Protein AF-A0A8J7GIY7-F1 (afdb_monomer_lite)

Structure (mmCIF, N/CA/C/O backbone):
data_AF-A0A8J7GIY7-F1
#
_entry.id   AF-A0A8J7GIY7-F1
#
loop_
_atom_site.group_PDB
_atom_site.id
_atom_site.type_symbol
_atom_site.label_atom_id
_atom_site.label_alt_id
_atom_site.label_comp_id
_atom_site.label_asym_id
_atom_site.label_entity_id
_atom_site.label_seq_id
_atom_site.pdbx_PDB_ins_code
_atom_site.Cartn_x
_atom_site.Cartn_y
_atom_site.Cartn_z
_atom_site.occupancy
_atom_site.B_iso_or_equiv
_atom_site.auth_seq_id
_atom_site.auth_comp_id
_atom_site.auth_asym_id
_atom_site.auth_atom_id
_atom_site.pdbx_PDB_model_num
ATOM 1 N N . MET A 1 1 ? 5.940 23.576 -29.699 1.00 36.75 1 MET A N 1
ATOM 2 C CA . MET A 1 1 ? 5.884 23.242 -31.138 1.00 36.75 1 MET A CA 1
ATOM 3 C C . MET A 1 1 ? 6.041 21.737 -31.252 1.00 36.75 1 MET A C 1
ATOM 5 O O . MET A 1 1 ? 6.977 21.235 -30.638 1.00 36.75 1 MET A O 1
ATOM 9 N N . PRO A 1 2 ? 5.126 21.007 -31.906 1.00 35.69 2 PRO A N 1
ATOM 10 C CA . PRO A 1 2 ? 5.262 19.564 -32.011 1.00 35.69 2 PRO A CA 1
ATOM 11 C C . PRO A 1 2 ? 6.414 19.246 -32.969 1.00 35.69 2 PRO A C 1
ATOM 13 O O . PRO A 1 2 ? 6.507 19.833 -34.045 1.00 35.69 2 PRO A O 1
ATOM 16 N N . TYR A 1 3 ? 7.313 18.358 -32.545 1.00 37.75 3 TYR A N 1
ATOM 17 C CA . TYR A 1 3 ? 8.330 17.766 -33.407 1.00 37.75 3 TYR A CA 1
ATOM 18 C C . TYR A 1 3 ? 7.613 17.023 -34.537 1.00 37.75 3 TYR A C 1
ATOM 20 O O . TYR A 1 3 ? 6.945 16.016 -34.306 1.00 37.75 3 TYR A O 1
ATOM 28 N N . GLU A 1 4 ? 7.706 17.552 -35.751 1.00 36.72 4 GLU A N 1
ATOM 29 C CA . GLU A 1 4 ? 7.151 16.924 -36.942 1.00 36.72 4 GLU A CA 1
ATOM 30 C C . GLU A 1 4 ? 7.945 15.635 -37.209 1.00 36.72 4 GLU A C 1
ATOM 32 O O . GLU A 1 4 ? 9.126 15.665 -37.562 1.00 36.72 4 GLU A O 1
ATOM 37 N N . TYR A 1 5 ? 7.320 14.485 -36.944 1.00 47.22 5 TYR A N 1
ATOM 38 C CA . TYR A 1 5 ? 7.896 13.165 -37.182 1.00 47.22 5 TYR A CA 1
ATOM 39 C C . TYR A 1 5 ? 8.055 12.961 -38.692 1.00 47.22 5 TYR A C 1
ATOM 41 O O . TYR A 1 5 ? 7.099 12.652 -39.404 1.00 47.22 5 TYR A O 1
ATOM 49 N N . ILE A 1 6 ? 9.271 13.165 -39.198 1.00 44.59 6 ILE A N 1
ATOM 50 C CA . ILE A 1 6 ? 9.599 12.917 -40.602 1.00 44.59 6 ILE A CA 1
ATOM 51 C C . ILE A 1 6 ? 9.863 11.411 -40.765 1.00 44.59 6 ILE A C 1
ATOM 53 O O . ILE A 1 6 ? 10.836 10.904 -40.200 1.00 44.59 6 ILE A O 1
ATOM 57 N N . PRO A 1 7 ? 9.051 10.677 -41.549 1.00 40.94 7 PRO A N 1
ATOM 58 C CA . PRO A 1 7 ? 9.181 9.232 -41.669 1.00 40.94 7 PRO A CA 1
ATOM 59 C C . PRO A 1 7 ? 10.535 8.823 -42.289 1.00 40.94 7 PRO A C 1
ATOM 61 O O . PRO A 1 7 ? 11.006 9.457 -43.245 1.00 40.94 7 PRO A O 1
ATOM 64 N N . PRO A 1 8 ? 11.152 7.718 -41.818 1.00 50.22 8 PRO A N 1
ATOM 65 C CA . PRO A 1 8 ? 12.509 7.289 -42.199 1.00 50.22 8 PRO A CA 1
ATOM 66 C C . PRO A 1 8 ? 12.677 7.030 -43.706 1.00 50.22 8 PRO A C 1
ATOM 68 O O . PRO A 1 8 ? 13.768 7.177 -44.260 1.00 50.22 8 PRO A O 1
ATOM 71 N N . GLN A 1 9 ? 11.568 6.744 -44.392 1.00 46.16 9 GLN A N 1
ATOM 72 C CA . GLN A 1 9 ? 11.467 6.521 -45.836 1.00 46.16 9 GLN A CA 1
ATOM 73 C C . GLN A 1 9 ? 11.996 7.717 -46.666 1.00 46.16 9 GLN A C 1
ATOM 75 O O . GLN A 1 9 ? 12.496 7.541 -47.779 1.00 46.16 9 GLN A O 1
ATOM 80 N N . ILE A 1 10 ? 11.899 8.949 -46.140 1.00 46.97 10 ILE A N 1
ATOM 81 C CA . ILE A 1 10 ? 12.243 10.186 -46.866 1.00 46.97 10 ILE A CA 1
ATOM 82 C C . ILE A 1 10 ? 13.744 10.519 -46.748 1.00 46.97 10 ILE A C 1
ATOM 84 O O . ILE A 1 10 ? 14.322 11.105 -47.668 1.00 46.97 10 ILE A O 1
ATOM 88 N N . ARG A 1 11 ? 14.430 10.072 -45.683 1.00 51.25 11 ARG A N 1
ATOM 89 C CA . ARG A 1 11 ? 15.874 10.322 -45.479 1.00 51.25 11 ARG A CA 1
ATOM 90 C C . ARG A 1 11 ? 16.769 9.568 -46.467 1.00 51.25 11 ARG A C 1
ATOM 92 O O . ARG A 1 11 ? 17.802 10.098 -46.872 1.00 51.25 11 ARG A O 1
ATOM 99 N N . LEU A 1 12 ? 16.369 8.375 -46.913 1.00 48.78 12 LEU A N 1
ATOM 100 C CA . LEU A 1 12 ? 17.164 7.568 -47.849 1.00 48.78 12 LEU A CA 1
ATOM 101 C C . LEU A 1 12 ? 17.176 8.106 -49.290 1.00 48.78 12 LEU A C 1
ATOM 103 O O . LEU A 1 12 ? 18.140 7.863 -50.018 1.00 48.78 12 LEU A O 1
ATOM 107 N N . LYS A 1 13 ? 16.163 8.875 -49.717 1.00 45.94 13 LYS A N 1
ATOM 108 C CA . LYS A 1 13 ? 16.073 9.352 -51.111 1.00 45.94 13 LYS A CA 1
ATOM 109 C C . LYS A 1 13 ? 17.077 10.460 -51.463 1.00 45.94 13 LYS A C 1
ATOM 111 O O . LYS A 1 13 ? 17.479 10.549 -52.619 1.00 45.94 13 LYS A O 1
ATOM 116 N N . ARG A 1 14 ? 17.558 11.258 -50.498 1.00 50.47 14 ARG A N 1
ATOM 117 C CA . ARG A 1 14 ? 18.552 12.329 -50.761 1.00 50.47 14 ARG A CA 1
ATOM 118 C C . ARG A 1 14 ? 19.983 11.822 -51.000 1.00 50.47 14 ARG A C 1
ATOM 120 O O . ARG A 1 14 ? 20.795 12.557 -51.550 1.00 50.47 14 ARG A O 1
ATOM 127 N N . PHE A 1 15 ? 20.279 10.564 -50.670 1.00 53.00 15 PHE A N 1
ATOM 128 C CA . PHE A 1 15 ? 21.589 9.939 -50.904 1.00 53.00 15 PHE A CA 1
ATOM 129 C C . PHE A 1 15 ? 21.753 9.312 -52.300 1.00 53.00 15 PHE A C 1
ATOM 131 O O . PHE A 1 15 ? 22.844 8.856 -52.648 1.00 53.00 15 PHE A O 1
ATOM 138 N N . GLY A 1 16 ? 20.696 9.303 -53.120 1.00 53.38 16 GLY A N 1
ATOM 139 C CA . GLY A 1 16 ? 20.696 8.662 -54.439 1.00 53.38 16 GLY A CA 1
ATOM 140 C C . GLY A 1 16 ? 21.609 9.318 -55.481 1.00 53.38 16 GLY A C 1
ATOM 141 O O . GLY A 1 16 ? 22.048 8.627 -56.390 1.00 53.38 16 GLY A O 1
ATOM 142 N N . ILE A 1 17 ? 21.938 10.609 -55.341 1.00 52.19 17 ILE A N 1
ATOM 143 C CA . ILE A 1 17 ? 22.743 11.360 -56.328 1.00 52.19 17 ILE A CA 1
ATOM 144 C C . ILE A 1 17 ? 24.254 11.226 -56.064 1.00 52.19 17 ILE A C 1
ATOM 146 O O . ILE A 1 17 ? 25.050 11.204 -56.999 1.00 52.19 17 ILE A O 1
ATOM 150 N N . PHE A 1 18 ? 24.667 11.052 -54.804 1.00 54.94 18 PHE A N 1
ATOM 151 C CA . PHE A 1 18 ? 26.086 10.914 -54.444 1.00 54.94 18 PHE A CA 1
ATOM 152 C C . PHE A 1 18 ? 26.663 9.529 -54.771 1.00 54.94 18 PHE A C 1
ATOM 154 O O . PHE A 1 18 ? 27.846 9.412 -55.075 1.00 54.94 18 PHE A O 1
ATOM 161 N N . ARG A 1 19 ? 25.828 8.482 -54.764 1.00 60.31 19 ARG A N 1
ATOM 162 C CA . ARG A 1 19 ? 26.222 7.103 -55.099 1.00 60.31 19 ARG A CA 1
ATOM 163 C C . ARG A 1 19 ? 26.719 6.919 -56.544 1.00 60.31 19 ARG A C 1
ATOM 165 O O . ARG A 1 19 ? 27.800 6.359 -56.701 1.00 60.31 19 ARG A O 1
ATOM 172 N N . PRO A 1 20 ? 26.008 7.378 -57.593 1.00 56.41 20 PRO A N 1
ATOM 173 C CA . PRO A 1 20 ? 26.477 7.219 -58.968 1.00 56.41 20 PRO A CA 1
ATOM 174 C C . PRO A 1 20 ? 27.713 8.076 -59.263 1.00 56.41 20 PRO A C 1
ATOM 176 O O . PRO A 1 20 ? 28.608 7.612 -59.961 1.00 56.41 20 PRO A O 1
ATOM 179 N N . LEU A 1 21 ? 27.820 9.281 -58.687 1.00 56.88 21 LEU A N 1
ATOM 180 C CA . LEU A 1 21 ? 28.977 10.161 -58.890 1.00 56.88 21 LEU A CA 1
ATOM 181 C C . LEU A 1 21 ? 30.253 9.602 -58.230 1.00 56.88 21 LEU A C 1
ATOM 183 O O . LEU A 1 21 ? 31.315 9.602 -58.848 1.00 56.88 21 LEU A O 1
ATOM 187 N N . ALA A 1 22 ? 30.137 9.066 -57.008 1.00 61.94 22 ALA A N 1
ATOM 188 C CA . ALA A 1 22 ? 31.247 8.438 -56.288 1.00 61.94 22 ALA A CA 1
ATOM 189 C C . ALA A 1 22 ? 31.760 7.156 -56.966 1.00 61.94 22 ALA A C 1
ATOM 191 O O . ALA A 1 22 ? 32.912 6.786 -56.764 1.00 61.94 22 ALA A O 1
ATOM 192 N N . LEU A 1 23 ? 30.925 6.493 -57.776 1.00 60.66 23 LEU A N 1
ATOM 193 C CA . LEU A 1 23 ? 31.304 5.315 -58.558 1.00 60.66 23 LEU A CA 1
ATOM 194 C C . LEU A 1 23 ? 31.835 5.686 -59.952 1.00 60.66 23 LEU A C 1
ATOM 196 O O . LEU A 1 23 ? 32.789 5.070 -60.411 1.00 60.66 23 LEU A O 1
ATOM 200 N N . ALA A 1 24 ? 31.286 6.711 -60.612 1.00 66.06 24 ALA A N 1
ATOM 201 C CA . ALA A 1 24 ? 31.670 7.094 -61.975 1.00 66.06 24 ALA A CA 1
ATOM 202 C C . ALA A 1 24 ? 33.084 7.699 -62.079 1.00 66.06 24 ALA A C 1
ATOM 204 O O . ALA A 1 24 ? 33.804 7.420 -63.039 1.00 66.06 24 ALA A O 1
ATOM 205 N N . VAL A 1 25 ? 33.504 8.498 -61.092 1.00 71.19 25 VAL A N 1
ATOM 206 C CA . VAL A 1 25 ? 34.835 9.139 -61.067 1.00 71.19 25 VAL A CA 1
ATOM 207 C C . VAL A 1 25 ? 35.979 8.103 -61.009 1.00 71.19 25 VAL A C 1
ATOM 209 O O . VAL A 1 25 ? 36.930 8.219 -61.789 1.00 71.19 25 VAL A O 1
ATOM 212 N N . PRO A 1 26 ? 35.893 7.040 -60.187 1.00 71.62 26 PRO A N 1
ATOM 213 C CA . PRO A 1 26 ? 36.828 5.921 -60.228 1.00 71.62 26 PRO A CA 1
ATOM 214 C C . PRO A 1 26 ? 36.996 5.255 -61.601 1.00 71.62 26 PRO A C 1
ATOM 216 O O . PRO A 1 26 ? 38.113 5.099 -62.096 1.00 71.62 26 PRO A O 1
ATOM 219 N N . PHE A 1 27 ? 35.890 4.911 -62.264 1.00 72.44 27 PHE A N 1
ATOM 220 C CA . PHE A 1 27 ? 35.950 4.250 -63.570 1.00 72.44 27 PHE A CA 1
ATOM 221 C C . PHE A 1 27 ? 36.483 5.177 -64.669 1.00 72.44 27 PHE A C 1
ATOM 223 O O . PHE A 1 27 ? 37.257 4.735 -65.516 1.00 72.44 27 PHE A O 1
ATOM 230 N N . ALA A 1 28 ? 36.143 6.469 -64.628 1.00 74.38 28 ALA A N 1
ATOM 231 C CA . ALA A 1 28 ? 36.667 7.459 -65.567 1.00 74.38 28 ALA A CA 1
ATOM 232 C C . ALA A 1 28 ? 38.181 7.679 -65.400 1.00 74.38 28 ALA A C 1
ATOM 234 O O . ALA A 1 28 ? 38.903 7.780 -66.392 1.00 74.38 28 ALA A O 1
ATOM 235 N N . THR A 1 29 ? 38.681 7.703 -64.159 1.00 74.38 29 THR A N 1
ATOM 236 C CA . THR A 1 29 ? 40.122 7.842 -63.890 1.00 74.38 29 THR A CA 1
ATOM 237 C C . THR A 1 29 ? 40.903 6.603 -64.327 1.00 74.38 29 THR A C 1
ATOM 239 O O . THR A 1 29 ? 41.911 6.752 -65.010 1.00 74.38 29 THR A O 1
ATOM 242 N N . LEU A 1 30 ? 40.417 5.389 -64.047 1.00 76.19 30 LEU A N 1
ATOM 243 C CA . LEU A 1 30 ? 41.046 4.147 -64.524 1.00 76.19 30 LEU A CA 1
ATOM 244 C C . LEU A 1 30 ? 40.993 4.011 -66.055 1.00 76.19 30 LEU A C 1
ATOM 246 O O . LEU A 1 30 ? 41.975 3.587 -66.664 1.00 76.19 30 LEU A O 1
ATOM 250 N N . GLY A 1 31 ? 39.897 4.438 -66.690 1.00 76.19 31 GLY A N 1
ATOM 251 C CA . GLY A 1 31 ? 39.792 4.515 -68.150 1.00 76.19 31 GLY A CA 1
ATOM 252 C C . GLY A 1 31 ? 40.798 5.497 -68.759 1.00 76.19 31 GLY A C 1
ATOM 253 O O . GLY A 1 31 ? 41.453 5.179 -69.749 1.00 76.19 31 GLY A O 1
ATOM 254 N N . ALA A 1 32 ? 41.004 6.656 -68.128 1.00 75.44 32 ALA A N 1
ATOM 255 C CA . ALA A 1 32 ? 42.018 7.619 -68.550 1.00 75.44 32 ALA A CA 1
ATOM 256 C C . ALA A 1 32 ? 43.456 7.088 -68.389 1.00 75.44 32 ALA A C 1
ATOM 258 O O . ALA A 1 32 ? 44.316 7.441 -69.196 1.00 75.44 32 ALA A O 1
ATOM 259 N N . VAL A 1 33 ? 43.724 6.232 -67.392 1.00 77.94 33 VAL A N 1
ATOM 260 C CA . VAL A 1 33 ? 45.015 5.530 -67.249 1.00 77.94 33 VAL A CA 1
ATOM 261 C C . VAL A 1 33 ? 45.215 4.515 -68.370 1.00 77.94 33 VAL A C 1
ATOM 263 O O . VAL A 1 33 ? 46.276 4.497 -68.993 1.00 77.94 33 VAL A O 1
ATOM 266 N N . ALA A 1 34 ? 44.188 3.718 -68.675 1.00 77.44 34 ALA A N 1
ATOM 267 C CA . ALA A 1 34 ? 44.238 2.719 -69.740 1.00 77.44 34 ALA A CA 1
ATOM 268 C C . ALA A 1 34 ? 44.546 3.342 -71.114 1.00 77.44 34 ALA A C 1
ATOM 270 O O . ALA A 1 34 ? 45.313 2.777 -71.885 1.00 77.44 34 ALA A O 1
ATOM 271 N N . LEU A 1 35 ? 43.990 4.525 -71.403 1.00 77.38 35 LEU A N 1
ATOM 272 C CA . LEU A 1 35 ? 44.181 5.230 -72.678 1.00 77.38 35 LEU A CA 1
ATOM 273 C C . LEU A 1 35 ? 45.570 5.867 -72.847 1.00 77.38 35 LEU A C 1
ATOM 275 O O . LEU A 1 35 ? 45.951 6.209 -73.964 1.00 77.38 35 LEU A O 1
ATOM 279 N N . GLN A 1 36 ? 46.317 6.062 -71.758 1.00 70.56 36 GLN A N 1
ATOM 280 C CA . GLN A 1 36 ? 47.609 6.761 -71.770 1.00 70.56 36 GLN A CA 1
ATOM 281 C C . GLN A 1 36 ? 48.814 5.826 -71.598 1.00 70.56 36 GLN A C 1
ATOM 283 O O . GLN A 1 36 ? 49.952 6.251 -71.810 1.00 70.56 36 GLN A O 1
ATOM 288 N N . ALA A 1 37 ? 48.583 4.572 -71.208 1.00 74.81 37 ALA A N 1
ATOM 289 C CA . ALA A 1 37 ? 49.631 3.605 -70.921 1.00 74.81 37 ALA A CA 1
ATOM 290 C C . ALA A 1 37 ? 50.093 2.853 -72.177 1.00 74.81 37 ALA A C 1
ATOM 292 O O . ALA A 1 37 ? 49.286 2.475 -73.023 1.00 74.81 37 ALA A O 1
ATOM 293 N N . LYS A 1 38 ? 51.404 2.583 -72.263 1.00 71.44 38 LYS A N 1
ATOM 294 C CA . LYS A 1 38 ? 51.968 1.703 -73.302 1.00 71.44 38 LYS A CA 1
ATOM 295 C C . LYS A 1 38 ? 51.505 0.252 -73.121 1.00 71.44 38 LYS A C 1
ATOM 297 O O . LYS A 1 38 ? 51.142 -0.382 -74.102 1.00 71.44 38 LYS A O 1
ATOM 302 N N . ASP A 1 39 ? 51.455 -0.211 -71.868 1.00 80.81 39 ASP A N 1
ATOM 303 C CA . ASP A 1 39 ? 50.939 -1.523 -71.465 1.00 80.81 39 ASP A CA 1
ATOM 304 C C . ASP A 1 39 ? 49.685 -1.344 -70.588 1.00 80.81 39 ASP A C 1
ATOM 306 O O . ASP A 1 39 ? 49.782 -1.247 -69.358 1.00 80.81 39 ASP A O 1
ATOM 310 N N . PRO A 1 40 ? 48.485 -1.264 -71.194 1.00 78.12 40 PRO A N 1
ATOM 311 C CA . PRO A 1 40 ? 47.270 -0.844 -70.495 1.00 78.12 40 PRO A CA 1
ATOM 312 C C . PRO A 1 40 ? 46.866 -1.786 -69.358 1.00 78.12 40 PRO A C 1
ATOM 314 O O . PRO A 1 40 ? 46.408 -1.320 -68.320 1.00 78.12 40 PRO A O 1
ATOM 317 N N . TRP A 1 41 ? 47.085 -3.097 -69.490 1.00 81.56 41 TRP A N 1
ATOM 318 C CA . TRP A 1 41 ? 46.705 -4.071 -68.460 1.00 81.56 41 TRP A CA 1
ATOM 319 C C . TRP A 1 41 ? 47.535 -3.954 -67.178 1.00 81.56 41 TRP A C 1
ATOM 321 O O . TRP A 1 41 ? 46.977 -4.008 -66.082 1.00 81.56 41 TRP A O 1
ATOM 331 N N . ILE A 1 42 ? 48.850 -3.745 -67.305 1.00 80.56 42 ILE A N 1
ATOM 332 C CA . ILE A 1 42 ? 49.748 -3.570 -66.155 1.00 80.56 42 ILE A CA 1
ATOM 333 C C . ILE A 1 42 ? 49.452 -2.230 -65.478 1.00 80.56 42 ILE A C 1
ATOM 335 O O . ILE A 1 42 ? 49.283 -2.183 -64.262 1.00 80.56 42 ILE A O 1
ATOM 339 N N . ALA A 1 43 ? 49.297 -1.156 -66.256 1.00 81.00 43 ALA A N 1
ATOM 340 C CA . ALA A 1 43 ? 48.997 0.165 -65.713 1.00 81.00 43 ALA A CA 1
ATOM 341 C C . ALA A 1 43 ? 47.638 0.215 -64.997 1.00 81.00 43 ALA A C 1
ATOM 343 O O . ALA A 1 43 ? 47.538 0.777 -63.908 1.00 81.00 43 ALA A O 1
ATOM 344 N N . VAL A 1 44 ? 46.601 -0.415 -65.560 1.00 84.25 44 VAL A N 1
ATOM 345 C CA . VAL A 1 44 ? 45.280 -0.520 -64.919 1.00 84.25 44 VAL A CA 1
ATOM 346 C C . VAL A 1 44 ? 45.345 -1.384 -63.661 1.00 84.25 44 VAL A C 1
ATOM 348 O O . VAL A 1 44 ? 44.757 -1.006 -62.649 1.00 84.25 44 VAL A O 1
ATOM 351 N N . GLY A 1 45 ? 46.079 -2.500 -63.676 1.00 85.62 45 GLY A N 1
ATOM 352 C CA . GLY A 1 45 ? 46.270 -3.342 -62.492 1.00 85.62 45 GLY A CA 1
ATOM 353 C C . GLY A 1 45 ? 46.951 -2.581 -61.352 1.00 85.62 45 GLY A C 1
ATOM 354 O O . GLY A 1 45 ? 46.411 -2.506 -60.246 1.00 85.62 45 GLY A O 1
ATOM 355 N N . THR A 1 46 ? 48.079 -1.929 -61.644 1.00 85.38 46 THR A N 1
ATOM 356 C CA . THR A 1 46 ? 48.823 -1.097 -60.687 1.00 85.38 46 THR A CA 1
ATOM 357 C C . THR A 1 46 ? 47.967 0.058 -60.163 1.00 85.38 46 THR A C 1
ATOM 359 O O . THR A 1 46 ? 47.866 0.252 -58.951 1.00 85.38 46 THR A O 1
ATOM 362 N N . ALA A 1 47 ? 47.287 0.796 -61.047 1.00 87.31 47 ALA A N 1
ATOM 363 C CA . ALA A 1 47 ? 46.418 1.905 -60.656 1.00 87.31 47 ALA A CA 1
ATOM 364 C C . ALA A 1 47 ? 45.246 1.442 -59.781 1.00 87.31 47 ALA A C 1
ATOM 366 O O . ALA A 1 47 ? 44.885 2.137 -58.836 1.00 87.31 47 ALA A O 1
ATOM 367 N N . THR A 1 48 ? 44.686 0.260 -60.046 1.00 88.75 48 THR A N 1
ATOM 368 C CA . THR A 1 48 ? 43.571 -0.304 -59.271 1.00 88.75 48 THR A CA 1
ATOM 369 C C . THR A 1 48 ? 44.000 -0.680 -57.855 1.00 88.75 48 THR A C 1
ATOM 371 O O . THR A 1 48 ? 43.324 -0.318 -56.893 1.00 88.75 48 THR A O 1
ATOM 374 N N . VAL A 1 49 ? 45.144 -1.353 -57.697 1.00 90.44 49 VAL A N 1
ATOM 375 C CA . VAL A 1 49 ? 45.674 -1.714 -56.370 1.00 90.44 49 VAL A CA 1
ATOM 376 C C . VAL A 1 49 ? 45.963 -0.458 -55.545 1.00 90.44 49 VAL A C 1
ATOM 378 O O . VAL A 1 49 ? 45.573 -0.375 -54.379 1.00 90.44 49 VAL A O 1
ATOM 381 N N . VAL A 1 50 ? 46.579 0.553 -56.163 1.00 91.12 50 VAL A N 1
ATOM 382 C CA . VAL A 1 50 ? 46.875 1.838 -55.512 1.00 91.12 50 VAL A CA 1
ATOM 383 C C . VAL A 1 50 ? 45.591 2.583 -55.149 1.00 91.12 50 VAL A C 1
ATOM 385 O O . VAL A 1 50 ? 45.483 3.111 -54.044 1.00 91.12 50 VAL A O 1
ATOM 388 N N . ALA A 1 51 ? 44.601 2.593 -56.042 1.00 90.69 51 ALA A N 1
ATOM 389 C CA . ALA A 1 51 ? 43.295 3.194 -55.806 1.00 90.69 51 ALA A CA 1
ATOM 390 C C . ALA A 1 51 ? 42.577 2.560 -54.605 1.00 90.69 51 ALA A C 1
ATOM 392 O O . ALA A 1 51 ? 42.098 3.279 -53.728 1.00 90.69 51 ALA A O 1
ATOM 393 N N . VAL A 1 52 ? 42.542 1.225 -54.524 1.00 91.25 52 VAL A N 1
ATOM 394 C CA . VAL A 1 52 ? 41.927 0.494 -53.404 1.00 91.25 52 VAL A CA 1
ATOM 395 C C . VAL A 1 52 ? 42.675 0.763 -52.100 1.00 91.25 52 VAL A C 1
ATOM 3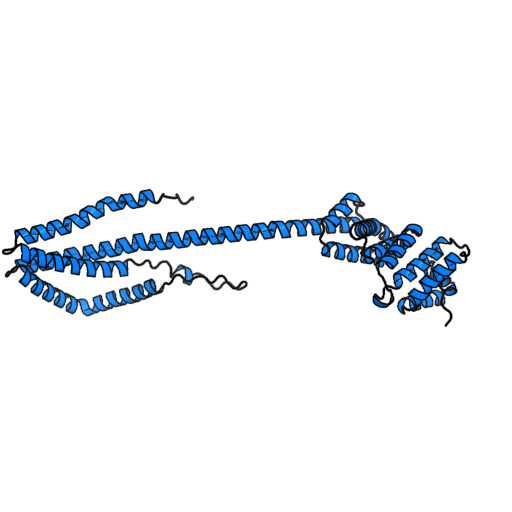97 O O . VAL A 1 52 ? 42.037 1.035 -51.082 1.00 91.25 52 VAL A O 1
ATOM 400 N N . ALA A 1 53 ? 44.009 0.746 -52.114 1.00 93.38 53 ALA A N 1
ATOM 401 C CA . ALA A 1 53 ? 44.812 1.044 -50.930 1.00 93.38 53 ALA A CA 1
ATOM 402 C C . ALA A 1 53 ? 44.565 2.476 -50.422 1.00 93.38 53 ALA A C 1
ATOM 404 O O . ALA A 1 53 ? 44.286 2.676 -49.239 1.00 93.38 53 ALA A O 1
ATOM 405 N N . ALA A 1 54 ? 44.586 3.461 -51.326 1.00 93.38 54 ALA A N 1
ATOM 406 C CA . ALA A 1 54 ? 44.310 4.859 -51.010 1.00 93.38 54 ALA A CA 1
ATOM 407 C C . ALA A 1 54 ? 42.886 5.042 -50.460 1.00 93.38 54 ALA A C 1
ATOM 409 O O . ALA A 1 54 ? 42.706 5.670 -49.417 1.00 93.38 54 ALA A O 1
ATOM 410 N N . ALA A 1 55 ? 41.883 4.443 -51.109 1.00 91.94 55 ALA A N 1
ATOM 411 C CA . ALA A 1 55 ? 40.493 4.507 -50.667 1.00 91.94 55 ALA A CA 1
ATOM 412 C C . ALA A 1 55 ? 40.276 3.836 -49.305 1.00 91.94 55 ALA A C 1
ATOM 414 O O . ALA A 1 55 ? 39.554 4.379 -48.474 1.00 91.94 55 ALA A O 1
ATOM 415 N N . THR A 1 56 ? 40.919 2.698 -49.040 1.00 93.69 56 THR A N 1
ATOM 416 C CA . THR A 1 56 ? 40.792 1.986 -47.757 1.00 93.69 56 THR A CA 1
ATOM 417 C C . THR A 1 56 ? 41.443 2.776 -46.623 1.00 93.69 56 THR A C 1
ATOM 419 O O . THR A 1 56 ? 40.843 2.931 -45.561 1.00 93.69 56 THR A O 1
ATOM 422 N N . MET A 1 57 ? 42.628 3.351 -46.862 1.00 94.38 57 MET A N 1
ATOM 423 C CA . MET A 1 57 ? 43.304 4.226 -45.898 1.00 94.38 57 MET A CA 1
ATOM 424 C C . MET A 1 57 ? 42.461 5.472 -45.596 1.00 94.38 57 MET A C 1
ATOM 426 O O . MET A 1 57 ? 42.253 5.831 -44.436 1.00 94.38 57 MET A O 1
ATOM 430 N N . GLY A 1 58 ? 41.912 6.093 -46.645 1.00 93.50 58 GLY A N 1
ATOM 431 C CA . GLY A 1 58 ? 40.964 7.192 -46.528 1.00 93.50 58 GLY A CA 1
ATOM 432 C C . GLY A 1 58 ? 39.739 6.801 -45.708 1.00 93.50 58 GLY A C 1
ATOM 433 O O . GLY A 1 58 ? 39.412 7.486 -44.747 1.00 93.50 58 GLY A O 1
ATOM 434 N N . ALA A 1 59 ? 39.089 5.682 -46.036 1.00 92.31 59 ALA A N 1
ATOM 435 C CA . ALA A 1 59 ? 37.882 5.208 -45.363 1.00 92.31 59 ALA A CA 1
ATOM 436 C C . ALA A 1 59 ? 38.110 4.871 -43.889 1.00 92.31 59 ALA A C 1
ATOM 438 O O . ALA A 1 59 ? 37.247 5.183 -43.073 1.00 92.31 59 ALA A O 1
ATOM 439 N N . GLY A 1 60 ? 39.269 4.309 -43.533 1.00 92.12 60 GLY A N 1
ATOM 440 C CA . GLY A 1 60 ? 39.653 4.086 -42.139 1.00 92.12 60 GLY A CA 1
ATOM 441 C C . GLY A 1 60 ? 39.757 5.394 -41.352 1.00 92.12 60 GLY A C 1
ATOM 442 O O . GLY A 1 60 ? 39.204 5.507 -40.260 1.00 92.12 60 GLY A O 1
ATOM 443 N N . LEU A 1 61 ? 40.383 6.424 -41.932 1.00 91.19 61 LEU A N 1
ATOM 444 C CA . LEU A 1 61 ? 40.400 7.761 -41.332 1.00 91.19 61 LEU A CA 1
ATOM 445 C C . LEU A 1 61 ? 38.987 8.353 -41.262 1.00 91.19 61 LEU A C 1
ATOM 447 O O . LEU A 1 61 ? 38.568 8.826 -40.211 1.00 91.19 61 LEU A O 1
ATOM 451 N N . GLY A 1 62 ? 38.220 8.270 -42.346 1.00 90.19 62 GLY A N 1
ATOM 452 C CA . GLY A 1 62 ? 36.838 8.738 -42.397 1.00 90.19 62 GLY A CA 1
ATOM 453 C C . GLY A 1 62 ? 35.978 8.105 -41.309 1.00 90.19 62 GLY A C 1
ATOM 454 O O . GLY A 1 62 ? 35.237 8.808 -40.632 1.00 90.19 62 GLY A O 1
ATOM 455 N N . PHE A 1 63 ? 36.130 6.800 -41.084 1.00 90.06 63 PHE A N 1
ATOM 456 C CA . PHE A 1 63 ? 35.482 6.074 -39.998 1.00 90.06 63 PHE A CA 1
ATOM 457 C C . PHE A 1 63 ? 35.823 6.674 -38.630 1.00 90.06 63 PHE A C 1
ATOM 459 O O . PHE A 1 63 ? 34.908 7.045 -37.900 1.00 90.06 63 PHE A O 1
ATOM 466 N N . LEU A 1 64 ? 37.110 6.860 -38.313 1.00 87.56 64 LEU A N 1
ATOM 467 C CA . LEU A 1 64 ? 37.539 7.442 -37.033 1.00 87.56 64 LEU A CA 1
ATOM 468 C C . LEU A 1 64 ? 36.927 8.831 -36.801 1.00 87.56 64 LEU A C 1
ATOM 470 O O . LEU A 1 64 ? 36.331 9.086 -35.755 1.00 87.56 64 LEU A O 1
ATOM 474 N N . PHE A 1 65 ? 37.012 9.708 -37.804 1.00 85.94 65 PHE A N 1
ATOM 475 C CA . PHE A 1 65 ? 36.450 11.060 -37.737 1.00 85.94 65 PHE A CA 1
ATOM 476 C C . PHE A 1 65 ? 34.912 11.084 -37.774 1.00 85.94 65 PHE A C 1
ATOM 478 O O . PHE A 1 65 ? 34.300 12.070 -37.365 1.00 85.94 65 PHE A O 1
ATOM 485 N N . GLY A 1 66 ? 34.280 10.023 -38.276 1.00 85.06 66 GLY A N 1
ATOM 486 C CA . GLY A 1 66 ? 32.832 9.901 -38.415 1.00 85.06 66 GLY A CA 1
ATOM 487 C C . GLY A 1 66 ? 32.112 9.432 -37.150 1.00 85.06 66 GLY A C 1
ATOM 488 O O . GLY A 1 66 ? 30.888 9.576 -37.084 1.00 85.06 66 GLY A O 1
ATOM 489 N N . ILE A 1 67 ? 32.833 8.901 -36.153 1.00 84.75 67 ILE A N 1
ATOM 490 C CA . ILE A 1 67 ? 32.246 8.434 -34.887 1.00 84.75 67 ILE A CA 1
ATOM 491 C C . ILE A 1 67 ? 31.596 9.623 -34.142 1.00 84.75 67 ILE A C 1
ATOM 493 O O . ILE A 1 67 ? 32.242 10.656 -33.938 1.00 84.75 67 ILE A O 1
ATOM 497 N N . PRO A 1 68 ? 30.304 9.536 -33.768 1.00 71.81 68 PRO A N 1
ATOM 498 C CA . PRO A 1 68 ? 29.612 10.601 -33.043 1.00 71.81 68 PRO A CA 1
ATOM 499 C C . PRO A 1 68 ? 30.156 10.758 -31.612 1.00 71.81 68 PRO A C 1
ATOM 501 O O . PRO A 1 68 ? 30.412 9.762 -30.952 1.00 71.81 68 PRO A O 1
ATOM 504 N N . ARG A 1 69 ? 30.308 12.012 -31.150 1.00 66.94 69 ARG A N 1
ATOM 505 C CA . ARG A 1 69 ? 30.853 12.388 -29.822 1.00 66.94 69 ARG A CA 1
ATOM 506 C C . ARG A 1 69 ? 29.782 12.705 -28.758 1.00 66.94 69 ARG A C 1
ATOM 508 O O . ARG A 1 69 ? 30.085 13.182 -27.670 1.00 66.94 69 ARG A O 1
ATOM 515 N N . SER A 1 70 ? 28.504 12.573 -29.116 1.00 58.81 70 SER A N 1
ATOM 516 C CA . SER A 1 70 ? 27.377 13.131 -28.354 1.00 58.81 70 SER A CA 1
ATOM 517 C C . SER A 1 70 ? 26.956 12.300 -27.137 1.00 58.81 70 SER A C 1
ATOM 519 O O . SER A 1 70 ? 26.111 12.757 -26.379 1.00 58.81 70 SER A O 1
ATOM 521 N N . LEU A 1 71 ? 27.531 11.112 -26.915 1.00 52.84 71 LEU A N 1
ATOM 522 C CA . LEU A 1 71 ? 27.163 10.249 -25.782 1.00 52.84 71 LEU A CA 1
ATOM 523 C C . LEU A 1 71 ? 27.961 10.567 -24.503 1.00 52.84 71 LEU A C 1
ATOM 525 O O . LEU A 1 71 ? 27.614 10.097 -23.417 1.00 52.84 71 LEU A O 1
ATOM 529 N N . GLN A 1 72 ? 29.015 11.384 -24.608 1.00 49.06 72 GLN A N 1
ATOM 530 C CA . GLN A 1 72 ? 29.889 11.751 -23.490 1.00 49.06 72 GLN A CA 1
ATOM 531 C C . GLN A 1 72 ? 29.459 13.045 -22.764 1.00 49.06 72 GLN A C 1
ATOM 533 O O . GLN A 1 72 ? 29.698 13.194 -21.561 1.00 49.06 72 GLN A O 1
ATOM 538 N N . GLU A 1 73 ? 28.780 13.967 -23.456 1.00 50.84 73 GLU A N 1
ATOM 539 C CA . GLU A 1 73 ? 28.351 15.256 -22.884 1.00 50.84 73 GLU A CA 1
ATOM 540 C C . GLU A 1 73 ? 27.108 15.136 -21.982 1.00 50.84 73 GLU A C 1
ATOM 542 O O . GLU A 1 73 ? 27.040 15.803 -20.949 1.00 50.84 73 GLU A O 1
ATOM 547 N N . GLU A 1 74 ? 26.171 14.224 -22.274 1.00 50.25 74 GLU A N 1
ATOM 548 C CA . GLU A 1 74 ? 24.963 14.025 -21.445 1.00 50.25 74 GLU A CA 1
ATOM 549 C C . GLU A 1 74 ? 25.268 13.508 -20.029 1.00 50.25 74 GLU A C 1
ATOM 551 O O . GLU A 1 74 ? 24.540 13.801 -19.076 1.00 50.25 74 GLU A O 1
ATOM 556 N N . ARG A 1 75 ? 26.379 12.783 -19.845 1.00 49.44 75 ARG A N 1
ATOM 557 C CA . ARG A 1 75 ? 26.793 12.297 -18.518 1.00 49.44 75 ARG A CA 1
ATOM 558 C C . ARG A 1 75 ? 27.549 13.339 -17.703 1.00 49.44 75 ARG A C 1
ATOM 560 O O . ARG A 1 75 ? 27.436 13.329 -16.483 1.00 49.44 75 ARG A O 1
ATOM 567 N N . SER A 1 76 ? 28.272 14.246 -18.356 1.00 46.22 76 SER A N 1
ATOM 568 C CA . SER A 1 76 ? 29.051 15.285 -17.669 1.00 46.22 76 SER A CA 1
ATOM 569 C C . SER A 1 76 ? 28.168 16.389 -17.065 1.00 46.22 76 SER A C 1
ATOM 571 O O . SER A 1 76 ? 28.568 17.018 -16.091 1.00 46.22 76 SER A O 1
ATOM 573 N N . ASN A 1 77 ? 26.945 16.577 -17.584 1.00 46.28 77 ASN A N 1
ATOM 574 C CA . ASN A 1 77 ? 25.974 17.563 -17.083 1.00 46.28 77 ASN A CA 1
ATOM 575 C C . ASN A 1 77 ? 24.904 16.985 -16.137 1.00 46.28 77 ASN A C 1
ATOM 577 O O . ASN A 1 77 ? 24.053 17.724 -15.642 1.00 46.28 77 ASN A O 1
ATOM 581 N N . SER A 1 78 ? 24.938 15.682 -15.852 1.00 43.72 78 SER A N 1
ATOM 582 C CA . SER A 1 78 ? 24.045 15.055 -14.874 1.00 43.72 78 SER A CA 1
ATOM 583 C C . SER A 1 78 ? 24.685 15.126 -13.483 1.00 43.72 78 SER A C 1
ATOM 585 O O . SER A 1 78 ? 25.460 14.250 -13.105 1.00 43.72 78 SER A O 1
ATOM 587 N N . GLY A 1 79 ? 24.405 16.201 -12.740 1.00 39.06 79 GLY A N 1
ATOM 588 C CA . GLY A 1 79 ? 24.880 16.386 -11.363 1.00 39.06 79 GLY A CA 1
ATOM 589 C C . GLY A 1 79 ? 24.440 15.263 -10.402 1.00 39.06 79 GLY A C 1
ATOM 590 O O . GLY A 1 79 ? 23.530 14.492 -10.716 1.00 39.06 79 GLY A O 1
ATOM 591 N N . PRO A 1 80 ? 25.073 15.145 -9.220 1.00 43.84 80 PRO A N 1
ATOM 592 C CA . PRO A 1 80 ? 24.785 14.068 -8.280 1.00 43.84 80 PRO A CA 1
ATOM 593 C C . PRO A 1 80 ? 23.393 14.253 -7.665 1.00 43.84 80 PRO A C 1
ATOM 595 O O . PRO A 1 80 ? 23.158 15.177 -6.889 1.00 43.84 80 PRO A O 1
ATOM 598 N N . GLN A 1 81 ? 22.467 13.359 -8.007 1.00 43.31 81 GLN A N 1
ATOM 599 C CA . GLN A 1 81 ? 21.157 13.259 -7.369 1.00 43.31 81 GLN A CA 1
ATOM 600 C C . GLN A 1 81 ? 21.247 12.272 -6.193 1.00 43.31 81 GLN A C 1
ATOM 602 O O . GLN A 1 81 ? 21.723 11.151 -6.401 1.00 43.31 81 GLN A O 1
ATOM 607 N N . PRO A 1 82 ? 20.833 12.647 -4.967 1.00 47.75 82 PRO A N 1
ATOM 608 C CA . PRO A 1 82 ? 20.940 11.757 -3.828 1.00 47.75 82 PRO A CA 1
ATOM 609 C C . PRO A 1 82 ? 19.771 10.765 -3.785 1.00 47.75 82 PRO A C 1
ATOM 611 O O . PRO A 1 82 ? 18.610 11.146 -3.685 1.00 47.75 82 PRO A O 1
ATOM 614 N N . ASP A 1 83 ? 20.184 9.502 -3.818 1.00 41.16 83 ASP A N 1
ATOM 615 C CA . ASP A 1 83 ? 19.716 8.350 -3.047 1.00 41.16 83 ASP A CA 1
ATOM 616 C C . ASP A 1 83 ? 18.357 7.678 -3.323 1.00 41.16 83 ASP A C 1
ATOM 618 O O . ASP A 1 83 ? 17.312 8.304 -3.478 1.00 41.16 83 ASP A O 1
ATOM 622 N N . GLY A 1 84 ? 18.401 6.339 -3.266 1.00 43.19 84 GLY A N 1
ATOM 623 C CA . GLY A 1 84 ? 17.232 5.515 -2.961 1.00 43.19 84 GLY A CA 1
ATOM 624 C C . GLY A 1 84 ? 16.604 4.687 -4.085 1.00 43.19 84 GLY A C 1
ATOM 625 O O . GLY A 1 84 ? 15.398 4.774 -4.269 1.00 43.19 84 GLY A O 1
ATOM 626 N N . THR A 1 85 ? 17.361 3.844 -4.800 1.00 38.91 85 THR A N 1
ATOM 627 C CA . THR A 1 85 ? 17.010 2.420 -5.068 1.00 38.91 85 THR A CA 1
ATOM 628 C C . THR A 1 85 ? 18.048 1.761 -5.978 1.00 38.91 85 THR A C 1
ATOM 630 O O . THR A 1 85 ? 18.284 2.156 -7.118 1.00 38.91 85 THR A O 1
ATOM 633 N N . GLN A 1 86 ? 18.693 0.725 -5.445 1.00 49.25 86 GLN A N 1
ATOM 634 C CA . GLN A 1 86 ? 19.640 -0.114 -6.165 1.00 49.25 86 GLN A CA 1
ATOM 635 C C . GLN A 1 86 ? 18.962 -0.894 -7.302 1.00 49.25 86 GLN A C 1
ATOM 637 O O . GLN A 1 86 ? 17.821 -1.332 -7.189 1.00 49.25 86 GLN A O 1
ATOM 642 N N . ASN A 1 87 ? 19.775 -1.181 -8.322 1.00 39.53 87 ASN A N 1
A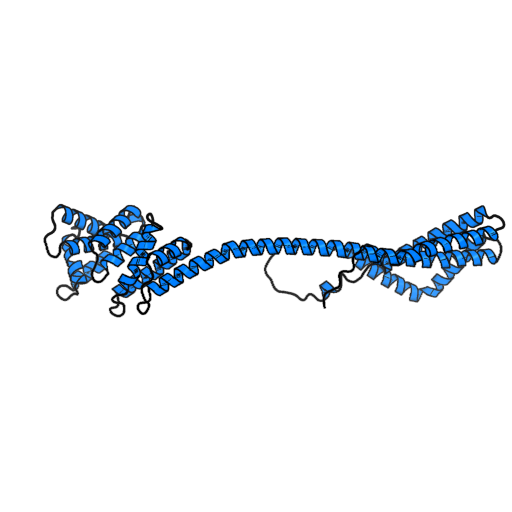TOM 643 C CA . ASN A 1 87 ? 19.625 -2.254 -9.311 1.00 39.53 87 ASN A CA 1
ATOM 644 C C . ASN A 1 87 ? 18.922 -1.981 -10.649 1.00 39.53 87 ASN A C 1
ATOM 646 O O . ASN A 1 87 ? 18.575 -2.923 -11.357 1.00 39.53 87 ASN A O 1
ATOM 650 N N . SER A 1 88 ? 18.911 -0.735 -11.119 1.00 40.34 88 SER A N 1
ATOM 651 C CA . SER A 1 88 ? 19.096 -0.530 -12.560 1.00 40.34 88 SER A CA 1
ATOM 652 C C . SER A 1 88 ? 20.594 -0.535 -12.829 1.00 40.34 88 SER A C 1
ATOM 654 O O . SER A 1 88 ? 21.250 0.497 -12.696 1.00 40.34 88 SER A O 1
ATOM 656 N N . ARG A 1 89 ? 21.167 -1.693 -13.179 1.00 38.72 89 ARG A N 1
ATOM 657 C CA . ARG A 1 89 ? 22.458 -1.726 -13.881 1.00 38.72 89 ARG A CA 1
ATOM 658 C C . ARG A 1 89 ? 22.245 -0.915 -15.159 1.00 38.72 89 ARG A C 1
ATOM 660 O O . ARG A 1 89 ? 21.777 -1.455 -16.157 1.00 38.72 89 ARG A O 1
ATOM 667 N N . ARG A 1 90 ? 22.502 0.398 -15.092 1.00 41.75 90 ARG A N 1
ATOM 668 C CA . ARG A 1 90 ? 22.654 1.283 -16.247 1.00 41.75 90 ARG A CA 1
ATOM 669 C C . ARG A 1 90 ? 23.692 0.577 -17.097 1.00 41.75 90 ARG A C 1
ATOM 671 O O . ARG A 1 90 ? 24.866 0.552 -16.742 1.00 41.75 90 ARG A O 1
ATOM 678 N N . TYR A 1 91 ? 23.225 -0.131 -18.117 1.00 41.75 91 TYR A N 1
ATOM 679 C CA . TYR A 1 91 ? 24.093 -0.847 -19.025 1.00 41.75 91 TYR A CA 1
ATOM 680 C C . TYR A 1 91 ? 24.836 0.249 -19.770 1.00 41.75 91 TYR A C 1
ATOM 682 O O . TYR A 1 91 ? 24.265 0.920 -20.629 1.00 41.75 91 TYR A O 1
ATOM 690 N N . GLU A 1 92 ? 26.050 0.542 -19.315 1.00 48.03 92 GLU A N 1
ATOM 691 C CA . GLU A 1 92 ? 26.864 1.576 -19.910 1.00 48.03 92 GLU A CA 1
ATOM 692 C C . GLU A 1 92 ? 27.102 1.180 -21.358 1.00 48.03 92 GLU A C 1
ATOM 694 O O . GLU A 1 92 ? 27.713 0.148 -21.643 1.00 48.03 92 GLU A O 1
ATOM 699 N N . VAL A 1 93 ? 26.568 1.978 -22.281 1.00 52.09 93 VAL A N 1
ATOM 700 C CA . VAL A 1 93 ? 26.964 1.885 -23.680 1.00 52.09 93 VAL A CA 1
ATOM 701 C C . VAL A 1 93 ? 28.486 1.964 -23.694 1.00 52.09 93 VAL A C 1
ATOM 703 O O . VAL A 1 93 ? 29.080 2.856 -23.086 1.00 52.09 93 VAL A O 1
ATOM 706 N N . ASN A 1 94 ? 29.110 0.960 -24.297 1.00 55.19 94 ASN A N 1
ATOM 707 C CA . ASN A 1 94 ? 30.552 0.814 -24.326 1.00 55.19 94 ASN A CA 1
ATOM 708 C C . ASN A 1 94 ? 31.144 1.955 -25.175 1.00 55.19 94 ASN A C 1
ATOM 710 O O . ASN A 1 94 ? 31.253 1.842 -26.393 1.00 55.19 94 ASN A O 1
ATOM 714 N N . THR A 1 95 ? 31.506 3.064 -24.524 1.00 67.44 95 THR A N 1
ATOM 715 C CA . THR A 1 95 ? 32.105 4.251 -25.161 1.00 67.44 95 THR A CA 1
ATOM 716 C C . THR A 1 95 ? 33.588 4.059 -25.481 1.00 67.44 95 THR A C 1
ATOM 718 O O . THR A 1 95 ? 34.239 4.996 -25.934 1.00 67.44 95 THR A O 1
ATOM 721 N N . ASN A 1 96 ? 34.150 2.856 -25.297 1.00 71.69 96 ASN A N 1
ATOM 722 C CA . ASN A 1 96 ? 35.579 2.624 -25.520 1.00 71.69 96 ASN A CA 1
ATOM 723 C C . ASN A 1 96 ? 35.997 2.979 -26.953 1.00 71.69 96 ASN A C 1
ATOM 725 O O . ASN A 1 96 ? 37.044 3.584 -27.145 1.00 71.69 96 ASN A O 1
ATOM 729 N N . LEU A 1 97 ? 35.178 2.672 -27.965 1.00 70.12 97 LEU A N 1
ATOM 730 C CA . LEU A 1 97 ? 35.497 3.017 -29.358 1.00 70.12 97 LEU A CA 1
ATOM 731 C C . LEU A 1 97 ? 35.466 4.530 -29.623 1.00 70.12 97 LEU A C 1
ATOM 733 O O . LEU A 1 97 ? 36.288 5.039 -30.382 1.00 70.12 97 LEU A O 1
ATOM 737 N N . GLU A 1 98 ? 34.546 5.249 -28.983 1.00 76.62 98 GLU A N 1
ATOM 738 C CA . GLU A 1 98 ? 34.432 6.709 -29.073 1.00 76.62 98 GLU A CA 1
ATOM 739 C C . GLU A 1 98 ? 35.634 7.391 -28.412 1.00 76.62 98 GLU A C 1
ATOM 741 O O . GLU A 1 98 ? 36.282 8.239 -29.026 1.00 76.62 98 GLU A O 1
ATOM 746 N N . GLN A 1 99 ? 36.006 6.937 -27.213 1.00 77.12 99 GLN A N 1
ATOM 747 C CA . GLN A 1 99 ? 37.161 7.437 -26.466 1.00 77.12 99 GLN A CA 1
ATOM 748 C C . GLN A 1 99 ? 38.485 7.163 -27.183 1.00 77.12 99 GLN A C 1
ATOM 750 O O . GLN A 1 99 ? 39.311 8.064 -27.331 1.00 77.12 99 GLN A O 1
ATOM 755 N N . ILE A 1 100 ? 38.682 5.931 -27.665 1.00 81.31 100 ILE A N 1
ATOM 756 C CA . ILE A 1 100 ? 39.883 5.555 -28.420 1.00 81.31 100 ILE A CA 1
ATOM 757 C C . ILE A 1 100 ? 39.969 6.378 -29.709 1.00 81.31 100 ILE A C 1
ATOM 759 O O . ILE A 1 100 ? 41.052 6.847 -30.057 1.00 81.31 100 ILE A O 1
ATOM 763 N N . SER A 1 101 ? 38.847 6.610 -30.400 1.00 83.88 101 SER A N 1
ATOM 764 C CA . SER A 1 101 ? 38.834 7.451 -31.600 1.00 83.88 101 SER A CA 1
ATOM 765 C C . SER A 1 101 ? 39.151 8.919 -31.296 1.00 83.88 101 SER A C 1
ATOM 767 O O . SER A 1 101 ? 39.897 9.553 -32.042 1.00 83.88 101 SER A O 1
ATOM 769 N N . ASP A 1 102 ? 38.655 9.481 -30.192 1.00 82.31 102 ASP A N 1
ATOM 770 C CA . ASP A 1 102 ? 38.969 10.861 -29.803 1.00 82.31 102 ASP A CA 1
ATOM 771 C C . ASP A 1 102 ? 40.455 11.041 -29.444 1.00 82.31 102 ASP A C 1
ATOM 773 O O . ASP A 1 102 ? 41.110 11.947 -29.967 1.00 82.31 102 ASP A O 1
ATOM 777 N N . TRP A 1 103 ? 41.026 10.120 -28.656 1.00 87.19 103 TRP A N 1
ATOM 778 C CA . TRP A 1 103 ? 42.479 10.019 -28.444 1.00 87.19 103 TRP A CA 1
ATOM 779 C C . TRP A 1 103 ? 43.213 9.984 -29.788 1.00 87.19 103 TRP A C 1
ATOM 781 O O . TRP A 1 103 ? 44.167 10.730 -30.019 1.00 87.19 103 TRP A O 1
ATOM 791 N N . LEU A 1 104 ? 42.760 9.115 -30.696 1.00 83.56 104 LEU A N 1
ATOM 792 C CA . LEU A 1 104 ? 43.520 8.772 -31.892 1.00 83.56 104 LEU A CA 1
ATOM 793 C C . LEU A 1 104 ? 43.475 9.908 -32.901 1.00 83.56 104 LEU A C 1
ATOM 795 O O . LEU A 1 104 ? 44.498 10.257 -33.480 1.00 83.56 104 LEU A O 1
ATOM 799 N N . THR A 1 105 ? 42.314 10.534 -33.064 1.00 86.50 105 THR A N 1
ATOM 800 C CA . THR A 1 105 ? 42.147 11.706 -33.923 1.00 86.50 105 THR A CA 1
ATOM 801 C C . THR A 1 105 ? 42.955 12.897 -33.409 1.00 86.50 105 THR A C 1
ATOM 803 O O . THR A 1 105 ? 43.615 13.554 -34.213 1.00 86.50 105 THR A O 1
ATOM 806 N N . LYS A 1 106 ? 43.014 13.139 -32.091 1.00 87.94 106 LYS A N 1
ATOM 807 C CA . LYS A 1 106 ? 43.880 14.180 -31.504 1.00 87.94 106 LYS A CA 1
ATOM 808 C C . LYS A 1 106 ? 45.363 13.918 -31.766 1.00 87.94 106 LYS A C 1
ATOM 810 O O . LYS A 1 106 ? 46.072 14.835 -32.180 1.00 87.94 106 LYS A O 1
ATOM 815 N N . ILE A 1 107 ? 45.827 12.679 -31.585 1.00 87.12 107 ILE A N 1
ATOM 816 C CA . ILE A 1 107 ? 47.217 12.298 -31.880 1.00 87.12 107 ILE A CA 1
ATOM 817 C C . ILE A 1 107 ? 47.520 12.431 -33.375 1.00 87.12 107 ILE A C 1
ATOM 819 O O . ILE A 1 107 ? 48.551 12.997 -33.732 1.00 87.12 107 ILE A O 1
ATOM 823 N N . LEU A 1 108 ? 46.630 11.964 -34.256 1.00 86.56 108 LEU A N 1
ATOM 824 C CA . LEU A 1 108 ? 46.805 12.061 -35.708 1.00 86.56 108 LEU A CA 1
ATOM 825 C C . LEU A 1 108 ? 46.912 13.517 -36.172 1.00 86.56 108 LEU A C 1
ATOM 827 O O . LEU A 1 108 ? 47.814 13.847 -36.941 1.00 86.56 108 LEU A O 1
ATOM 831 N N . VAL A 1 109 ? 46.039 14.398 -35.674 1.00 88.31 109 VAL A N 1
ATOM 832 C CA . VAL A 1 109 ? 46.098 15.836 -35.975 1.00 88.31 109 VAL A CA 1
ATOM 833 C C . VAL A 1 109 ? 47.377 16.459 -35.401 1.00 88.31 109 VAL A C 1
ATOM 835 O O . VAL A 1 109 ? 48.054 17.210 -36.102 1.00 88.31 109 VAL A O 1
ATOM 838 N N . GLY A 1 110 ? 47.757 16.108 -34.168 1.00 87.75 110 GLY A N 1
ATOM 839 C CA . GLY A 1 110 ? 48.970 16.607 -33.514 1.00 87.75 110 GLY A CA 1
ATOM 840 C C . GLY A 1 110 ? 50.265 16.212 -34.233 1.00 87.75 110 GLY A C 1
ATOM 841 O O . GLY A 1 110 ? 51.107 17.067 -34.504 1.00 87.75 110 GLY A O 1
ATOM 842 N N . ILE A 1 111 ? 50.412 14.938 -34.610 1.00 88.69 111 ILE A N 1
ATOM 843 C CA . ILE A 1 111 ? 51.556 14.452 -35.398 1.00 88.69 111 ILE A CA 1
ATOM 844 C C . ILE A 1 111 ? 51.542 15.081 -36.793 1.00 88.69 111 ILE A C 1
ATOM 846 O O . ILE A 1 111 ? 52.591 15.502 -37.276 1.00 88.69 111 ILE A O 1
ATOM 850 N N . GLY A 1 112 ? 50.368 15.195 -37.421 1.00 86.00 112 GLY A N 1
ATOM 851 C CA . GLY A 1 112 ? 50.216 15.827 -38.731 1.00 86.00 112 GLY A CA 1
ATOM 852 C C . GLY A 1 112 ? 50.713 17.274 -38.758 1.00 86.00 112 GLY A C 1
ATOM 853 O O . GLY A 1 112 ? 51.402 17.656 -39.699 1.00 86.00 112 GLY A O 1
ATOM 854 N N . LEU A 1 113 ? 50.436 18.055 -37.709 1.00 86.56 113 LEU A N 1
ATOM 855 C CA . LEU A 1 113 ? 50.880 19.449 -37.585 1.00 86.56 113 LEU A CA 1
ATOM 856 C C . LEU A 1 113 ? 52.405 19.583 -37.450 1.00 86.56 113 LEU A C 1
ATOM 858 O O . LEU A 1 113 ? 52.994 20.486 -38.038 1.00 86.56 113 LEU A O 1
ATOM 862 N N . VAL A 1 114 ? 53.053 18.683 -36.705 1.00 92.38 114 VAL A N 1
ATOM 863 C CA . VAL A 1 114 ? 54.503 18.750 -36.441 1.00 92.38 114 VAL A CA 1
ATOM 864 C C . VAL A 1 114 ? 55.327 18.075 -37.547 1.00 92.38 114 VAL A C 1
ATOM 866 O O . VAL A 1 114 ? 56.428 18.521 -37.863 1.00 92.38 114 VAL A O 1
ATOM 869 N N . GLN A 1 115 ? 54.808 17.009 -38.163 1.00 92.19 115 GLN A N 1
ATOM 870 C CA . GLN A 1 115 ? 55.535 16.175 -39.130 1.00 92.19 115 GLN A CA 1
ATOM 871 C C . GLN A 1 115 ? 55.076 16.352 -40.585 1.00 92.19 115 GLN A C 1
ATOM 873 O O . GLN A 1 115 ? 55.399 15.520 -41.438 1.00 92.19 115 GLN A O 1
ATOM 878 N N . LEU A 1 116 ? 54.376 17.443 -40.909 1.00 87.06 116 LEU A N 1
ATOM 879 C CA . LEU A 1 116 ? 53.841 17.678 -42.255 1.00 87.06 116 LEU A CA 1
ATOM 880 C C . LEU A 1 116 ? 54.923 17.603 -43.347 1.00 87.06 116 LEU A C 1
ATOM 882 O O . LEU A 1 116 ? 54.716 16.979 -44.385 1.00 87.06 116 LEU A O 1
ATOM 886 N N . GLY A 1 117 ? 56.103 18.178 -43.093 1.00 91.12 117 GLY A N 1
ATOM 887 C CA . GLY A 1 117 ? 57.235 18.159 -44.028 1.00 91.12 117 GLY A CA 1
ATOM 888 C C . GLY A 1 117 ? 57.750 16.744 -44.352 1.00 91.12 117 GLY A C 1
ATOM 889 O O . GLY A 1 117 ? 57.791 16.369 -45.526 1.00 91.12 117 GLY A O 1
ATOM 890 N N . PRO A 1 118 ? 58.147 15.934 -43.349 1.00 92.94 118 PRO A N 1
ATOM 891 C CA . PRO A 1 118 ? 58.483 14.523 -43.547 1.00 92.94 118 PRO A CA 1
ATOM 892 C C . PRO A 1 118 ? 57.388 13.713 -44.252 1.00 92.94 118 PRO A C 1
ATOM 894 O O . PRO A 1 118 ? 57.701 12.986 -45.192 1.00 92.94 118 PRO A O 1
ATOM 897 N N . ILE A 1 119 ? 56.120 13.883 -43.861 1.00 87.62 119 ILE A N 1
ATOM 898 C CA . ILE A 1 119 ? 54.980 13.184 -44.474 1.00 87.62 119 ILE A CA 1
ATOM 899 C C . ILE A 1 119 ? 54.868 13.533 -45.965 1.00 87.62 119 ILE A C 1
ATOM 901 O O . ILE A 1 119 ? 54.762 12.634 -46.798 1.00 87.62 119 ILE A O 1
ATOM 905 N N . ALA A 1 120 ? 54.965 14.818 -46.321 1.00 88.31 120 ALA A N 1
ATOM 906 C CA . ALA A 1 120 ? 54.916 15.268 -47.710 1.00 88.31 120 ALA A CA 1
ATOM 907 C C . ALA A 1 120 ? 56.055 14.677 -48.559 1.00 88.31 120 ALA A C 1
ATOM 909 O O . ALA A 1 120 ? 55.828 14.275 -49.700 1.00 88.31 120 ALA A O 1
ATOM 910 N N . ARG A 1 121 ? 57.267 14.557 -47.997 1.00 92.69 121 ARG A N 1
ATOM 911 C CA . ARG A 1 121 ? 58.398 13.899 -48.675 1.00 92.69 121 ARG A CA 1
ATOM 912 C C . ARG A 1 121 ? 58.151 12.408 -48.890 1.00 92.69 121 ARG A C 1
ATOM 914 O O . ARG A 1 121 ? 58.378 11.921 -49.992 1.00 92.69 121 ARG A O 1
ATOM 921 N N . THR A 1 122 ? 57.642 11.697 -47.886 1.00 91.62 122 THR A N 1
ATOM 922 C CA . THR A 1 122 ? 57.302 10.271 -48.018 1.00 91.62 122 THR A CA 1
ATOM 923 C C . THR A 1 122 ? 56.222 10.048 -49.075 1.00 91.62 122 THR A C 1
ATOM 925 O O . THR A 1 122 ? 56.352 9.144 -49.895 1.00 91.62 122 THR A O 1
ATOM 928 N N . ILE A 1 123 ? 55.197 10.906 -49.122 1.00 91.12 123 ILE A N 1
ATOM 929 C CA . ILE A 1 123 ? 54.171 10.872 -50.174 1.00 91.12 123 ILE A CA 1
ATOM 930 C C . ILE A 1 123 ? 54.799 11.127 -51.552 1.00 91.12 123 ILE A C 1
ATOM 932 O O . ILE A 1 123 ? 54.506 10.398 -52.495 1.00 91.12 123 ILE A O 1
ATOM 936 N N . GLY A 1 124 ? 55.699 12.107 -51.677 1.00 92.75 124 GLY A N 1
ATOM 937 C CA . GLY A 1 124 ? 56.419 12.380 -52.927 1.00 92.75 124 GLY A CA 1
ATOM 938 C C . GLY A 1 124 ? 57.265 11.196 -53.413 1.00 92.75 124 GLY A C 1
ATOM 939 O O . GLY A 1 124 ? 57.274 10.891 -54.609 1.00 92.75 124 GLY A O 1
ATOM 940 N N . ASN A 1 125 ? 57.914 10.484 -52.488 1.00 93.75 125 ASN A N 1
ATOM 941 C CA . ASN A 1 125 ? 58.650 9.259 -52.795 1.00 93.75 125 ASN A CA 1
ATOM 942 C C . ASN A 1 125 ? 57.695 8.151 -53.258 1.00 93.75 125 ASN A C 1
ATOM 944 O O . ASN A 1 125 ? 57.914 7.575 -54.317 1.00 93.75 125 ASN A O 1
ATOM 948 N N . LEU A 1 126 ? 56.585 7.921 -52.547 1.00 90.88 126 LEU A N 1
ATOM 949 C CA . LEU A 1 126 ? 55.572 6.934 -52.943 1.00 90.88 126 LEU A CA 1
ATOM 950 C C . LEU A 1 126 ? 54.978 7.223 -54.329 1.00 90.88 126 LEU A C 1
ATOM 952 O O . LEU A 1 126 ? 54.829 6.305 -55.129 1.00 90.88 126 LEU A O 1
ATOM 956 N N . ILE A 1 127 ? 54.684 8.487 -54.645 1.00 93.25 127 ILE A N 1
ATOM 957 C CA . ILE A 1 127 ? 54.215 8.906 -55.976 1.00 93.25 127 ILE A CA 1
ATOM 958 C C . ILE A 1 127 ? 55.271 8.614 -57.047 1.00 93.25 127 ILE A C 1
ATOM 960 O O . ILE A 1 127 ? 54.927 8.246 -58.170 1.00 93.25 127 ILE A O 1
ATOM 964 N N . THR A 1 128 ? 56.553 8.775 -56.717 1.00 92.25 128 THR A N 1
ATOM 965 C CA . THR A 1 128 ? 57.657 8.502 -57.643 1.00 92.25 128 THR A CA 1
ATOM 966 C C . THR A 1 128 ? 57.797 7.005 -57.918 1.00 92.25 128 THR A C 1
ATOM 968 O O . THR A 1 128 ? 57.854 6.623 -59.086 1.00 92.25 128 THR A O 1
ATOM 971 N N . GLU A 1 129 ? 57.768 6.174 -56.874 1.00 90.06 129 GLU A N 1
ATOM 972 C CA . GLU A 1 129 ? 57.853 4.710 -56.980 1.00 90.06 129 GLU A CA 1
ATOM 973 C C . GLU A 1 129 ? 56.646 4.119 -57.719 1.00 90.06 129 GLU A C 1
ATOM 975 O O . GLU A 1 129 ? 56.788 3.370 -58.685 1.00 90.06 129 GLU A O 1
ATOM 980 N N . VAL A 1 130 ? 55.432 4.515 -57.326 1.00 89.19 130 VAL A N 1
ATOM 981 C CA . VAL A 1 130 ? 54.199 4.072 -57.992 1.00 89.19 130 VAL A CA 1
ATOM 982 C C . VAL A 1 130 ? 54.141 4.590 -59.428 1.00 89.19 130 VAL A C 1
ATOM 984 O O . VAL A 1 130 ? 53.727 3.866 -60.332 1.00 89.19 130 VAL A O 1
ATOM 987 N N . GLY A 1 131 ? 54.587 5.827 -59.656 1.00 88.25 131 GLY A N 1
ATOM 988 C CA . GLY A 1 131 ? 54.632 6.429 -60.981 1.00 88.25 131 GLY A CA 1
ATOM 989 C C . GLY A 1 131 ? 55.532 5.665 -61.946 1.00 88.25 131 GLY A C 1
ATOM 990 O O . GLY A 1 131 ? 55.138 5.474 -63.094 1.00 88.25 131 GLY A O 1
ATOM 991 N N . ALA A 1 132 ? 56.676 5.163 -61.471 1.00 85.88 132 ALA A N 1
ATOM 992 C CA . ALA A 1 132 ? 57.590 4.348 -62.271 1.00 85.88 132 ALA A CA 1
ATOM 993 C C . ALA A 1 132 ? 56.945 3.034 -62.751 1.00 85.88 132 ALA A C 1
ATOM 995 O O . ALA A 1 132 ? 57.234 2.579 -63.856 1.00 85.88 132 ALA A O 1
ATOM 996 N N . GLY A 1 133 ? 56.030 2.462 -61.959 1.00 82.25 133 GLY A N 1
ATOM 997 C CA . GLY A 1 133 ? 55.243 1.278 -62.326 1.00 82.25 133 GLY A CA 1
ATOM 998 C C . GLY A 1 133 ? 54.059 1.547 -63.267 1.00 82.25 133 GLY A C 1
ATOM 999 O O . GLY A 1 133 ? 53.426 0.598 -63.728 1.00 82.25 133 GLY A O 1
ATOM 1000 N N . LEU A 1 134 ? 53.738 2.817 -63.542 1.00 81.81 134 LEU A N 1
ATOM 1001 C CA . LEU A 1 134 ? 52.612 3.232 -64.391 1.00 81.81 134 LEU A CA 1
ATOM 1002 C C . LEU A 1 134 ? 53.069 3.771 -65.751 1.00 81.81 134 LEU A C 1
ATOM 1004 O O . LEU A 1 134 ? 52.458 3.451 -66.770 1.00 81.81 134 LEU A O 1
ATOM 1008 N N . ALA A 1 135 ? 54.130 4.583 -65.780 1.00 81.38 135 ALA A N 1
ATOM 1009 C CA . ALA A 1 135 ? 54.793 5.019 -67.007 1.00 81.38 135 ALA A CA 1
ATOM 1010 C C . ALA A 1 135 ? 56.240 5.478 -66.721 1.00 81.38 135 ALA A C 1
ATOM 1012 O O . ALA A 1 135 ? 56.508 6.026 -65.652 1.00 81.38 135 ALA A O 1
ATOM 1013 N N . PRO A 1 136 ? 57.178 5.310 -67.674 1.00 75.06 136 PRO A N 1
ATOM 1014 C CA . PRO A 1 136 ? 58.603 5.593 -67.463 1.00 75.06 136 PRO A CA 1
ATOM 1015 C C . PRO A 1 136 ? 58.955 7.092 -67.416 1.00 75.06 136 PRO A C 1
ATOM 1017 O O . PRO A 1 136 ? 60.111 7.447 -67.194 1.00 75.06 136 PRO A O 1
ATOM 1020 N N . ASP A 1 137 ? 57.991 7.980 -67.654 1.00 80.38 137 ASP A N 1
ATOM 1021 C CA . ASP A 1 137 ? 58.165 9.426 -67.761 1.00 80.38 137 ASP A CA 1
ATOM 1022 C C . ASP A 1 137 ? 57.326 10.199 -66.726 1.00 80.38 137 ASP A C 1
ATOM 1024 O O . ASP A 1 137 ? 56.647 9.636 -65.864 1.00 80.38 137 ASP A O 1
ATOM 1028 N N . GLN A 1 138 ? 57.357 11.535 -66.797 1.00 85.06 138 GLN A N 1
ATOM 1029 C CA . GLN A 1 138 ? 56.648 12.410 -65.855 1.00 85.06 138 GLN A CA 1
ATOM 1030 C C . GLN A 1 138 ? 55.136 12.120 -65.783 1.00 85.06 138 GLN A C 1
ATOM 1032 O O . GLN A 1 138 ? 54.519 12.349 -64.740 1.00 85.06 138 GLN A O 1
ATOM 1037 N N . ARG A 1 139 ? 54.548 11.559 -66.849 1.00 82.12 139 ARG A N 1
ATOM 1038 C CA . ARG A 1 139 ? 53.138 11.150 -66.903 1.00 82.12 139 ARG A CA 1
ATOM 1039 C C . ARG A 1 139 ? 52.802 10.111 -65.836 1.00 82.12 139 ARG A C 1
ATOM 1041 O O . ARG A 1 139 ? 51.764 10.238 -65.196 1.00 82.12 139 ARG A O 1
ATOM 1048 N N . GLY A 1 140 ? 53.692 9.152 -65.575 1.00 84.31 140 GLY A N 1
ATOM 1049 C CA . GLY A 1 140 ? 53.481 8.111 -64.563 1.00 84.31 140 GLY A CA 1
ATOM 1050 C C . GLY A 1 140 ? 53.313 8.696 -63.164 1.00 84.31 140 GLY A C 1
ATOM 1051 O O . GLY A 1 140 ? 52.387 8.333 -62.440 1.00 84.31 140 GLY A O 1
ATOM 1052 N N . ARG A 1 141 ? 54.137 9.694 -62.813 1.00 89.25 141 ARG A N 1
ATOM 1053 C CA . ARG A 1 141 ? 54.038 10.418 -61.532 1.00 89.25 141 ARG A CA 1
ATOM 1054 C C . ARG A 1 141 ? 52.742 11.219 -61.417 1.00 89.25 141 ARG A C 1
ATOM 1056 O O . ARG A 1 141 ? 52.120 11.217 -60.359 1.00 89.25 141 ARG A O 1
ATOM 1063 N N . VAL A 1 142 ? 52.319 11.884 -62.495 1.00 87.62 142 VAL A N 1
ATOM 1064 C CA . VAL A 1 142 ? 51.054 12.643 -62.525 1.00 87.62 142 VAL A CA 1
ATOM 1065 C C . VAL A 1 142 ? 49.857 11.707 -62.362 1.00 87.62 142 VAL A C 1
ATOM 1067 O O . VAL A 1 142 ? 48.942 12.016 -61.603 1.00 87.62 142 VAL A O 1
ATOM 1070 N N . ILE A 1 143 ? 49.886 10.539 -63.008 1.00 85.06 143 ILE A N 1
ATOM 1071 C CA . ILE A 1 143 ? 48.844 9.519 -62.870 1.00 85.06 143 ILE A CA 1
ATOM 1072 C C . ILE A 1 143 ? 48.821 8.955 -61.443 1.00 85.06 143 ILE A C 1
ATOM 1074 O O . ILE A 1 143 ? 47.755 8.909 -60.836 1.00 85.06 143 ILE A O 1
ATOM 1078 N N . ALA A 1 144 ? 49.975 8.581 -60.880 1.00 88.94 144 ALA A N 1
ATOM 1079 C CA . ALA A 1 144 ? 50.079 8.085 -59.506 1.00 88.94 144 ALA A CA 1
ATOM 1080 C C . ALA A 1 144 ? 49.522 9.095 -58.491 1.00 88.94 144 ALA A C 1
ATOM 1082 O O . ALA A 1 144 ? 48.699 8.739 -57.645 1.00 88.94 144 ALA A O 1
ATOM 1083 N N . ALA A 1 145 ? 49.918 10.366 -58.619 1.00 89.88 145 ALA A N 1
ATOM 1084 C CA . ALA A 1 145 ? 49.398 11.453 -57.799 1.00 89.88 145 ALA A CA 1
ATOM 1085 C C . ALA A 1 145 ? 47.880 11.607 -57.979 1.00 89.88 145 ALA A C 1
ATOM 1087 O O . ALA A 1 145 ? 47.149 11.652 -56.994 1.00 89.88 145 ALA A O 1
ATOM 1088 N N . GLY A 1 146 ? 47.392 11.626 -59.223 1.00 87.06 146 GLY A N 1
ATOM 1089 C CA . GLY A 1 146 ? 45.968 11.732 -59.536 1.00 87.06 146 GLY A CA 1
ATOM 1090 C C . GLY A 1 146 ? 45.140 10.607 -58.915 1.00 87.06 146 GLY A C 1
ATOM 1091 O O . GLY A 1 146 ? 44.114 10.878 -58.295 1.00 87.06 146 GLY A O 1
ATOM 1092 N N . VAL A 1 147 ? 45.605 9.358 -58.999 1.00 87.62 147 VAL A N 1
ATOM 1093 C CA . VAL A 1 147 ? 44.949 8.206 -58.365 1.00 87.62 147 VAL A CA 1
ATOM 1094 C C . VAL A 1 147 ? 44.950 8.362 -56.840 1.00 87.62 147 VAL A C 1
ATOM 1096 O O . VAL A 1 147 ? 43.894 8.315 -56.216 1.00 87.62 147 VAL A O 1
ATOM 1099 N N . MET A 1 148 ? 46.095 8.626 -56.211 1.00 90.81 148 MET A N 1
ATOM 1100 C CA . MET A 1 148 ? 46.162 8.747 -54.748 1.00 90.81 148 MET A CA 1
ATOM 1101 C C . MET A 1 148 ? 45.301 9.899 -54.208 1.00 90.81 148 MET A C 1
ATOM 1103 O O . MET A 1 148 ? 44.507 9.697 -53.287 1.00 90.81 148 MET A O 1
ATOM 1107 N N . PHE A 1 149 ? 45.405 11.089 -54.807 1.00 90.44 149 PHE A N 1
ATOM 1108 C CA . PHE A 1 149 ? 44.669 12.280 -54.373 1.00 90.44 149 PHE A CA 1
ATOM 1109 C C . PHE A 1 149 ? 43.186 12.257 -54.746 1.00 90.44 149 PHE A C 1
ATOM 1111 O O . PHE A 1 149 ? 42.412 12.997 -54.149 1.00 90.44 149 PHE A O 1
ATOM 1118 N N . THR A 1 150 ? 42.759 11.398 -55.673 1.00 85.94 150 THR A N 1
ATOM 1119 C CA . THR A 1 150 ? 41.328 11.196 -55.945 1.00 85.94 150 THR A CA 1
ATOM 1120 C C . THR A 1 150 ? 40.732 10.177 -54.980 1.00 85.94 150 THR A C 1
ATOM 1122 O O . THR A 1 150 ? 39.683 10.415 -54.378 1.00 85.94 150 THR A O 1
ATOM 1125 N N . TYR A 1 151 ? 41.396 9.037 -54.795 1.00 89.00 151 TYR A N 1
ATOM 1126 C CA . TYR A 1 151 ? 40.804 7.906 -54.088 1.00 89.00 151 TYR A CA 1
ATOM 1127 C C . TYR A 1 151 ? 40.919 8.007 -52.567 1.00 89.00 151 TYR A C 1
ATOM 1129 O O . TYR A 1 151 ? 39.982 7.600 -51.883 1.00 89.00 151 TYR A O 1
ATOM 1137 N N . ALA A 1 152 ? 41.985 8.602 -52.015 1.00 91.94 152 ALA A N 1
ATOM 1138 C CA . ALA A 1 152 ? 42.092 8.774 -50.564 1.00 91.94 152 ALA A CA 1
ATOM 1139 C C . ALA A 1 152 ? 41.011 9.714 -49.986 1.00 91.94 152 ALA A C 1
ATOM 1141 O O . ALA A 1 152 ? 40.308 9.296 -49.062 1.00 91.94 152 ALA A O 1
ATOM 1142 N N . PRO A 1 153 ? 40.767 10.925 -50.532 1.00 91.06 153 PRO A N 1
ATOM 1143 C CA . PRO A 1 153 ? 39.670 11.774 -50.061 1.00 91.06 153 PRO A CA 1
ATOM 1144 C C . PRO A 1 153 ? 38.289 11.164 -50.317 1.00 91.06 153 PRO A C 1
ATOM 1146 O O . PRO A 1 153 ? 37.400 11.283 -49.477 1.00 91.06 153 PRO A O 1
ATOM 1149 N N . THR A 1 154 ? 38.108 10.464 -51.443 1.00 87.31 154 THR A N 1
ATOM 1150 C CA . THR A 1 154 ? 36.843 9.775 -51.750 1.00 87.31 154 THR A CA 1
ATOM 1151 C C . THR A 1 154 ? 36.552 8.679 -50.726 1.00 87.31 154 THR A C 1
ATOM 1153 O O . THR A 1 154 ? 35.457 8.633 -50.167 1.00 87.31 154 THR A O 1
ATOM 1156 N N . GLY A 1 155 ? 37.545 7.843 -50.413 1.00 89.44 155 GLY A N 1
ATOM 1157 C CA . GLY A 1 155 ? 37.455 6.845 -49.352 1.00 89.44 155 GLY A CA 1
ATOM 1158 C C . GLY A 1 155 ? 37.133 7.473 -47.998 1.00 89.44 155 GLY A C 1
ATOM 1159 O O . GLY A 1 155 ? 36.220 7.013 -47.316 1.00 89.44 155 GLY A O 1
ATOM 1160 N N . PHE A 1 156 ? 37.806 8.574 -47.647 1.00 92.19 156 PHE A N 1
ATOM 1161 C CA . PHE A 1 156 ? 37.531 9.330 -46.422 1.00 92.19 156 PHE A CA 1
ATOM 1162 C C . PHE A 1 156 ? 36.085 9.802 -46.335 1.00 92.19 156 PHE A C 1
ATOM 1164 O O . PHE A 1 156 ? 35.425 9.551 -45.331 1.00 92.19 156 PHE A O 1
ATOM 1171 N N . LEU A 1 157 ? 35.560 10.430 -47.387 1.00 88.25 157 LEU A N 1
ATOM 1172 C CA . LEU A 1 157 ? 34.174 10.894 -47.407 1.00 88.25 157 LEU A CA 1
ATOM 1173 C C . LEU A 1 157 ? 33.185 9.731 -47.284 1.00 88.25 157 LEU A C 1
ATOM 1175 O O . LEU A 1 157 ? 32.220 9.837 -46.530 1.00 88.25 157 LEU A O 1
ATOM 1179 N N . ILE A 1 158 ? 33.438 8.611 -47.967 1.00 86.62 158 ILE A N 1
ATOM 1180 C CA . ILE A 1 158 ? 32.601 7.408 -47.862 1.00 86.62 158 ILE A CA 1
ATOM 1181 C C . ILE A 1 158 ? 32.609 6.876 -46.426 1.00 86.62 158 ILE A C 1
ATOM 1183 O O . ILE A 1 158 ? 31.537 6.670 -45.854 1.00 86.62 158 ILE A O 1
ATOM 1187 N N . GLY A 1 159 ? 33.789 6.688 -45.828 1.00 87.12 159 GLY A N 1
ATOM 1188 C CA . GLY A 1 159 ? 33.932 6.210 -44.452 1.00 87.12 159 GLY A CA 1
ATOM 1189 C C . GLY A 1 159 ? 33.282 7.155 -43.441 1.00 87.12 159 GLY A C 1
ATOM 1190 O O . GLY A 1 159 ? 32.510 6.714 -42.590 1.00 87.12 159 GLY A O 1
ATOM 1191 N N . TYR A 1 160 ? 33.510 8.460 -43.587 1.00 87.25 160 TYR A N 1
ATOM 1192 C CA . TYR A 1 160 ? 32.962 9.500 -42.718 1.00 87.25 160 TYR A CA 1
ATOM 1193 C C . TYR A 1 160 ? 31.441 9.548 -42.768 1.00 87.25 160 TYR A C 1
ATOM 1195 O O . TYR A 1 160 ? 30.780 9.419 -41.740 1.00 87.25 160 TYR A O 1
ATOM 1203 N N . VAL A 1 161 ? 30.868 9.682 -43.964 1.00 85.12 161 VAL A N 1
ATOM 1204 C CA . VAL A 1 161 ? 29.419 9.805 -44.135 1.00 85.12 161 VAL A CA 1
ATOM 1205 C C . VAL A 1 161 ? 28.710 8.518 -43.725 1.00 85.12 161 VAL A C 1
ATOM 1207 O O . VAL A 1 161 ? 27.688 8.588 -43.042 1.00 85.12 161 VAL A O 1
ATOM 1210 N N . SER A 1 162 ? 29.249 7.349 -44.085 1.00 82.50 162 SER A N 1
ATOM 1211 C CA . SER A 1 162 ? 28.650 6.058 -43.719 1.00 82.50 162 SER A CA 1
ATOM 1212 C C . SER A 1 162 ? 28.635 5.870 -42.205 1.00 82.50 162 SER A C 1
ATOM 1214 O O . SER A 1 162 ? 27.594 5.546 -41.639 1.00 82.50 162 SER A O 1
ATOM 1216 N N . THR A 1 163 ? 29.750 6.162 -41.533 1.00 84.44 163 THR A N 1
ATOM 1217 C CA . THR A 1 163 ? 29.840 6.068 -40.069 1.00 84.44 163 THR A CA 1
ATOM 1218 C C . THR A 1 163 ? 28.912 7.078 -39.405 1.00 84.44 163 THR A C 1
ATOM 1220 O O . THR A 1 163 ? 28.100 6.717 -38.558 1.00 84.44 163 THR A O 1
ATOM 1223 N N . ARG A 1 164 ? 28.934 8.335 -39.857 1.00 82.19 164 ARG A N 1
ATOM 1224 C CA . ARG A 1 164 ? 28.130 9.411 -39.272 1.00 82.19 164 ARG A CA 1
ATOM 1225 C C . ARG A 1 164 ? 26.624 9.204 -39.435 1.00 82.19 164 ARG A C 1
ATOM 1227 O O . ARG A 1 164 ? 25.863 9.676 -38.599 1.00 82.19 164 ARG A O 1
ATOM 1234 N N . THR A 1 165 ? 26.179 8.542 -40.500 1.00 79.31 165 THR A N 1
ATOM 1235 C CA . THR A 1 165 ? 24.745 8.357 -40.780 1.00 79.31 165 THR A CA 1
ATOM 1236 C C . THR A 1 165 ? 24.211 7.014 -40.305 1.00 79.31 165 THR A C 1
ATOM 1238 O O . THR A 1 165 ? 23.142 6.976 -39.703 1.00 79.31 165 THR A O 1
ATOM 1241 N N . TRP A 1 166 ? 24.929 5.917 -40.539 1.00 76.31 166 TRP A N 1
ATOM 1242 C CA . TRP A 1 166 ? 24.444 4.576 -40.211 1.00 76.31 166 TRP A CA 1
ATOM 1243 C C . TRP A 1 166 ? 24.687 4.217 -38.745 1.00 76.31 166 TRP A C 1
ATOM 1245 O O . TRP A 1 166 ? 23.770 3.774 -38.063 1.00 76.31 166 TRP A O 1
ATOM 1255 N N . LEU A 1 167 ? 25.885 4.486 -38.217 1.00 71.56 167 LEU A N 1
ATOM 1256 C CA . LEU A 1 167 ? 26.207 4.143 -36.829 1.00 71.56 167 LEU A CA 1
ATOM 1257 C C . LEU A 1 167 ? 25.412 5.007 -35.836 1.00 71.56 167 LEU A C 1
ATOM 1259 O O . LEU A 1 167 ? 24.899 4.498 -34.845 1.00 71.56 167 LEU A O 1
ATOM 1263 N N . ALA A 1 168 ? 25.242 6.298 -36.142 1.00 67.12 168 ALA A N 1
ATOM 1264 C CA . ALA A 1 168 ? 24.461 7.212 -35.308 1.00 67.12 168 ALA A CA 1
ATOM 1265 C C . ALA A 1 168 ? 22.961 6.870 -35.284 1.00 67.12 168 ALA A C 1
ATOM 1267 O O . ALA A 1 168 ? 22.315 7.022 -34.253 1.00 67.12 168 ALA A O 1
ATOM 1268 N N . THR A 1 169 ? 22.400 6.403 -36.406 1.00 68.44 169 THR A N 1
ATOM 1269 C CA . THR A 1 169 ? 20.983 6.006 -36.459 1.00 68.44 169 THR A CA 1
ATOM 1270 C C . THR A 1 169 ? 20.736 4.677 -35.764 1.00 68.44 169 THR A C 1
ATOM 1272 O O . THR A 1 169 ? 19.740 4.558 -35.059 1.00 68.44 169 THR A O 1
ATOM 1275 N N . LEU A 1 170 ? 21.659 3.718 -35.891 1.00 70.25 170 LEU A N 1
ATOM 1276 C CA . LEU A 1 170 ? 21.589 2.467 -35.143 1.00 70.25 170 LEU A CA 1
ATOM 1277 C C . LEU A 1 170 ? 21.593 2.723 -33.635 1.00 70.25 170 LEU A C 1
ATOM 1279 O O . LEU A 1 170 ? 20.712 2.222 -32.947 1.00 70.25 170 LEU A O 1
ATOM 1283 N N . PHE A 1 171 ? 22.526 3.523 -33.114 1.00 67.69 171 PHE A N 1
ATOM 1284 C CA . PHE A 1 171 ? 22.560 3.796 -31.674 1.00 67.69 171 PHE A CA 1
ATOM 1285 C C . PHE A 1 171 ? 21.295 4.506 -31.176 1.00 67.69 171 PHE A C 1
ATOM 1287 O O . PHE A 1 171 ? 20.701 4.040 -30.208 1.00 67.69 171 PHE A O 1
ATOM 1294 N N . ALA A 1 172 ? 20.807 5.522 -31.895 1.00 64.62 172 ALA A N 1
ATOM 1295 C CA . ALA A 1 172 ? 19.573 6.217 -31.526 1.00 64.62 172 ALA A CA 1
ATOM 1296 C C . ALA A 1 172 ? 18.344 5.285 -31.488 1.00 64.62 172 ALA A C 1
ATOM 1298 O O . ALA A 1 172 ? 17.571 5.314 -30.537 1.00 64.62 172 ALA A O 1
ATOM 1299 N N . GLU A 1 173 ? 18.178 4.402 -32.480 1.00 68.25 173 GLU A N 1
ATOM 1300 C CA . GLU A 1 173 ? 17.023 3.495 -32.538 1.00 68.25 173 GLU A CA 1
ATOM 1301 C C . GLU A 1 173 ? 17.039 2.432 -31.424 1.00 68.25 173 GLU A C 1
ATOM 1303 O O . GLU A 1 173 ? 15.983 2.017 -30.935 1.00 68.25 173 GLU A O 1
ATOM 1308 N N . TYR A 1 174 ? 18.226 1.974 -31.015 1.00 64.31 174 TYR A N 1
ATOM 1309 C CA . TYR A 1 174 ? 18.364 1.036 -29.899 1.00 64.31 174 TYR A CA 1
ATOM 1310 C C . TYR A 1 174 ? 18.110 1.693 -28.540 1.00 64.31 174 TYR A C 1
ATOM 1312 O O . TYR A 1 174 ? 17.565 1.029 -27.651 1.00 64.31 174 TYR A O 1
ATOM 1320 N N . ASP A 1 175 ? 18.485 2.961 -28.380 1.00 66.06 175 ASP A N 1
ATOM 1321 C CA . ASP A 1 175 ? 18.275 3.707 -27.141 1.00 66.06 175 ASP A CA 1
ATOM 1322 C C . ASP A 1 175 ? 16.793 4.081 -26.963 1.00 66.06 175 ASP A C 1
ATOM 1324 O O . ASP A 1 175 ? 16.218 3.781 -25.913 1.00 66.06 175 ASP A O 1
ATOM 1328 N N . ASP A 1 176 ? 16.131 4.586 -28.010 1.00 65.06 176 ASP A N 1
ATOM 1329 C CA . ASP A 1 176 ? 14.707 4.956 -27.973 1.00 65.06 176 ASP A CA 1
ATOM 1330 C C . ASP A 1 176 ? 13.805 3.753 -27.643 1.00 65.06 176 ASP A C 1
ATOM 1332 O O . ASP A 1 176 ? 12.993 3.801 -26.718 1.00 65.06 176 ASP A O 1
ATOM 1336 N N . LYS A 1 177 ? 14.003 2.608 -28.315 1.00 68.44 177 LYS A N 1
ATOM 1337 C CA . LYS A 1 177 ? 13.197 1.392 -28.068 1.00 68.44 177 LYS A CA 1
ATOM 1338 C C . LYS A 1 177 ? 13.345 0.848 -26.647 1.00 68.44 177 LYS A C 1
ATOM 1340 O O . LYS A 1 177 ? 12.427 0.214 -26.125 1.00 68.44 177 LYS A O 1
ATOM 1345 N N . LYS A 1 178 ? 14.511 1.037 -26.023 1.00 65.56 178 LYS A N 1
ATOM 1346 C CA . LYS A 1 178 ? 14.740 0.616 -24.635 1.00 65.56 178 LYS A CA 1
ATOM 1347 C C . LYS A 1 178 ? 14.086 1.569 -23.645 1.00 65.56 178 LYS A C 1
ATOM 1349 O O . LYS A 1 178 ? 13.527 1.089 -22.660 1.00 65.56 178 LYS A O 1
ATOM 1354 N N . LEU A 1 179 ? 14.141 2.877 -23.898 1.00 67.06 179 LEU A N 1
ATOM 1355 C CA . LEU A 1 179 ? 13.474 3.873 -23.062 1.00 67.06 179 LEU A CA 1
ATOM 1356 C C . LEU A 1 179 ? 11.955 3.689 -23.088 1.00 67.06 179 LEU A C 1
ATOM 1358 O O . LEU A 1 179 ? 11.350 3.655 -22.019 1.00 67.06 179 LEU A O 1
ATOM 1362 N N . ASP A 1 180 ? 11.366 3.440 -24.258 1.00 72.88 180 ASP A N 1
ATOM 1363 C CA . ASP A 1 180 ? 9.934 3.144 -24.387 1.00 72.88 180 ASP A CA 1
ATOM 1364 C C . ASP A 1 180 ? 9.533 1.885 -23.609 1.00 72.88 180 ASP A C 1
ATOM 1366 O O . ASP A 1 180 ? 8.519 1.868 -22.909 1.00 72.88 180 ASP A O 1
ATOM 1370 N N . LYS A 1 181 ? 10.358 0.829 -23.666 1.00 74.44 181 LYS A N 1
ATOM 1371 C CA . LYS A 1 181 ? 10.107 -0.404 -22.908 1.00 74.44 181 LYS A CA 1
ATOM 1372 C C . LYS A 1 181 ? 10.148 -0.164 -21.394 1.00 74.44 181 LYS A C 1
ATOM 1374 O O . LYS A 1 181 ? 9.256 -0.621 -20.685 1.00 74.44 181 LYS A O 1
ATOM 1379 N N . ILE A 1 182 ? 11.157 0.563 -20.907 1.00 75.25 182 ILE A N 1
ATOM 1380 C CA . ILE A 1 182 ? 11.294 0.893 -19.480 1.00 75.25 182 ILE A CA 1
ATOM 1381 C C . ILE A 1 182 ? 10.129 1.776 -19.017 1.00 75.25 182 ILE A C 1
ATOM 1383 O O . ILE A 1 182 ? 9.571 1.547 -17.947 1.00 75.25 182 ILE A O 1
ATOM 1387 N N . GLN A 1 183 ? 9.725 2.764 -19.818 1.00 74.56 183 GLN A N 1
ATOM 1388 C CA . GLN A 1 183 ? 8.584 3.622 -19.497 1.00 74.56 183 GLN A CA 1
ATOM 1389 C C . GLN A 1 183 ? 7.266 2.838 -19.459 1.00 74.56 183 GLN A C 1
ATOM 1391 O O . GLN A 1 183 ? 6.473 3.049 -18.542 1.00 74.56 183 GLN A O 1
ATOM 1396 N N . GLY A 1 184 ? 7.051 1.904 -20.392 1.00 71.38 184 GLY A N 1
ATOM 1397 C CA . GLY A 1 184 ? 5.888 1.013 -20.390 1.00 71.38 184 GLY A CA 1
ATOM 1398 C C . GLY A 1 184 ? 5.804 0.149 -19.129 1.00 71.38 184 GLY A C 1
ATOM 1399 O O . GLY A 1 184 ? 4.778 0.147 -18.452 1.00 71.38 184 GLY A O 1
ATOM 1400 N N . GLU A 1 185 ? 6.907 -0.507 -18.750 1.00 76.75 185 GLU A N 1
ATOM 1401 C CA . GLU A 1 185 ? 6.971 -1.329 -17.531 1.00 76.75 185 GLU A CA 1
ATOM 1402 C C . GLU A 1 185 ? 6.751 -0.493 -16.251 1.00 76.75 185 GLU A C 1
ATOM 1404 O O . GLU A 1 185 ? 6.061 -0.932 -15.329 1.00 76.75 185 GLU A O 1
ATOM 1409 N N . LEU A 1 186 ? 7.269 0.742 -16.194 1.00 72.62 186 LEU A N 1
ATOM 1410 C CA . LEU A 1 186 ? 7.050 1.651 -15.060 1.00 72.62 186 LEU A CA 1
ATOM 1411 C C . LEU A 1 186 ? 5.593 2.118 -14.938 1.00 72.62 186 LEU A C 1
ATOM 1413 O O . LEU A 1 186 ? 5.080 2.234 -13.821 1.00 72.62 186 LEU A O 1
ATOM 1417 N N . LEU A 1 187 ? 4.921 2.388 -16.059 1.00 76.44 187 LEU A N 1
ATOM 1418 C CA . LEU A 1 187 ? 3.508 2.779 -16.066 1.00 76.44 187 LEU A CA 1
ATOM 1419 C C . LEU A 1 187 ? 2.605 1.647 -15.564 1.00 76.44 187 LEU A C 1
ATOM 1421 O O . LEU A 1 187 ? 1.667 1.908 -14.807 1.00 76.44 187 LEU A O 1
ATOM 1425 N N . ASP A 1 188 ? 2.916 0.400 -15.915 1.00 75.38 188 ASP A N 1
ATOM 1426 C CA . ASP A 1 188 ? 2.167 -0.766 -15.443 1.00 75.38 188 ASP A CA 1
ATOM 1427 C C . ASP A 1 188 ? 2.368 -1.014 -13.942 1.00 75.38 188 ASP A C 1
ATOM 1429 O O . ASP A 1 188 ? 1.391 -1.226 -13.218 1.00 75.38 188 ASP A O 1
ATOM 1433 N N . ILE A 1 189 ? 3.602 -0.896 -13.436 1.00 72.25 189 ILE A N 1
ATOM 1434 C CA . ILE A 1 189 ? 3.881 -0.987 -11.992 1.00 72.25 189 ILE A CA 1
ATOM 1435 C C . ILE A 1 189 ? 3.128 0.108 -11.231 1.00 72.25 189 ILE A C 1
ATOM 1437 O O . ILE A 1 189 ? 2.474 -0.177 -10.226 1.00 72.25 189 ILE A O 1
ATOM 1441 N N . ARG A 1 190 ? 3.170 1.354 -11.721 1.00 69.50 190 ARG A N 1
ATOM 1442 C CA . ARG A 1 190 ? 2.461 2.474 -11.094 1.00 69.50 190 ARG A CA 1
ATOM 1443 C C . ARG A 1 190 ? 0.952 2.236 -11.044 1.00 69.50 190 ARG A C 1
ATOM 1445 O O . ARG A 1 190 ? 0.352 2.433 -9.995 1.00 69.50 190 ARG A O 1
ATOM 1452 N N . ARG A 1 191 ? 0.351 1.737 -12.129 1.00 71.06 191 ARG A N 1
ATOM 1453 C CA . ARG A 1 191 ? -1.081 1.402 -12.174 1.00 71.06 191 ARG A CA 1
ATOM 1454 C C . ARG A 1 191 ? -1.459 0.339 -11.135 1.00 71.06 191 ARG A C 1
ATOM 1456 O O . ARG A 1 191 ? -2.478 0.496 -10.471 1.00 71.06 191 ARG A O 1
ATOM 1463 N N . ILE A 1 192 ? -0.654 -0.716 -10.981 1.00 69.44 192 ILE A N 1
ATOM 1464 C CA . ILE A 1 192 ? -0.906 -1.804 -10.015 1.00 69.44 192 ILE A CA 1
ATOM 1465 C C . ILE A 1 192 ? -0.799 -1.309 -8.567 1.00 69.44 192 ILE A C 1
ATOM 1467 O O . ILE A 1 192 ? -1.561 -1.749 -7.698 1.00 69.44 192 ILE A O 1
ATOM 1471 N N . VAL A 1 193 ? 0.156 -0.419 -8.293 1.00 68.12 193 VAL A N 1
ATOM 1472 C CA . VAL A 1 193 ? 0.323 0.191 -6.970 1.00 68.12 193 VAL A CA 1
ATOM 1473 C C . VAL A 1 193 ? -0.849 1.125 -6.672 1.00 68.12 193 VAL A C 1
ATOM 1475 O O . VAL A 1 193 ? -1.490 0.966 -5.635 1.00 68.12 193 VAL A O 1
ATOM 1478 N N . ASP A 1 194 ? -1.189 2.026 -7.594 1.00 68.19 194 ASP A N 1
ATOM 1479 C CA . ASP A 1 194 ? -2.261 3.006 -7.402 1.00 68.19 194 ASP A CA 1
ATOM 1480 C C . ASP A 1 194 ? -3.634 2.330 -7.224 1.00 68.19 194 ASP A C 1
ATOM 1482 O O . ASP A 1 194 ? -4.399 2.736 -6.348 1.00 68.19 194 ASP A O 1
ATOM 1486 N N . SER A 1 195 ? -3.933 1.251 -7.963 1.00 67.31 195 SER A N 1
ATOM 1487 C CA . SER A 1 195 ? -5.218 0.546 -7.840 1.00 67.31 195 SER A CA 1
ATOM 1488 C C . SER A 1 195 ? -5.366 -0.212 -6.516 1.00 67.31 195 SER A C 1
ATOM 1490 O O . SER A 1 195 ? -6.421 -0.177 -5.896 1.00 67.31 195 SER A O 1
ATOM 1492 N N . ASN A 1 196 ? -4.317 -0.892 -6.042 1.00 65.50 196 ASN A N 1
ATOM 1493 C CA . ASN A 1 196 ? -4.416 -1.723 -4.835 1.00 65.50 196 ASN A CA 1
ATOM 1494 C C . ASN A 1 196 ? -4.259 -0.932 -3.537 1.00 65.50 196 ASN A C 1
ATOM 1496 O O . ASN A 1 196 ? -4.800 -1.320 -2.500 1.00 65.50 196 ASN A O 1
ATOM 1500 N N . VAL A 1 197 ? -3.460 0.131 -3.571 1.00 66.94 197 VAL A N 1
ATOM 1501 C CA . VAL A 1 197 ? -3.109 0.910 -2.386 1.00 66.94 197 VAL A CA 1
ATOM 1502 C C . VAL A 1 197 ? -4.073 2.086 -2.232 1.00 66.94 197 VAL A C 1
ATOM 1504 O O . VAL A 1 197 ? -4.566 2.314 -1.129 1.00 66.94 197 VAL A O 1
ATOM 1507 N N . GLY A 1 198 ? -4.428 2.759 -3.332 1.00 73.00 198 GLY A N 1
ATOM 1508 C CA . GLY A 1 198 ? -5.363 3.885 -3.330 1.00 73.00 198 GLY A CA 1
ATOM 1509 C C . GLY A 1 198 ? -6.758 3.506 -2.835 1.00 73.00 198 GLY A C 1
ATOM 1510 O O . GLY A 1 198 ? -7.260 4.137 -1.908 1.00 73.00 198 GLY A O 1
ATOM 1511 N N . GLU A 1 199 ? -7.351 2.436 -3.374 1.00 75.44 199 GLU A N 1
ATOM 1512 C CA . GLU A 1 199 ? -8.695 1.994 -2.969 1.00 75.44 199 GLU A CA 1
ATOM 1513 C C . GLU A 1 199 ? -8.752 1.578 -1.492 1.00 75.44 199 GLU A C 1
ATOM 1515 O O . GLU A 1 199 ? -9.705 1.904 -0.786 1.00 75.44 199 GLU A O 1
ATOM 1520 N N . ARG A 1 200 ? -7.708 0.904 -0.986 1.00 80.06 200 ARG A N 1
ATOM 1521 C CA . ARG A 1 200 ? -7.640 0.491 0.426 1.00 80.06 200 ARG A CA 1
ATOM 1522 C C . ARG A 1 200 ? -7.481 1.679 1.367 1.00 80.06 200 ARG A C 1
ATOM 1524 O O . ARG A 1 200 ? -8.141 1.714 2.399 1.00 80.06 200 ARG A O 1
ATOM 1531 N N . PHE A 1 201 ? -6.645 2.657 1.014 1.00 85.00 201 PHE A N 1
ATOM 1532 C CA . PHE A 1 201 ? -6.507 3.880 1.809 1.00 85.00 201 PHE A CA 1
ATOM 1533 C C . PHE A 1 201 ? -7.782 4.722 1.798 1.00 85.00 201 PHE A C 1
ATOM 1535 O O . PHE A 1 201 ? -8.130 5.291 2.830 1.00 85.00 201 PHE A O 1
ATOM 1542 N N . GLN A 1 202 ? -8.490 4.778 0.668 1.00 87.88 202 GLN A N 1
ATOM 1543 C CA . GLN A 1 202 ? -9.788 5.444 0.585 1.00 87.88 202 GLN A CA 1
ATOM 1544 C C . GLN A 1 202 ? -10.822 4.748 1.472 1.00 87.88 202 GLN A C 1
ATOM 1546 O O . GLN A 1 202 ? -11.425 5.410 2.310 1.00 87.88 202 GLN A O 1
ATOM 1551 N N . ALA A 1 203 ? -10.954 3.421 1.380 1.00 92.31 203 ALA A N 1
ATOM 1552 C CA . ALA A 1 203 ? -11.869 2.656 2.227 1.00 92.31 203 ALA A CA 1
ATOM 1553 C C . ALA A 1 203 ? -11.560 2.810 3.729 1.00 92.31 203 ALA A C 1
ATOM 1555 O O . ALA A 1 203 ? -12.473 3.012 4.532 1.00 92.31 203 ALA A O 1
ATOM 1556 N N . ASP A 1 204 ? -10.280 2.762 4.114 1.00 94.56 204 ASP A N 1
ATOM 1557 C CA . ASP A 1 204 ? -9.851 2.981 5.501 1.00 94.56 204 ASP A CA 1
ATOM 1558 C C . ASP A 1 204 ? -10.142 4.418 5.966 1.00 94.56 204 ASP A C 1
ATOM 1560 O O . ASP A 1 204 ? -10.597 4.626 7.095 1.00 94.56 204 ASP A O 1
ATOM 1564 N N . GLY A 1 205 ? -9.919 5.405 5.093 1.00 93.25 205 GLY A N 1
ATOM 1565 C CA . GLY A 1 205 ? -10.218 6.814 5.345 1.00 93.25 205 GLY A CA 1
ATOM 1566 C C . GLY A 1 205 ? -11.714 7.084 5.508 1.00 93.25 205 GLY A C 1
ATOM 1567 O O . GLY A 1 205 ? -12.113 7.750 6.462 1.00 93.25 205 GLY A O 1
ATOM 1568 N N . ASP A 1 206 ? -12.549 6.519 4.637 1.00 94.19 206 ASP A N 1
ATOM 1569 C CA . ASP A 1 206 ? -14.006 6.643 4.698 1.00 94.19 206 ASP A CA 1
ATOM 1570 C C . ASP A 1 206 ? -14.580 6.001 5.960 1.00 94.19 206 ASP A C 1
ATOM 1572 O O . ASP A 1 206 ? -15.416 6.602 6.640 1.00 94.19 206 ASP A O 1
ATOM 1576 N N . ALA A 1 207 ? -14.093 4.811 6.322 1.00 96.19 207 ALA A N 1
ATOM 1577 C CA . ALA A 1 207 ? -14.482 4.156 7.563 1.00 96.19 207 ALA A CA 1
ATOM 1578 C C . ALA A 1 207 ? -14.102 4.994 8.788 1.00 96.19 207 ALA A C 1
ATOM 1580 O O . ALA A 1 207 ? -14.932 5.181 9.678 1.00 96.19 207 ALA A O 1
ATOM 1581 N N . MET A 1 208 ? -12.881 5.539 8.829 1.00 96.75 208 MET A N 1
ATOM 1582 C CA . MET A 1 208 ? -12.447 6.391 9.937 1.00 96.75 208 MET A CA 1
ATOM 1583 C C . MET A 1 208 ? -13.248 7.695 10.006 1.00 96.75 208 MET A C 1
ATOM 1585 O O . MET A 1 208 ? -13.634 8.103 11.095 1.00 96.75 208 MET A O 1
ATOM 1589 N N . ARG A 1 209 ? -13.553 8.325 8.866 1.00 95.75 209 ARG A N 1
ATOM 1590 C CA . ARG A 1 209 ? -14.378 9.539 8.805 1.00 95.75 209 ARG A CA 1
ATOM 1591 C C . ARG A 1 209 ? -15.764 9.305 9.404 1.00 95.75 209 ARG A C 1
ATOM 1593 O O . ARG A 1 209 ? -16.194 10.089 10.242 1.00 95.75 209 ARG A O 1
ATOM 1600 N N . LEU A 1 210 ? -16.439 8.225 9.006 1.00 96.69 210 LEU A N 1
ATOM 1601 C CA . LEU A 1 210 ? -17.758 7.878 9.544 1.00 96.69 210 LEU A CA 1
ATOM 1602 C C . LEU A 1 210 ? -17.696 7.498 11.026 1.00 96.69 210 LEU A C 1
ATOM 1604 O O . LEU A 1 210 ? -18.587 7.859 11.784 1.00 96.69 210 LEU A O 1
ATOM 1608 N N . VAL A 1 211 ? -16.643 6.805 11.463 1.00 96.62 211 VAL A N 1
ATOM 1609 C CA . VAL A 1 211 ? -16.436 6.499 12.887 1.00 96.62 211 VAL A CA 1
ATOM 1610 C C . VAL A 1 211 ? -16.220 7.772 13.699 1.00 96.62 211 VAL A C 1
ATOM 1612 O O . VAL A 1 211 ? -16.820 7.911 14.756 1.00 96.62 211 VAL A O 1
ATOM 1615 N N . LEU A 1 212 ? -15.386 8.699 13.226 1.00 95.31 212 LEU A N 1
ATOM 1616 C CA . LEU A 1 212 ? -15.144 9.970 13.908 1.00 95.31 212 LEU A CA 1
ATOM 1617 C C . LEU A 1 212 ? -16.417 10.810 13.982 1.00 95.31 212 LEU A C 1
ATOM 1619 O O . LEU A 1 212 ? -16.723 11.303 15.058 1.00 95.31 212 LEU A O 1
ATOM 1623 N N . GLN A 1 213 ? -17.184 10.890 12.892 1.00 94.69 213 GLN A N 1
ATOM 1624 C CA . GLN A 1 213 ? -18.494 11.541 12.887 1.00 94.69 213 GLN A CA 1
ATOM 1625 C C . GLN A 1 213 ? -19.453 10.881 13.888 1.00 94.69 213 GLN A C 1
ATOM 1627 O O . GLN A 1 213 ? -20.096 11.574 14.663 1.00 94.69 213 GLN A O 1
ATOM 1632 N N . GLN A 1 214 ? -19.511 9.545 13.926 1.00 95.38 214 GLN A N 1
ATOM 1633 C CA . GLN A 1 214 ? -20.354 8.813 14.874 1.00 95.38 214 GLN A CA 1
ATOM 1634 C C . GLN A 1 214 ? -19.931 9.027 16.336 1.00 95.38 214 GLN A C 1
ATOM 1636 O O . GLN A 1 214 ? -20.771 8.958 17.227 1.00 95.38 214 GLN A O 1
ATOM 1641 N N . LEU A 1 215 ? -18.637 9.225 16.601 1.00 92.56 215 LEU A N 1
ATOM 1642 C CA . LEU A 1 215 ? -18.102 9.473 17.943 1.00 92.56 215 LEU A CA 1
ATOM 1643 C C . LEU A 1 215 ? -18.194 10.943 18.366 1.00 92.56 215 LEU A C 1
ATOM 1645 O O . LEU A 1 215 ? -18.040 11.231 19.558 1.00 92.56 215 LEU A O 1
ATOM 1649 N N . ASP A 1 216 ? -18.412 11.853 17.420 1.00 89.00 216 ASP A N 1
ATOM 1650 C CA . ASP A 1 216 ? -18.626 13.261 17.702 1.00 89.00 216 ASP A CA 1
ATOM 1651 C C . ASP A 1 216 ? -20.046 13.471 18.244 1.00 89.00 216 ASP A C 1
ATOM 1653 O O . ASP A 1 216 ? -21.040 13.022 17.675 1.00 89.00 216 ASP A O 1
ATOM 1657 N N . TYR A 1 217 ? -20.136 14.120 19.402 1.00 79.56 217 TYR A N 1
ATOM 1658 C CA . TYR A 1 217 ? -21.412 14.341 20.072 1.00 79.56 217 TYR A CA 1
ATOM 1659 C C . TYR A 1 217 ? -22.213 15.475 19.422 1.00 79.56 217 TYR A C 1
ATOM 1661 O O . TYR A 1 217 ? -23.441 15.458 19.512 1.00 79.56 217 TYR A O 1
ATOM 1669 N N . ASP A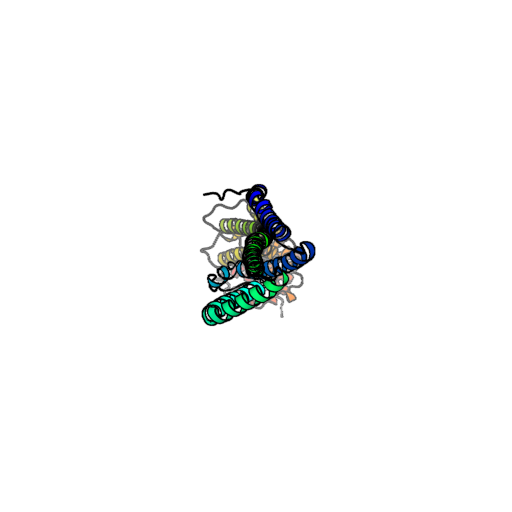 1 218 ? -21.538 16.414 18.757 1.00 86.31 218 ASP A N 1
ATOM 1670 C CA . ASP A 1 218 ? -22.173 17.577 18.132 1.00 86.31 218 ASP A CA 1
ATOM 1671 C C . ASP A 1 218 ? -22.688 17.268 16.711 1.00 86.31 218 ASP A C 1
ATOM 1673 O O . ASP A 1 218 ? -23.485 18.022 16.152 1.00 86.31 218 ASP A O 1
ATOM 1677 N N . GLU A 1 219 ? -22.287 16.128 16.143 1.00 88.19 219 GLU A N 1
ATOM 1678 C CA . GLU A 1 219 ? -22.710 15.655 14.824 1.00 88.19 219 GLU A CA 1
ATOM 1679 C C . GLU A 1 219 ? -23.933 14.712 14.913 1.00 88.19 219 GLU A C 1
ATOM 1681 O O . GLU A 1 219 ? -24.154 14.026 15.926 1.00 88.19 219 GLU A O 1
ATOM 1686 N N . PRO A 1 220 ? -24.762 14.636 13.854 1.00 89.75 220 PRO A N 1
ATOM 1687 C CA . PRO A 1 220 ? -25.852 13.674 13.787 1.00 89.75 220 PRO A CA 1
ATOM 1688 C C . PRO A 1 220 ? -25.312 12.241 13.725 1.00 89.75 220 PRO A C 1
ATOM 1690 O O . PRO A 1 220 ? -24.232 11.989 13.187 1.00 89.75 220 PRO A O 1
ATOM 1693 N N . ASP A 1 221 ? -26.091 11.293 14.252 1.00 90.44 221 ASP A N 1
ATOM 1694 C CA . ASP A 1 221 ? -25.760 9.873 14.146 1.00 90.44 221 ASP A CA 1
ATOM 1695 C C . ASP A 1 221 ? -25.609 9.448 12.682 1.00 90.44 221 ASP A C 1
ATOM 1697 O O . ASP A 1 221 ? -26.390 9.815 11.798 1.00 90.44 221 ASP A O 1
ATOM 1701 N N . VAL A 1 222 ? -24.588 8.636 12.442 1.00 93.88 222 VAL A N 1
ATOM 1702 C CA . VAL A 1 222 ? -24.327 8.028 11.147 1.00 93.88 222 VAL A CA 1
ATOM 1703 C C . VAL A 1 222 ? -25.273 6.848 10.961 1.00 93.88 222 VAL A C 1
ATOM 1705 O O . VAL A 1 222 ? -25.480 6.043 11.870 1.00 93.88 222 VAL A O 1
ATOM 1708 N N . ASP A 1 223 ? -25.810 6.703 9.749 1.00 94.69 223 ASP A N 1
ATOM 1709 C CA . ASP A 1 223 ? -26.618 5.539 9.396 1.00 94.69 223 ASP A CA 1
ATOM 1710 C C . ASP A 1 223 ? -25.857 4.227 9.668 1.00 94.69 223 ASP A C 1
ATOM 1712 O O . ASP A 1 223 ? -24.725 4.015 9.219 1.00 94.69 223 ASP A O 1
ATOM 1716 N N . GLU A 1 224 ? -26.499 3.316 10.400 1.00 92.06 224 GLU A N 1
ATOM 1717 C CA . GLU A 1 224 ? -25.859 2.091 10.880 1.00 92.06 224 GLU A CA 1
ATOM 1718 C C . GLU A 1 224 ? -25.465 1.153 9.725 1.00 92.06 224 GLU A C 1
ATOM 1720 O O . GLU A 1 224 ? -24.491 0.399 9.830 1.00 92.06 224 GLU A O 1
ATOM 1725 N N . SER A 1 225 ? -26.185 1.200 8.599 1.00 93.25 225 SER A N 1
ATOM 1726 C CA . SER A 1 225 ? -25.832 0.422 7.410 1.00 93.25 225 SER A CA 1
ATOM 1727 C C . SER A 1 225 ? -24.613 1.016 6.697 1.00 93.25 225 SER A C 1
ATOM 1729 O O . SER A 1 225 ? -23.707 0.270 6.314 1.00 93.25 225 SER A O 1
ATOM 1731 N N . ALA A 1 226 ? -24.526 2.347 6.605 1.00 94.75 226 ALA A N 1
ATOM 1732 C CA . ALA A 1 226 ? -23.378 3.054 6.048 1.00 94.75 226 ALA A CA 1
ATOM 1733 C C . ALA A 1 226 ? -22.106 2.800 6.869 1.00 94.75 226 ALA A C 1
ATOM 1735 O O . ALA A 1 226 ? -21.078 2.412 6.306 1.00 94.75 226 ALA A O 1
ATOM 1736 N N . LEU A 1 227 ? -22.192 2.918 8.199 1.00 95.31 227 LEU A N 1
ATOM 1737 C CA . LEU A 1 227 ? -21.081 2.636 9.112 1.00 95.31 227 LEU A CA 1
ATOM 1738 C C . LEU A 1 227 ? -20.576 1.194 8.950 1.00 95.31 227 LEU A C 1
ATOM 1740 O O . LEU A 1 227 ? -19.377 0.948 8.806 1.00 95.31 227 LEU A O 1
ATOM 1744 N N . ARG A 1 228 ? -21.496 0.226 8.916 1.00 95.31 228 ARG A N 1
ATOM 1745 C CA . ARG A 1 228 ? -21.173 -1.198 8.760 1.00 95.31 228 ARG A CA 1
ATOM 1746 C C . ARG A 1 228 ? -20.544 -1.512 7.406 1.00 95.31 228 ARG A C 1
ATOM 1748 O O . ARG A 1 228 ? -19.598 -2.296 7.348 1.00 95.31 228 ARG A O 1
ATOM 1755 N N . ASN A 1 229 ? -21.052 -0.920 6.327 1.00 95.62 229 ASN A N 1
ATOM 1756 C CA . ASN A 1 229 ? -20.514 -1.113 4.981 1.00 95.62 229 ASN A CA 1
ATOM 1757 C C . ASN A 1 229 ? -19.105 -0.528 4.853 1.00 95.62 229 ASN A C 1
ATOM 1759 O O . ASN A 1 229 ? -18.220 -1.196 4.319 1.00 95.62 229 ASN A O 1
ATOM 1763 N N . ALA A 1 230 ? -18.865 0.655 5.420 1.00 96.12 230 ALA A N 1
ATOM 1764 C CA . ALA A 1 230 ? -17.535 1.249 5.443 1.00 96.12 230 ALA A CA 1
ATOM 1765 C C . ALA A 1 230 ? -16.550 0.401 6.264 1.00 96.12 230 ALA A C 1
ATOM 1767 O O . ALA A 1 230 ? -15.471 0.059 5.785 1.00 96.12 230 ALA A O 1
ATOM 1768 N N . LEU A 1 231 ? -16.946 -0.058 7.457 1.00 96.56 231 LEU A N 1
ATOM 1769 C CA . LEU A 1 231 ? -16.114 -0.952 8.273 1.00 96.56 231 LEU A CA 1
ATOM 1770 C C . LEU A 1 231 ? -15.867 -2.317 7.614 1.00 96.56 231 LEU A C 1
ATOM 1772 O O . LEU A 1 231 ? -14.835 -2.938 7.869 1.00 96.56 231 LEU A O 1
ATOM 1776 N N . ARG A 1 232 ? -16.792 -2.801 6.776 1.00 95.50 232 ARG A N 1
ATOM 1777 C CA . ARG A 1 232 ? -16.613 -4.026 5.982 1.00 95.50 232 ARG A CA 1
ATOM 1778 C C . ARG A 1 232 ? -15.556 -3.846 4.893 1.00 95.50 232 ARG A C 1
ATOM 1780 O O . ARG A 1 232 ? -14.793 -4.779 4.659 1.00 95.50 232 ARG A O 1
ATOM 1787 N N . ALA A 1 233 ? -15.537 -2.686 4.236 1.00 94.06 233 ALA A N 1
ATOM 1788 C CA . ALA A 1 233 ? -14.548 -2.346 3.214 1.00 94.06 233 ALA A CA 1
ATOM 1789 C C . ALA A 1 233 ? -13.156 -2.070 3.813 1.00 94.06 233 ALA A C 1
ATOM 1791 O O . ALA A 1 233 ? -12.144 -2.306 3.156 1.00 94.06 233 ALA A O 1
ATOM 1792 N N . ALA A 1 234 ? -13.109 -1.621 5.069 1.00 95.12 234 ALA A N 1
ATOM 1793 C CA . ALA A 1 234 ? -11.877 -1.302 5.773 1.00 95.12 234 ALA A CA 1
ATOM 1794 C C . ALA A 1 234 ? -10.993 -2.527 6.072 1.00 95.12 234 ALA A C 1
ATOM 1796 O O . ALA A 1 234 ? -11.443 -3.644 6.373 1.00 95.12 234 ALA A O 1
ATOM 1797 N N . THR A 1 235 ? -9.686 -2.287 6.077 1.00 93.44 235 THR A N 1
ATOM 1798 C CA . THR A 1 235 ? -8.666 -3.276 6.405 1.00 93.44 235 THR A CA 1
ATOM 1799 C C . THR A 1 235 ? -8.785 -3.757 7.860 1.00 93.44 235 THR A C 1
ATOM 1801 O O . THR A 1 235 ? -9.334 -3.070 8.731 1.00 93.44 235 THR A O 1
ATOM 1804 N N . PRO A 1 236 ? -8.255 -4.953 8.191 1.00 92.62 236 PRO A N 1
ATOM 1805 C CA . PRO A 1 236 ? -8.211 -5.428 9.575 1.00 92.62 236 PRO A CA 1
ATOM 1806 C C . PRO A 1 236 ? -7.496 -4.458 10.530 1.00 92.62 236 PRO A C 1
ATOM 1808 O O . PRO A 1 236 ? -7.931 -4.293 11.669 1.00 92.62 236 PRO A O 1
ATOM 1811 N N . SER A 1 237 ? -6.438 -3.788 10.059 1.00 91.19 237 SER A N 1
ATOM 1812 C CA . SER A 1 237 ? -5.695 -2.786 10.831 1.00 91.19 237 SER A CA 1
ATOM 1813 C C . SER A 1 237 ? -6.543 -1.548 11.122 1.00 91.19 237 SER A C 1
ATOM 1815 O O . SER A 1 237 ? -6.588 -1.098 12.266 1.00 91.19 237 SER A O 1
ATOM 1817 N N . ALA A 1 238 ? -7.286 -1.041 10.133 1.00 94.44 238 ALA A N 1
ATOM 1818 C CA . ALA A 1 238 ? -8.221 0.059 10.345 1.00 94.44 238 ALA A CA 1
ATOM 1819 C C . ALA A 1 238 ? -9.320 -0.317 11.353 1.00 94.44 238 ALA A C 1
ATOM 1821 O O . ALA A 1 238 ? -9.557 0.427 12.303 1.00 94.44 238 ALA A O 1
ATOM 1822 N N . ARG A 1 239 ? -9.914 -1.515 11.248 1.00 95.88 239 ARG A N 1
ATOM 1823 C CA . ARG A 1 239 ? -10.893 -2.009 12.238 1.00 95.88 239 ARG A CA 1
ATOM 1824 C C . ARG A 1 239 ? -10.310 -2.156 13.649 1.00 95.88 239 ARG A C 1
ATOM 1826 O O . ARG A 1 239 ? -11.024 -1.945 14.629 1.00 95.88 239 ARG A O 1
ATOM 1833 N N . ALA A 1 240 ? -9.032 -2.512 13.778 1.00 93.75 240 ALA A N 1
ATOM 1834 C CA . ALA A 1 240 ? -8.349 -2.543 15.071 1.00 93.75 240 ALA A CA 1
ATOM 1835 C C . ALA A 1 240 ? -8.169 -1.132 15.660 1.00 93.75 240 ALA A C 1
ATOM 1837 O O . ALA A 1 240 ? -8.423 -0.941 16.850 1.00 93.75 240 ALA A O 1
ATOM 1838 N N . ASN A 1 241 ? -7.815 -0.141 14.836 1.00 95.00 241 ASN A N 1
ATOM 1839 C CA . ASN A 1 241 ? -7.734 1.261 15.257 1.00 95.00 241 ASN A CA 1
ATOM 1840 C C . ASN A 1 241 ? -9.104 1.818 15.664 1.00 95.00 241 ASN A C 1
ATOM 1842 O O . ASN A 1 241 ? -9.206 2.477 16.694 1.00 95.00 241 ASN A O 1
ATOM 1846 N N . VAL A 1 242 ? -10.163 1.491 14.916 1.00 97.00 242 VAL A N 1
ATOM 1847 C CA . VAL A 1 242 ? -11.548 1.852 15.261 1.00 97.00 242 VAL A CA 1
ATOM 1848 C C . VAL A 1 242 ? -11.940 1.296 16.631 1.00 97.00 242 VAL A C 1
ATOM 1850 O O . VAL A 1 242 ? -12.481 2.034 17.450 1.00 97.00 242 VAL A O 1
ATOM 1853 N N . LEU A 1 243 ? -11.627 0.024 16.919 1.00 96.81 243 LEU A N 1
ATOM 1854 C CA . LEU A 1 243 ? -11.871 -0.564 18.241 1.00 96.81 243 LEU A CA 1
ATOM 1855 C C . LEU A 1 243 ? -11.151 0.218 19.348 1.00 96.81 243 LEU A C 1
ATOM 1857 O O . LEU A 1 243 ? -11.757 0.500 20.377 1.00 96.81 243 LEU A O 1
ATOM 1861 N N . LEU A 1 244 ? -9.865 0.532 19.155 1.00 94.94 244 LEU A N 1
ATOM 1862 C CA . LEU A 1 244 ? -9.071 1.267 20.144 1.00 94.94 244 LEU A CA 1
ATOM 1863 C C . LEU A 1 244 ? -9.641 2.665 20.394 1.00 94.94 244 LEU A C 1
ATOM 1865 O O . LEU A 1 244 ? -9.785 3.061 21.547 1.00 94.94 244 LEU A O 1
ATOM 1869 N N . LEU A 1 245 ? -9.994 3.381 19.328 1.00 95.44 245 LEU A N 1
ATOM 1870 C CA . LEU A 1 245 ? -10.549 4.728 19.401 1.00 95.44 245 LEU A CA 1
ATOM 1871 C C . LEU A 1 245 ? -11.908 4.744 20.111 1.00 95.44 245 LEU A C 1
ATOM 1873 O O . LEU A 1 245 ? -12.102 5.511 21.052 1.00 95.44 245 LEU A O 1
ATOM 1877 N N . ALA A 1 246 ? -12.833 3.874 19.703 1.00 95.12 246 ALA A N 1
ATOM 1878 C CA . ALA A 1 246 ? -14.155 3.802 20.314 1.00 95.12 246 ALA A CA 1
ATOM 1879 C C . ALA A 1 246 ? -14.084 3.346 21.784 1.00 95.12 246 ALA A C 1
ATOM 1881 O O . ALA A 1 246 ? -14.807 3.875 22.627 1.00 95.12 246 ALA A O 1
ATOM 1882 N N . ASP A 1 247 ? -13.189 2.409 22.131 1.00 92.56 247 ASP A N 1
ATOM 1883 C CA . ASP A 1 247 ? -13.005 1.992 23.531 1.00 92.56 247 ASP A CA 1
ATOM 1884 C C . ASP A 1 247 ? -12.367 3.104 24.374 1.00 92.56 247 ASP A C 1
ATOM 1886 O O . ASP A 1 247 ? -12.715 3.263 25.542 1.00 92.56 247 ASP A O 1
ATOM 1890 N N . GLU A 1 248 ? -11.490 3.927 23.794 1.00 91.56 248 GLU A N 1
ATOM 1891 C CA . GLU A 1 248 ? -10.952 5.109 24.468 1.00 91.56 248 GLU A CA 1
ATOM 1892 C C . GLU A 1 248 ? -12.052 6.125 24.795 1.00 91.56 248 GLU A C 1
ATOM 1894 O O . GLU A 1 248 ? -12.137 6.582 25.937 1.00 91.56 248 GLU A O 1
ATOM 1899 N N . VAL A 1 249 ? -12.935 6.424 23.834 1.00 90.81 249 VAL A N 1
ATOM 1900 C CA . VAL A 1 249 ? -14.097 7.299 24.062 1.00 90.81 249 VAL A CA 1
ATOM 1901 C C . VAL A 1 249 ? -14.981 6.730 25.168 1.00 90.81 249 VAL A C 1
ATOM 1903 O O . VAL A 1 249 ? -15.276 7.436 26.133 1.00 90.81 249 VAL A O 1
ATOM 1906 N N . ARG A 1 250 ? -15.330 5.439 25.107 1.00 91.38 250 ARG A N 1
ATOM 1907 C CA . ARG A 1 250 ? -16.133 4.775 26.145 1.00 91.38 250 ARG A CA 1
ATOM 1908 C C . ARG A 1 250 ? -15.485 4.877 27.531 1.00 91.38 250 ARG A C 1
ATOM 1910 O O . ARG A 1 250 ? -16.149 5.247 28.495 1.00 91.38 250 ARG A O 1
ATOM 1917 N N . ARG A 1 251 ? -14.187 4.571 27.653 1.00 86.38 251 ARG A N 1
ATOM 1918 C CA . ARG A 1 251 ? -13.468 4.605 28.942 1.00 86.38 251 ARG A CA 1
ATOM 1919 C C . ARG A 1 251 ? -13.405 6.001 29.547 1.00 86.38 251 ARG A C 1
ATOM 1921 O O . ARG A 1 251 ? -13.513 6.116 30.765 1.00 86.38 251 ARG A O 1
ATOM 1928 N N . LYS A 1 252 ? -13.216 7.037 28.725 1.00 85.75 252 LYS A N 1
ATOM 1929 C CA . LYS A 1 252 ? -13.257 8.434 29.183 1.00 85.75 252 LYS A CA 1
ATOM 1930 C C . LYS A 1 252 ? -14.657 8.821 29.643 1.00 85.75 252 LYS A C 1
ATOM 1932 O O . LYS A 1 252 ? -14.795 9.365 30.730 1.00 85.75 252 LYS A O 1
ATOM 1937 N N . SER A 1 253 ? -15.669 8.431 28.873 1.00 81.75 253 SER A N 1
ATOM 1938 C CA . SER A 1 253 ? -17.084 8.681 29.181 1.00 81.75 253 SER A CA 1
ATOM 1939 C C . SER A 1 253 ? -17.524 8.084 30.513 1.00 81.75 253 SER A C 1
ATOM 1941 O O . SER A 1 253 ? -18.331 8.674 31.216 1.00 81.75 253 SER A O 1
ATOM 1943 N N . TRP A 1 254 ? -16.952 6.941 30.895 1.00 69.12 254 TRP A N 1
ATOM 1944 C CA . TRP A 1 254 ? -17.209 6.328 32.197 1.00 69.12 254 TRP A CA 1
ATOM 1945 C C . TRP A 1 254 ? -16.531 7.056 33.375 1.00 69.12 254 TRP A C 1
ATOM 1947 O O . TRP A 1 254 ? -17.029 6.997 34.493 1.00 69.12 254 TRP A O 1
ATOM 1957 N N . ARG A 1 255 ? -15.387 7.719 33.160 1.00 69.50 255 ARG A N 1
ATOM 1958 C CA . ARG A 1 255 ? -14.590 8.340 34.239 1.00 69.50 255 ARG A CA 1
ATOM 1959 C C . ARG A 1 255 ? -14.895 9.812 34.472 1.00 69.50 255 ARG A C 1
ATOM 1961 O O . ARG A 1 255 ? -14.585 10.318 35.546 1.00 69.50 255 ARG A O 1
ATOM 1968 N N . ASP A 1 256 ? -15.413 10.493 33.459 1.00 73.81 256 ASP A N 1
ATOM 1969 C CA . ASP A 1 256 ? -15.562 11.941 33.449 1.00 73.81 256 ASP A CA 1
ATOM 1970 C C . ASP A 1 256 ? -17.016 12.327 33.119 1.00 73.81 256 ASP A C 1
ATOM 1972 O O . ASP A 1 256 ? -17.469 12.082 31.995 1.00 73.81 256 ASP A O 1
ATOM 1976 N N . PRO A 1 257 ? -17.747 12.956 34.061 1.00 71.06 257 PRO A N 1
ATOM 1977 C CA . PRO A 1 257 ? -19.107 13.441 33.836 1.00 71.06 257 PRO A CA 1
ATOM 1978 C C . PRO A 1 257 ? -19.244 14.381 32.628 1.00 71.06 257 PRO A C 1
ATOM 1980 O O . PRO A 1 257 ? -20.306 14.428 32.015 1.00 71.06 257 PRO A O 1
ATOM 1983 N N . ALA A 1 258 ? -18.180 15.088 32.224 1.00 72.25 258 ALA A N 1
ATOM 1984 C CA . ALA A 1 258 ? -18.194 15.947 31.035 1.00 72.25 258 ALA A CA 1
ATOM 1985 C C . ALA A 1 258 ? -18.362 15.168 29.711 1.00 72.25 258 ALA A C 1
ATOM 1987 O O . ALA A 1 258 ? -18.619 15.755 28.658 1.00 72.25 258 ALA A O 1
ATOM 1988 N N . PHE A 1 259 ? -18.213 13.843 29.751 1.00 72.06 259 PHE A N 1
ATOM 1989 C CA . PHE A 1 259 ? -18.346 12.938 28.610 1.00 72.06 259 PHE A CA 1
ATOM 1990 C C . PHE A 1 259 ? -19.584 12.027 28.731 1.00 72.06 259 PHE A C 1
ATOM 1992 O O . PHE A 1 259 ? -19.717 11.060 27.976 1.00 72.06 259 PHE A O 1
ATOM 1999 N N . GLN A 1 260 ? -20.503 12.332 29.653 1.00 68.56 260 GLN A N 1
ATOM 2000 C CA . GLN A 1 260 ? -21.768 11.614 29.815 1.00 68.56 260 GLN A CA 1
ATOM 2001 C C . GLN A 1 260 ? -22.581 11.646 28.502 1.00 68.56 260 GLN A C 1
ATOM 2003 O O . GLN A 1 260 ? -22.626 12.667 27.821 1.00 68.56 260 GLN A O 1
ATOM 2008 N N . GLY A 1 261 ? -23.182 10.517 28.106 1.00 70.94 261 GLY A N 1
ATOM 2009 C CA . GLY A 1 261 ? -23.943 10.400 26.848 1.00 70.94 261 GLY A CA 1
ATOM 2010 C C . GLY A 1 261 ? -23.115 10.062 25.595 1.00 70.94 261 GLY A C 1
ATOM 2011 O O . GLY A 1 261 ? -23.655 9.951 24.493 1.00 70.94 261 GLY A O 1
ATOM 2012 N N . ARG A 1 262 ? -21.789 9.900 25.726 1.00 84.69 262 ARG A N 1
ATOM 2013 C CA . ARG A 1 262 ? -20.914 9.493 24.609 1.00 84.69 262 ARG A CA 1
ATOM 2014 C C . ARG A 1 262 ? -20.689 7.982 24.524 1.00 84.69 262 ARG A C 1
ATOM 2016 O O . ARG A 1 262 ? -20.136 7.508 23.535 1.00 84.69 262 ARG A O 1
ATOM 2023 N N . VAL A 1 263 ? -21.116 7.202 25.520 1.00 90.62 263 VAL A N 1
ATOM 2024 C CA . VAL A 1 263 ? -21.019 5.730 25.474 1.00 90.62 263 VAL A CA 1
ATOM 2025 C C . VAL A 1 263 ? -21.956 5.171 24.404 1.00 90.62 263 VAL A C 1
ATOM 2027 O O . VAL A 1 263 ? -21.573 4.288 23.639 1.00 90.62 263 VAL A O 1
ATOM 2030 N N . GLU A 1 264 ? -23.154 5.729 24.300 1.00 90.94 264 GLU A N 1
ATOM 2031 C CA . GLU A 1 264 ? -24.219 5.379 23.364 1.00 90.94 264 GLU A CA 1
ATOM 2032 C C . GLU A 1 264 ? -23.726 5.516 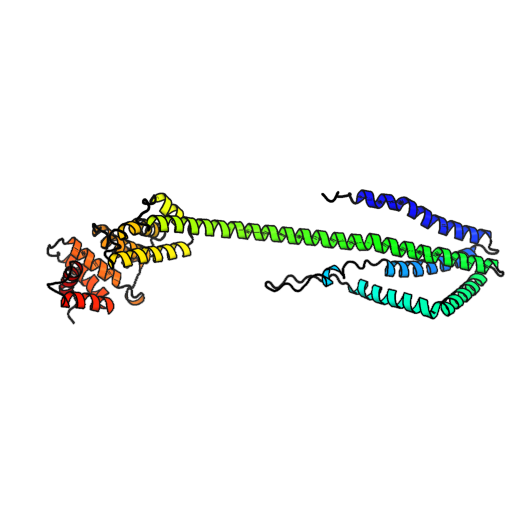21.924 1.00 90.94 264 GLU A C 1
ATOM 2034 O O . GLU A 1 264 ? -23.938 4.622 21.105 1.00 90.94 264 GLU A O 1
ATOM 2039 N N . ARG A 1 265 ? -22.946 6.570 21.652 1.00 92.56 265 ARG A N 1
ATOM 2040 C CA . ARG A 1 265 ? -22.294 6.815 20.359 1.00 92.56 265 ARG A CA 1
ATOM 2041 C C . ARG A 1 265 ? -21.331 5.690 19.953 1.00 92.56 265 ARG A C 1
ATOM 2043 O O . ARG A 1 265 ? -21.138 5.441 18.767 1.00 92.56 265 ARG A O 1
ATOM 2050 N N . THR A 1 266 ? -20.760 4.955 20.913 1.00 95.38 266 THR A N 1
ATOM 2051 C CA . THR A 1 266 ? -19.857 3.818 20.637 1.00 95.38 266 THR A CA 1
ATOM 2052 C C . THR A 1 266 ? -20.595 2.513 20.318 1.00 95.38 266 THR A C 1
ATOM 2054 O O . THR A 1 266 ? -20.026 1.613 19.691 1.00 95.38 266 THR A O 1
ATOM 2057 N N . VAL A 1 267 ? -21.870 2.392 20.708 1.00 95.38 267 VAL A N 1
ATOM 2058 C CA . VAL A 1 267 ? -22.649 1.150 20.582 1.00 95.38 267 VAL A CA 1
ATOM 2059 C C . VAL A 1 267 ? -22.810 0.699 19.119 1.00 95.38 267 VAL A C 1
ATOM 2061 O O . VAL A 1 267 ? -22.517 -0.473 18.851 1.00 95.38 267 VAL A O 1
ATOM 2064 N N . PRO A 1 268 ? -23.203 1.558 18.151 1.00 95.94 268 PRO A N 1
ATOM 2065 C CA . PRO A 1 268 ? -23.327 1.155 16.745 1.00 95.94 268 PRO A CA 1
ATOM 2066 C C . PRO A 1 268 ? -22.001 0.674 16.138 1.00 95.94 268 PRO A C 1
ATOM 2068 O O . PRO A 1 268 ? -21.975 -0.270 15.342 1.00 95.94 268 PRO A O 1
ATOM 2071 N N . ILE A 1 269 ? -20.883 1.274 16.563 1.00 97.00 269 ILE A N 1
ATOM 2072 C CA . ILE A 1 269 ? -19.534 0.905 16.116 1.00 97.00 269 ILE A CA 1
ATOM 2073 C C . ILE A 1 269 ? -19.189 -0.500 16.613 1.00 97.00 269 ILE A C 1
ATOM 2075 O O . ILE A 1 269 ? -18.832 -1.372 15.817 1.00 97.00 269 ILE A O 1
ATOM 2079 N N . PHE A 1 270 ? -19.333 -0.760 17.916 1.00 97.50 270 PHE A N 1
ATOM 2080 C CA . PHE A 1 270 ? -19.028 -2.079 18.469 1.00 97.50 270 PHE A CA 1
ATOM 2081 C C . PHE A 1 270 ? -19.961 -3.165 17.935 1.00 97.50 270 PHE A C 1
ATOM 2083 O O . PHE A 1 270 ? -19.493 -4.265 17.636 1.00 97.50 270 PHE A O 1
ATOM 2090 N N . ARG A 1 271 ? -21.249 -2.858 17.740 1.00 96.81 271 ARG A N 1
ATOM 2091 C CA . ARG A 1 271 ? -22.199 -3.788 17.120 1.00 96.81 271 ARG A CA 1
ATOM 2092 C C . ARG A 1 271 ? -21.744 -4.169 15.711 1.00 96.81 271 ARG A C 1
ATOM 2094 O O . ARG A 1 271 ? -21.590 -5.357 15.426 1.00 96.81 271 ARG A O 1
ATOM 2101 N N . SER A 1 272 ? -21.396 -3.181 14.888 1.00 97.00 272 SER A N 1
ATOM 2102 C CA . SER A 1 272 ? -20.859 -3.409 13.541 1.00 97.00 272 SER A CA 1
ATOM 2103 C C . SER A 1 272 ? -19.596 -4.279 13.565 1.00 97.00 272 SER A C 1
ATOM 2105 O O . SER A 1 272 ? -19.474 -5.229 12.793 1.00 97.00 272 SER A O 1
ATOM 2107 N N . LEU A 1 273 ? -18.669 -4.026 14.496 1.00 96.56 273 LEU A N 1
ATOM 2108 C CA . LEU A 1 273 ? -17.461 -4.843 14.645 1.00 96.56 273 LEU A CA 1
ATOM 2109 C C . LEU A 1 273 ? -17.776 -6.299 15.029 1.00 96.56 273 LEU A C 1
ATOM 2111 O O . LEU A 1 273 ? -17.164 -7.210 14.468 1.00 96.56 273 LEU A O 1
ATOM 2115 N N . THR A 1 274 ? -18.736 -6.548 15.931 1.00 95.88 274 THR A N 1
ATOM 2116 C CA . THR A 1 274 ? -19.113 -7.923 16.322 1.00 95.88 274 THR A CA 1
ATOM 2117 C C . THR A 1 274 ? -19.689 -8.740 15.171 1.00 95.88 274 THR A C 1
ATOM 2119 O O . THR A 1 274 ? -19.413 -9.935 15.080 1.00 95.88 274 THR A O 1
ATOM 2122 N N . GLU A 1 275 ? -20.423 -8.110 14.256 1.00 93.81 275 GLU A N 1
ATOM 2123 C CA . GLU A 1 275 ? -20.946 -8.783 13.066 1.00 93.81 275 GLU A CA 1
ATOM 2124 C C . GLU A 1 275 ? -19.847 -9.110 12.048 1.00 93.81 275 GLU A C 1
ATOM 2126 O O . GLU A 1 275 ? -19.860 -10.174 11.431 1.00 93.81 275 GLU A O 1
ATOM 2131 N N . LEU A 1 276 ? -18.870 -8.212 11.885 1.00 93.44 276 LEU A N 1
ATOM 2132 C CA . LEU A 1 276 ? -17.758 -8.379 10.942 1.00 93.44 276 LEU A CA 1
ATOM 2133 C C . LEU A 1 276 ? -16.657 -9.314 11.460 1.00 93.44 276 LEU A C 1
ATOM 2135 O O . LEU A 1 276 ? -15.845 -9.811 10.678 1.00 93.44 276 LEU A O 1
ATOM 2139 N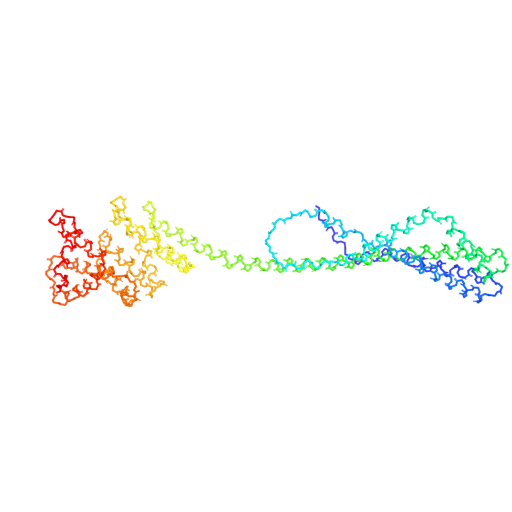 N . GLY A 1 277 ? -16.585 -9.518 12.774 1.00 91.25 277 GLY A N 1
ATOM 2140 C CA . GLY A 1 277 ? -15.584 -10.354 13.429 1.00 91.25 277 GLY A CA 1
ATOM 2141 C C . GLY A 1 277 ? -16.158 -11.121 14.617 1.00 91.25 277 GLY A C 1
ATOM 2142 O O . GLY A 1 277 ? -15.688 -10.919 15.737 1.00 91.25 277 GLY A O 1
ATOM 2143 N N . PRO A 1 278 ? -17.116 -12.043 14.412 1.00 90.75 278 PRO A N 1
ATOM 2144 C CA . PRO A 1 278 ? -17.827 -12.717 15.502 1.00 90.75 278 PRO A CA 1
ATOM 2145 C C . PRO A 1 278 ? -16.938 -13.642 16.345 1.00 90.75 278 PRO A C 1
ATOM 2147 O O . PRO A 1 278 ? -17.320 -14.017 17.455 1.00 90.75 278 PRO A O 1
ATOM 2150 N N . ALA A 1 279 ? -15.758 -14.012 15.844 1.00 90.69 279 ALA A N 1
ATOM 2151 C CA . ALA A 1 279 ? -14.753 -14.766 16.591 1.00 90.69 279 ALA A CA 1
ATOM 2152 C C . ALA A 1 279 ? -13.887 -13.879 17.507 1.00 90.69 279 ALA A C 1
ATOM 2154 O O . ALA A 1 279 ? -13.249 -14.386 18.424 1.00 90.69 279 ALA A O 1
ATOM 2155 N N . ASN A 1 280 ? -13.853 -12.560 17.287 1.00 91.31 280 ASN A N 1
ATOM 2156 C CA . ASN A 1 280 ? -13.007 -11.658 18.057 1.00 91.31 280 ASN A CA 1
ATOM 2157 C C . ASN A 1 280 ? -13.667 -11.320 19.400 1.00 91.31 280 ASN A C 1
ATOM 2159 O O . ASN A 1 280 ? -14.562 -10.477 19.485 1.00 91.31 280 ASN A O 1
ATOM 2163 N N . HIS A 1 281 ? -13.191 -11.955 20.471 1.00 92.75 281 HIS A N 1
ATOM 2164 C CA . HIS A 1 281 ? -13.710 -11.745 21.823 1.00 92.75 281 HIS A CA 1
ATOM 2165 C C . HIS A 1 281 ? -13.655 -10.275 22.279 1.00 92.75 281 HIS A C 1
ATOM 2167 O O . HIS A 1 281 ? -14.497 -9.849 23.069 1.00 92.75 281 HIS A O 1
ATOM 2173 N N . ARG A 1 282 ? -12.699 -9.473 21.778 1.00 93.00 282 ARG A N 1
ATOM 2174 C CA . ARG A 1 282 ? -12.554 -8.061 22.168 1.00 93.00 282 ARG A CA 1
ATOM 2175 C C . ARG A 1 282 ? -13.706 -7.203 21.655 1.00 93.00 282 ARG A C 1
ATOM 2177 O O . ARG A 1 282 ? -14.094 -6.275 22.354 1.00 93.00 282 ARG A O 1
ATOM 2184 N N . TYR A 1 283 ? -14.264 -7.522 20.485 1.00 95.69 283 TYR A N 1
ATOM 2185 C CA . TYR A 1 283 ? -15.434 -6.817 19.952 1.00 95.69 283 TYR A CA 1
ATOM 2186 C C . TYR A 1 283 ? -16.659 -7.053 20.836 1.00 95.69 283 TYR A C 1
ATOM 2188 O O . TYR A 1 283 ? -17.335 -6.104 21.226 1.00 95.69 283 TYR A O 1
ATOM 2196 N N . TRP A 1 284 ? -16.887 -8.307 21.230 1.00 96.75 284 TRP A N 1
ATOM 2197 C CA . TRP A 1 284 ? -17.975 -8.671 22.138 1.00 96.75 284 TRP A CA 1
ATOM 2198 C C . TRP A 1 284 ? -17.820 -8.038 23.520 1.00 96.75 284 TRP A C 1
ATOM 2200 O O . TRP A 1 284 ? -18.794 -7.542 24.079 1.00 96.75 284 TRP A O 1
ATOM 2210 N N . ALA A 1 285 ? -16.598 -8.008 24.055 1.00 95.19 285 ALA A N 1
ATOM 2211 C CA . ALA A 1 285 ? -16.331 -7.367 25.334 1.00 95.19 285 ALA A CA 1
ATOM 2212 C C . ALA A 1 285 ? -16.589 -5.857 25.288 1.00 95.19 285 ALA A C 1
ATOM 2214 O O . ALA A 1 285 ? -17.263 -5.335 26.169 1.00 95.19 285 ALA A O 1
ATOM 2215 N N . ALA A 1 286 ? -16.094 -5.167 24.254 1.00 95.62 286 ALA A N 1
ATOM 2216 C CA . ALA A 1 286 ? -16.304 -3.731 24.086 1.00 95.62 286 ALA A CA 1
ATOM 2217 C C . ALA A 1 286 ? -17.796 -3.384 23.968 1.00 95.62 286 ALA A C 1
ATOM 2219 O O . ALA A 1 286 ? -18.263 -2.473 24.648 1.00 95.62 286 ALA A O 1
ATOM 2220 N N . LEU A 1 287 ? -18.561 -4.171 23.199 1.00 97.25 287 LEU A N 1
ATOM 2221 C CA . LEU A 1 287 ? -20.016 -4.028 23.112 1.00 97.25 287 LEU A CA 1
ATOM 2222 C C . LEU A 1 287 ? -20.700 -4.265 24.467 1.00 97.25 287 LEU A C 1
ATOM 2224 O O . LEU A 1 287 ? -21.582 -3.507 24.858 1.00 97.25 287 LEU A O 1
ATOM 2228 N N . GLY A 1 288 ? -20.280 -5.300 25.198 1.00 96.62 288 GLY A N 1
ATOM 2229 C CA . GLY A 1 288 ? -20.818 -5.618 26.518 1.00 96.62 288 GLY A CA 1
ATOM 2230 C C . GLY A 1 288 ? -20.569 -4.517 27.546 1.00 96.62 288 GLY A C 1
ATOM 2231 O O . GLY A 1 288 ? -21.482 -4.149 28.283 1.00 96.62 288 GLY A O 1
ATOM 2232 N N . TYR A 1 289 ? -19.365 -3.942 27.553 1.00 94.44 289 TYR A N 1
ATOM 2233 C CA . TYR A 1 289 ? -19.052 -2.781 28.381 1.00 94.44 289 TYR A CA 1
ATOM 2234 C C . TYR A 1 289 ? -19.863 -1.554 27.971 1.00 94.44 289 TYR A C 1
ATOM 2236 O O . TYR A 1 289 ? -20.441 -0.912 28.837 1.00 94.44 289 TYR A O 1
ATOM 2244 N N . ALA A 1 290 ? -19.972 -1.260 26.673 1.00 95.00 290 ALA A N 1
ATOM 2245 C CA . ALA A 1 290 ? -20.760 -0.127 26.198 1.00 95.00 290 ALA A CA 1
ATOM 2246 C C . ALA A 1 290 ? -22.232 -0.245 26.616 1.00 95.00 290 ALA A C 1
ATOM 2248 O O . ALA A 1 290 ? -22.789 0.704 27.151 1.00 95.00 290 ALA A O 1
ATOM 2249 N N . TYR A 1 291 ? -22.849 -1.422 26.478 1.00 95.75 291 TYR A N 1
ATOM 2250 C CA . TYR A 1 291 ? -24.218 -1.644 26.950 1.00 95.75 291 TYR A CA 1
ATOM 2251 C C . TYR A 1 291 ? -24.374 -1.503 28.466 1.00 95.75 291 TYR A C 1
ATOM 2253 O O . TYR A 1 291 ? -25.381 -0.957 28.915 1.00 95.75 291 TYR A O 1
ATOM 2261 N N . LYS A 1 292 ? -23.398 -1.983 29.248 1.00 92.31 292 LYS A N 1
ATOM 2262 C CA . LYS A 1 292 ? -23.388 -1.838 30.712 1.00 92.31 292 LYS A CA 1
ATOM 2263 C C . LYS A 1 292 ? -23.275 -0.370 31.135 1.00 92.31 292 LYS A C 1
ATOM 2265 O O . LYS A 1 292 ? -23.874 0.015 32.135 1.00 92.31 292 LYS A O 1
ATOM 2270 N N . ASP A 1 293 ? -22.479 0.405 30.405 1.00 88.69 293 ASP A N 1
ATOM 2271 C CA . ASP A 1 293 ? -22.111 1.780 30.753 1.00 88.69 293 ASP A CA 1
ATOM 2272 C C . ASP A 1 293 ? -23.019 2.838 30.088 1.00 88.69 293 ASP A C 1
ATOM 2274 O O . ASP A 1 293 ? -22.852 4.024 30.352 1.00 88.69 293 ASP A O 1
ATOM 2278 N N . SER A 1 294 ? -23.958 2.430 29.226 1.00 89.75 294 SER A N 1
ATOM 2279 C CA . SER A 1 294 ? -24.947 3.328 28.605 1.00 89.75 294 SER A CA 1
ATOM 2280 C C . SER A 1 294 ? -25.985 3.822 29.623 1.00 89.75 294 SER A C 1
ATOM 2282 O O . SER A 1 294 ? -26.236 3.174 30.640 1.00 89.75 294 SER A O 1
ATOM 2284 N N . ALA A 1 295 ? -26.638 4.938 29.318 1.00 86.50 295 ALA A N 1
ATOM 2285 C CA . ALA A 1 295 ? -27.716 5.564 30.066 1.00 86.50 295 ALA A CA 1
ATOM 2286 C C . ALA A 1 295 ? -28.955 5.755 29.151 1.00 86.50 295 ALA A C 1
ATOM 2288 O O . ALA A 1 295 ? -28.973 6.654 28.311 1.00 86.50 295 ALA A O 1
ATOM 2289 N N . PRO A 1 296 ? -30.020 4.940 29.308 1.00 87.75 296 PRO A N 1
ATOM 2290 C CA . PRO A 1 296 ? -30.158 3.862 30.286 1.00 87.75 296 PRO A CA 1
ATOM 2291 C C . PRO A 1 296 ? -29.308 2.623 29.933 1.00 87.75 296 PRO A C 1
ATOM 2293 O O . PRO A 1 296 ? -29.071 2.341 28.754 1.00 87.75 296 PRO A O 1
ATOM 2296 N N . PRO A 1 297 ? -28.882 1.835 30.937 1.00 89.81 297 PRO A N 1
ATOM 2297 C CA . PRO A 1 297 ? -28.061 0.653 30.704 1.00 89.81 297 PRO A CA 1
ATOM 2298 C C . PRO A 1 297 ? -28.864 -0.474 30.050 1.00 89.81 297 PRO A C 1
ATOM 2300 O O . PRO A 1 297 ? -29.957 -0.833 30.491 1.00 89.81 297 PRO A O 1
ATOM 2303 N N . ASN A 1 298 ? -28.282 -1.114 29.034 1.00 95.12 298 ASN A N 1
ATOM 2304 C CA . ASN A 1 298 ? -28.841 -2.319 28.423 1.00 95.12 298 ASN A CA 1
ATOM 2305 C C . ASN A 1 298 ? -28.254 -3.572 29.088 1.00 95.12 298 ASN A C 1
ATOM 2307 O O . ASN A 1 298 ? -27.424 -4.279 28.513 1.00 95.12 298 ASN A O 1
ATOM 2311 N N . ASN A 1 299 ? -28.695 -3.863 30.313 1.00 94.88 299 ASN A N 1
ATOM 2312 C CA . ASN A 1 299 ? -28.159 -4.972 31.110 1.00 94.88 299 ASN A CA 1
ATOM 2313 C C . ASN A 1 299 ? -28.338 -6.345 30.428 1.00 94.88 299 ASN A C 1
ATOM 2315 O O . ASN A 1 299 ? -27.443 -7.188 30.475 1.00 94.88 299 ASN A O 1
ATOM 2319 N N . SER A 1 300 ? -29.459 -6.570 29.733 1.00 96.06 300 SER A N 1
ATOM 2320 C CA . SER A 1 300 ? -29.696 -7.828 29.006 1.00 96.06 300 SER A CA 1
ATOM 2321 C C . SER A 1 300 ? -28.727 -8.013 27.827 1.00 96.06 300 SER A C 1
ATOM 2323 O O . SER A 1 300 ? -28.111 -9.074 27.682 1.00 96.06 300 SER A O 1
ATOM 2325 N N . GLY A 1 301 ? -28.516 -6.957 27.032 1.00 96.81 301 GLY A N 1
ATOM 2326 C CA . GLY A 1 301 ? -27.548 -6.940 25.938 1.00 96.81 301 GLY A CA 1
ATOM 2327 C C . GLY A 1 301 ? -26.109 -7.067 26.435 1.00 96.81 301 GLY A C 1
ATOM 2328 O O . GLY A 1 301 ? -25.322 -7.816 25.853 1.00 96.81 301 GLY A O 1
ATOM 2329 N N . ALA A 1 302 ? -25.775 -6.403 27.546 1.00 97.19 302 ALA A N 1
ATOM 2330 C CA . ALA A 1 302 ? -24.470 -6.504 28.189 1.00 97.19 302 ALA A CA 1
ATOM 2331 C C . ALA A 1 302 ? -24.167 -7.943 28.635 1.00 97.19 302 ALA A C 1
ATOM 2333 O O . ALA A 1 302 ? -23.095 -8.468 28.326 1.00 97.19 302 ALA A O 1
ATOM 2334 N N . LEU A 1 303 ? -25.126 -8.614 29.288 1.00 97.62 303 LEU A N 1
ATOM 2335 C CA . LEU A 1 303 ? -24.986 -10.005 29.732 1.00 97.62 303 LEU A CA 1
ATOM 2336 C C . LEU A 1 303 ? -24.722 -10.948 28.551 1.00 97.62 303 LEU A C 1
ATOM 2338 O O . LEU A 1 303 ? -23.820 -11.790 28.618 1.00 97.62 303 LEU A O 1
ATOM 2342 N N . ALA A 1 304 ? -25.482 -10.795 27.464 1.00 97.38 304 ALA A N 1
ATOM 2343 C CA . ALA A 1 304 ? -25.323 -11.605 26.261 1.00 97.38 304 ALA A CA 1
ATOM 2344 C C . ALA A 1 304 ? -23.952 -11.382 25.599 1.00 97.38 304 ALA A C 1
ATOM 2346 O O . ALA A 1 304 ? -23.242 -12.345 25.303 1.00 97.38 304 ALA A O 1
ATOM 2347 N N . ALA A 1 305 ? -23.549 -10.122 25.415 1.00 97.50 305 ALA A N 1
ATOM 2348 C CA . ALA A 1 305 ? -22.288 -9.771 24.768 1.00 97.50 305 ALA A CA 1
ATOM 2349 C C . ALA A 1 305 ? -21.064 -10.214 25.590 1.00 97.50 305 ALA A C 1
ATOM 2351 O O . ALA A 1 305 ? -20.158 -10.839 25.042 1.00 97.50 305 ALA A O 1
ATOM 2352 N N . LEU A 1 306 ? -21.055 -9.987 26.909 1.00 96.50 306 LEU A N 1
ATOM 2353 C CA . LEU A 1 306 ? -19.971 -10.442 27.791 1.00 96.50 306 LEU A CA 1
ATOM 2354 C C . LEU A 1 306 ? -19.884 -11.970 27.849 1.00 96.50 306 LEU A C 1
ATOM 2356 O O . LEU A 1 306 ? -18.788 -12.526 27.873 1.00 96.50 306 LEU A O 1
ATOM 2360 N N . THR A 1 307 ? -21.022 -12.666 27.797 1.00 95.50 307 THR A N 1
ATOM 2361 C CA . THR A 1 307 ? -21.034 -14.132 27.717 1.00 95.50 307 THR A CA 1
ATOM 2362 C C . THR A 1 307 ? -20.378 -14.623 26.433 1.00 95.50 307 THR A C 1
ATOM 2364 O O . THR A 1 307 ? -19.479 -15.459 26.501 1.00 95.50 307 THR A O 1
ATOM 2367 N N . ARG A 1 308 ? -20.721 -14.032 25.280 1.00 95.50 308 ARG A N 1
ATOM 2368 C CA . ARG A 1 308 ? -20.033 -14.332 24.015 1.00 95.50 308 ARG A CA 1
ATOM 2369 C C . ARG A 1 308 ? -18.547 -13.987 24.076 1.00 95.50 308 ARG A C 1
ATOM 2371 O O . ARG A 1 308 ? -17.736 -14.753 23.569 1.00 95.50 308 ARG A O 1
ATOM 2378 N N . ALA A 1 309 ? -18.161 -12.883 24.714 1.00 94.50 309 ALA A N 1
ATOM 2379 C CA . ALA A 1 309 ? -16.752 -12.532 24.878 1.00 94.50 309 ALA A CA 1
ATOM 2380 C C . ALA A 1 309 ? -15.977 -13.620 25.640 1.00 94.50 309 ALA A C 1
ATOM 2382 O O . ALA A 1 309 ? -14.906 -14.031 25.197 1.00 94.50 309 ALA A O 1
ATOM 2383 N N . ILE A 1 310 ? -16.535 -14.125 26.742 1.00 92.50 310 ILE A N 1
ATOM 2384 C CA . ILE A 1 310 ? -15.918 -15.177 27.563 1.00 92.50 310 ILE A CA 1
ATOM 2385 C C . ILE A 1 310 ? -15.833 -16.498 26.789 1.00 92.50 310 ILE A C 1
ATOM 2387 O O . ILE A 1 310 ? -14.765 -17.105 26.743 1.00 92.50 310 ILE A O 1
ATOM 2391 N N . GLU A 1 311 ? -16.910 -16.899 26.108 1.00 91.38 311 GLU A N 1
ATOM 2392 C CA . GLU A 1 311 ? -16.936 -18.109 25.272 1.00 91.38 311 GLU A CA 1
ATOM 2393 C C . GLU A 1 311 ? -15.887 -18.074 24.151 1.00 91.38 311 GLU A C 1
ATOM 2395 O O . GLU A 1 311 ? -15.272 -19.092 23.841 1.00 91.38 311 GLU A O 1
ATOM 2400 N N . ARG A 1 312 ? -15.674 -16.907 23.526 1.00 90.06 312 ARG A N 1
ATOM 2401 C CA . ARG A 1 312 ? -14.725 -16.749 22.410 1.00 90.06 312 ARG A CA 1
ATOM 2402 C C . ARG A 1 312 ? -13.276 -16.563 22.851 1.00 90.06 312 ARG A C 1
ATOM 2404 O O . ARG A 1 312 ? -12.380 -16.830 22.057 1.00 90.06 312 ARG A O 1
ATOM 2411 N N . ARG A 1 313 ? -13.031 -16.078 24.071 1.00 87.44 313 ARG A N 1
ATOM 2412 C CA . ARG A 1 313 ? -11.679 -15.805 24.585 1.00 87.44 313 ARG A CA 1
ATOM 2413 C C . ARG A 1 313 ? -10.893 -17.087 24.876 1.00 87.44 313 ARG A C 1
ATOM 2415 O O . ARG A 1 313 ? -9.683 -17.098 24.682 1.00 87.44 313 ARG A O 1
ATOM 2422 N N . GLY A 1 314 ? -11.558 -18.137 25.359 1.00 77.38 314 GLY A N 1
ATOM 2423 C CA . GLY A 1 314 ? -10.877 -19.298 25.942 1.00 77.38 314 GLY A CA 1
ATOM 2424 C C . GLY A 1 314 ? -10.397 -19.027 27.378 1.00 77.38 314 GLY A C 1
ATOM 2425 O O . GLY A 1 314 ? -11.015 -18.233 28.097 1.00 77.38 314 GLY A O 1
ATOM 2426 N N . ASP A 1 315 ? -9.316 -19.692 27.810 1.00 73.31 315 ASP A N 1
ATOM 2427 C CA . ASP A 1 315 ? -8.877 -19.709 29.216 1.00 73.31 315 ASP A CA 1
ATOM 2428 C C . ASP A 1 315 ? -8.463 -18.304 29.730 1.00 73.31 315 ASP A C 1
ATOM 2430 O O . ASP A 1 315 ? -7.466 -17.740 29.255 1.00 73.31 315 ASP A O 1
ATOM 2434 N N . PRO A 1 316 ? -9.187 -17.727 30.715 1.00 67.19 316 PRO A N 1
ATOM 2435 C CA . PRO A 1 316 ? -8.865 -16.423 31.299 1.00 67.19 316 PRO A CA 1
ATOM 2436 C C . PRO A 1 316 ? -7.432 -16.329 31.825 1.00 67.19 316 PRO A C 1
ATOM 2438 O O . PRO A 1 316 ? -6.788 -15.298 31.626 1.00 67.19 316 PRO A O 1
ATOM 2441 N N . ARG A 1 317 ? -6.904 -17.411 32.417 1.00 64.56 317 ARG A N 1
ATOM 2442 C CA . ARG A 1 317 ? -5.594 -17.428 33.095 1.00 64.56 317 ARG A CA 1
ATOM 2443 C C . ARG A 1 317 ? -4.424 -17.187 32.145 1.00 64.56 317 ARG A C 1
ATOM 2445 O O . ARG A 1 317 ? -3.349 -16.788 32.575 1.00 64.56 317 ARG A O 1
ATOM 2452 N N . THR A 1 318 ? -4.639 -17.415 30.853 1.00 59.91 318 THR A N 1
ATOM 2453 C CA . THR A 1 318 ? -3.628 -17.209 29.808 1.00 59.91 318 THR A CA 1
ATOM 2454 C C . THR A 1 318 ? -3.700 -15.821 29.169 1.00 59.91 318 THR A C 1
ATOM 2456 O O . THR A 1 318 ? -2.739 -15.382 28.544 1.00 59.91 318 THR A O 1
ATOM 2459 N N . THR A 1 319 ? -4.823 -15.110 29.322 1.00 60.44 319 THR A N 1
ATOM 2460 C CA . THR A 1 319 ? -5.104 -13.863 28.590 1.00 60.44 319 THR A CA 1
ATOM 2461 C C . THR A 1 319 ? -5.153 -12.618 29.479 1.00 60.44 319 THR A C 1
ATOM 2463 O O . THR A 1 319 ? -5.058 -11.506 28.950 1.00 60.44 319 THR A O 1
ATOM 2466 N N . GLY A 1 320 ? -5.298 -12.769 30.804 1.00 62.81 320 GLY A N 1
ATOM 2467 C CA . GLY A 1 320 ? -5.338 -11.647 31.753 1.00 62.81 320 GLY A CA 1
ATOM 2468 C C . GLY A 1 320 ? -6.556 -10.733 31.559 1.00 62.81 320 GLY A C 1
ATOM 2469 O O . GLY A 1 320 ? -6.459 -9.509 31.685 1.00 62.81 320 GLY A O 1
ATOM 2470 N N . LYS A 1 321 ? -7.686 -11.296 31.104 1.00 68.19 321 LYS A N 1
ATOM 2471 C CA . LYS A 1 321 ? -8.932 -10.567 30.783 1.00 68.19 321 LYS A CA 1
ATOM 2472 C C . LYS A 1 321 ? -10.080 -10.936 31.718 1.00 68.19 321 LYS A C 1
ATOM 2474 O O . LYS A 1 321 ? -11.224 -10.992 31.274 1.00 68.19 321 LYS A O 1
ATOM 2479 N N . GLU A 1 322 ? -9.788 -11.146 32.995 1.00 76.44 322 GLU A N 1
ATOM 2480 C CA . GLU A 1 322 ? -10.761 -11.519 34.034 1.00 76.44 322 GLU A CA 1
ATOM 2481 C C . GLU A 1 322 ? -11.787 -10.401 34.329 1.00 76.44 322 GLU A C 1
ATOM 2483 O O . GLU A 1 322 ? -12.790 -10.597 35.013 1.00 76.44 322 GLU A O 1
ATOM 2488 N N . PHE A 1 323 ? -11.570 -9.214 33.754 1.00 85.62 323 PHE A N 1
ATOM 2489 C CA . PHE A 1 323 ? -12.528 -8.111 33.763 1.00 85.62 323 PHE A CA 1
ATOM 2490 C C . PHE A 1 323 ? -13.849 -8.426 33.040 1.00 85.62 323 PHE A C 1
ATOM 2492 O O . PHE A 1 323 ? -14.848 -7.763 33.322 1.00 85.62 323 PHE A O 1
ATOM 2499 N N . TYR A 1 324 ? -13.887 -9.412 32.130 1.00 92.06 324 TYR A N 1
ATOM 2500 C CA . TYR A 1 324 ? -15.142 -9.808 31.474 1.00 92.06 324 TYR A CA 1
ATOM 2501 C C . TYR A 1 324 ? -16.108 -10.422 32.483 1.00 92.06 324 TYR A C 1
ATOM 2503 O O . TYR A 1 324 ? -17.279 -10.050 32.523 1.00 92.06 324 TYR A O 1
ATOM 2511 N N . GLU A 1 325 ? -15.600 -11.325 33.316 1.00 92.94 325 GLU A N 1
ATOM 2512 C CA . GLU A 1 325 ? -16.336 -11.973 34.392 1.00 92.94 325 GLU A CA 1
ATOM 2513 C C . GLU A 1 325 ? -16.754 -10.962 35.455 1.00 92.94 325 GLU A C 1
ATOM 2515 O O . GLU A 1 325 ? -17.923 -10.934 35.828 1.00 92.94 325 GLU A O 1
ATOM 2520 N N . PHE A 1 326 ? -15.851 -10.060 35.855 1.00 91.62 326 PHE A N 1
ATOM 2521 C CA . PHE A 1 326 ? -16.177 -8.984 36.795 1.00 91.62 326 PHE A CA 1
ATOM 2522 C C . PHE A 1 326 ? -17.364 -8.137 36.313 1.00 91.62 326 PHE A C 1
ATOM 2524 O O . PHE A 1 326 ? -18.357 -7.970 37.020 1.00 91.62 326 PHE A O 1
ATOM 2531 N N . ALA A 1 327 ? -17.306 -7.648 35.071 1.00 92.50 327 ALA A N 1
ATOM 2532 C CA . ALA A 1 327 ? -18.397 -6.860 34.511 1.00 92.50 327 ALA A CA 1
ATOM 2533 C C . ALA A 1 327 ? -19.679 -7.679 34.326 1.00 92.50 327 ALA A C 1
ATOM 2535 O O . ALA A 1 327 ? -20.772 -7.142 34.498 1.00 92.50 327 ALA A O 1
ATOM 2536 N N . ARG A 1 328 ? -19.570 -8.974 33.999 1.00 95.19 328 ARG A N 1
ATOM 2537 C CA . ARG A 1 328 ? -20.734 -9.853 33.862 1.00 95.19 328 ARG A CA 1
ATOM 2538 C C . ARG A 1 328 ? -21.416 -10.094 35.209 1.00 95.19 328 ARG A C 1
ATOM 2540 O O . ARG A 1 328 ? -22.643 -10.076 35.251 1.00 95.19 328 ARG A O 1
ATOM 2547 N N . ALA A 1 329 ? -20.653 -10.249 36.292 1.00 94.31 329 ALA A N 1
ATOM 2548 C CA . ALA A 1 329 ? -21.186 -10.370 37.647 1.00 94.31 329 ALA A CA 1
ATOM 2549 C C . ALA A 1 329 ? -21.974 -9.116 38.057 1.00 94.31 329 ALA A C 1
ATOM 2551 O O . ALA A 1 329 ? -23.115 -9.235 38.498 1.00 94.31 329 ALA A O 1
ATOM 2552 N N . LEU A 1 330 ? -21.421 -7.921 37.812 1.00 91.94 330 LEU A N 1
ATOM 2553 C CA . LEU A 1 330 ? -22.124 -6.654 38.055 1.00 91.94 330 LEU A CA 1
ATOM 2554 C C . LEU A 1 330 ? -23.441 -6.573 37.279 1.00 91.94 330 LEU A C 1
ATOM 2556 O O . LEU A 1 330 ? -24.485 -6.259 37.842 1.00 91.94 330 LEU A O 1
ATOM 2560 N N . VAL A 1 331 ? -23.417 -6.915 35.988 1.00 94.88 331 VAL A N 1
ATOM 2561 C CA . VAL A 1 331 ? -24.626 -6.922 35.154 1.00 94.88 331 VAL A CA 1
ATOM 2562 C C . VAL A 1 331 ? -25.673 -7.910 35.683 1.00 94.88 331 VAL A C 1
ATOM 2564 O O . VAL A 1 331 ? -26.862 -7.595 35.668 1.00 94.88 331 VAL A O 1
ATOM 2567 N N . ARG A 1 332 ? -25.265 -9.088 36.178 1.00 94.94 332 ARG A N 1
ATOM 2568 C CA . ARG A 1 332 ? -26.187 -10.049 36.808 1.00 94.94 332 ARG A CA 1
ATOM 2569 C C . ARG A 1 332 ? -26.852 -9.463 38.047 1.00 94.94 332 ARG A C 1
ATOM 2571 O O . ARG A 1 332 ? -28.057 -9.628 38.180 1.00 94.94 332 ARG A O 1
ATOM 2578 N N . ILE A 1 333 ? -26.100 -8.768 38.902 1.00 91.69 333 ILE A N 1
ATOM 2579 C CA . ILE A 1 333 ? -26.642 -8.091 40.089 1.00 91.69 333 ILE A CA 1
ATOM 2580 C C . ILE A 1 333 ? -27.636 -7.003 39.680 1.00 91.69 333 ILE A C 1
ATOM 2582 O O . ILE A 1 333 ? -28.747 -6.970 40.200 1.00 91.69 333 ILE A O 1
ATOM 2586 N N . ARG A 1 334 ? -27.297 -6.170 38.688 1.00 91.31 334 ARG A N 1
ATOM 2587 C CA . ARG A 1 334 ? -28.207 -5.134 38.169 1.00 91.31 334 ARG A CA 1
ATOM 2588 C C . ARG A 1 334 ? -29.525 -5.705 37.648 1.00 91.31 334 ARG A C 1
ATOM 2590 O O . ARG A 1 334 ? -30.568 -5.087 37.816 1.00 91.31 334 ARG A O 1
ATOM 2597 N N . LEU A 1 335 ? -29.497 -6.889 37.035 1.00 93.38 335 LEU A N 1
ATOM 2598 C CA . LEU A 1 335 ? -30.704 -7.572 36.549 1.00 93.38 335 LEU A CA 1
ATOM 2599 C C . LEU A 1 335 ? -31.607 -8.107 37.670 1.00 93.38 335 LEU A C 1
ATOM 2601 O O . LEU A 1 335 ? -32.760 -8.429 37.393 1.00 93.38 335 LEU A O 1
ATOM 2605 N N . LEU A 1 336 ? -31.113 -8.209 38.909 1.00 91.25 336 LEU A N 1
ATOM 2606 C CA . LEU A 1 336 ? -31.935 -8.589 40.058 1.00 91.25 336 LEU A CA 1
ATOM 2607 C C . LEU A 1 336 ? -32.873 -7.463 40.499 1.00 91.25 336 LEU A C 1
ATOM 2609 O O . LEU A 1 336 ? -33.890 -7.752 41.126 1.00 91.25 336 LEU A O 1
ATOM 2613 N N . ASP A 1 337 ? -32.535 -6.206 40.186 1.00 87.75 337 ASP A N 1
ATOM 2614 C CA . ASP A 1 337 ? -33.340 -5.028 40.535 1.00 87.75 337 ASP A CA 1
ATOM 2615 C C . ASP A 1 337 ? -33.695 -4.994 42.040 1.00 87.75 337 ASP A C 1
ATOM 2617 O O . ASP A 1 337 ? -34.850 -4.878 42.446 1.00 87.75 337 ASP A O 1
ATOM 2621 N N . GLY A 1 338 ? -32.684 -5.236 42.886 1.00 84.06 338 GLY A N 1
ATOM 2622 C CA . GLY A 1 338 ? -32.810 -5.268 44.350 1.00 84.06 338 GLY A CA 1
ATOM 2623 C C . GLY A 1 338 ? -33.448 -6.533 44.943 1.00 84.06 338 GLY A C 1
ATOM 2624 O O . GLY A 1 338 ? -33.580 -6.633 46.162 1.00 84.06 338 GLY A O 1
ATOM 2625 N N . LYS A 1 339 ? -33.840 -7.516 44.123 1.00 88.56 339 LYS A N 1
ATOM 2626 C CA . LYS A 1 339 ? -34.411 -8.789 44.595 1.00 88.56 339 LYS A CA 1
ATOM 2627 C C . LYS A 1 339 ? -33.315 -9.802 44.955 1.00 88.56 339 LYS A C 1
ATOM 2629 O O . LYS A 1 339 ? -32.235 -9.773 44.366 1.00 88.56 339 LYS A O 1
ATOM 2634 N N . PRO A 1 340 ? -33.577 -10.746 45.876 1.00 87.00 340 PRO A N 1
ATOM 2635 C CA . PRO A 1 340 ? -32.637 -11.830 46.141 1.00 87.00 340 PRO A CA 1
ATOM 2636 C C . PRO A 1 340 ? -32.466 -12.722 44.901 1.00 87.00 340 PRO A C 1
ATOM 2638 O O . PRO A 1 340 ? -33.440 -13.068 44.230 1.00 87.00 340 PRO A O 1
ATOM 2641 N N . ALA A 1 341 ? -31.224 -13.110 44.607 1.00 89.81 341 ALA A N 1
ATOM 2642 C CA . ALA A 1 341 ? -30.908 -14.033 43.519 1.00 89.81 341 ALA A CA 1
ATOM 2643 C C . ALA A 1 341 ? -31.371 -15.465 43.838 1.00 89.81 341 ALA A C 1
ATOM 2645 O O . ALA A 1 341 ? -31.177 -15.945 44.958 1.00 89.81 341 ALA A O 1
ATOM 2646 N N . ASP A 1 342 ? -31.910 -16.167 42.835 1.00 93.31 342 ASP A N 1
ATOM 2647 C CA . ASP A 1 342 ? -32.165 -17.608 42.922 1.00 93.31 342 ASP A CA 1
ATOM 2648 C C . ASP A 1 342 ? -30.852 -18.412 42.997 1.00 93.31 342 ASP A C 1
ATOM 2650 O O . ASP A 1 342 ? -29.766 -17.910 42.694 1.00 93.31 342 ASP A O 1
ATOM 2654 N N . GLU A 1 343 ? -30.933 -19.681 43.403 1.00 92.81 343 GLU A N 1
ATOM 2655 C CA . GLU A 1 343 ? -29.750 -20.523 43.636 1.00 92.81 343 GLU A CA 1
ATOM 2656 C C . GLU A 1 343 ? -28.840 -20.621 42.397 1.00 92.81 343 GLU A C 1
ATOM 2658 O O . GLU A 1 343 ? -27.611 -20.552 42.496 1.00 92.81 343 GLU A O 1
ATOM 2663 N N . ARG A 1 344 ? -29.445 -20.699 41.205 1.00 93.88 344 ARG A N 1
ATOM 2664 C CA . ARG A 1 344 ? -28.723 -20.742 39.930 1.00 93.88 344 ARG A CA 1
ATOM 2665 C C . ARG A 1 344 ? -27.969 -19.440 39.667 1.00 93.88 344 ARG A C 1
ATOM 2667 O O . ARG A 1 344 ? -26.799 -19.477 39.286 1.00 93.88 344 ARG A O 1
ATOM 2674 N N . THR A 1 345 ? -28.623 -18.297 39.839 1.00 92.50 345 THR A N 1
ATOM 2675 C CA . THR A 1 345 ? -28.041 -16.975 39.595 1.00 92.50 345 THR A CA 1
ATOM 2676 C C . THR A 1 345 ? -26.945 -16.683 40.605 1.00 92.50 345 THR A C 1
ATOM 2678 O O . THR A 1 345 ? -25.874 -16.235 40.202 1.00 92.50 345 THR A O 1
ATOM 2681 N N . GLN A 1 346 ? -27.144 -17.039 41.877 1.00 91.88 346 GLN A N 1
ATOM 2682 C CA . GLN A 1 346 ? -26.090 -16.972 42.887 1.00 91.88 346 GLN A CA 1
ATOM 2683 C C . GLN A 1 346 ? -24.872 -17.818 42.497 1.00 91.88 346 GLN A C 1
ATOM 2685 O O . GLN A 1 346 ? -23.743 -17.343 42.590 1.00 91.88 346 GLN A O 1
ATOM 2690 N N . GLY A 1 347 ? -25.081 -19.053 42.026 1.00 93.75 347 GLY A N 1
ATOM 2691 C CA . GLY A 1 347 ? -23.999 -19.917 41.548 1.00 93.75 347 GLY A CA 1
ATOM 2692 C C . GLY A 1 347 ? -23.204 -19.293 40.396 1.00 93.75 347 GLY A C 1
ATOM 2693 O O . GLY A 1 347 ? -21.974 -19.320 40.408 1.00 93.75 347 GLY A O 1
ATOM 2694 N N . LEU A 1 348 ? -23.893 -18.667 39.438 1.00 94.50 348 LEU A N 1
ATOM 2695 C CA . LEU A 1 348 ? -23.258 -17.984 38.307 1.00 94.50 348 LEU A CA 1
ATOM 2696 C C . LEU A 1 348 ? -22.504 -16.713 38.730 1.00 94.50 348 LEU A C 1
ATOM 2698 O O . LEU A 1 348 ? -21.418 -16.464 38.213 1.00 94.50 348 LEU A O 1
ATOM 2702 N N . ILE A 1 349 ? -23.044 -15.929 39.673 1.00 93.31 349 ILE A N 1
ATOM 2703 C CA . ILE A 1 349 ? -22.350 -14.756 40.229 1.00 93.31 349 ILE A CA 1
ATOM 2704 C C . ILE A 1 349 ? -21.085 -15.205 40.969 1.00 93.31 349 ILE A C 1
ATOM 2706 O O . ILE A 1 349 ? -20.017 -14.667 40.695 1.00 93.31 349 ILE A O 1
ATOM 2710 N N . ARG A 1 350 ? -21.162 -16.235 41.827 1.00 93.38 350 ARG A N 1
ATOM 2711 C CA . ARG A 1 350 ? -19.982 -16.795 42.517 1.00 93.38 350 ARG A CA 1
ATOM 2712 C C . ARG A 1 350 ? -18.914 -17.266 41.538 1.00 93.38 350 ARG A C 1
ATOM 2714 O O . ARG A 1 350 ? -17.736 -17.012 41.760 1.00 93.38 350 ARG A O 1
ATOM 2721 N N . GLN A 1 351 ? -19.310 -17.925 40.449 1.00 91.75 351 GLN A N 1
ATOM 2722 C CA . GLN A 1 351 ? -18.375 -18.370 39.416 1.00 91.75 351 GLN A CA 1
ATOM 2723 C C . GLN A 1 351 ? -17.650 -17.188 38.753 1.00 91.75 351 GLN A C 1
ATOM 2725 O O . GLN A 1 351 ? -16.427 -17.221 38.614 1.00 91.75 351 GLN A O 1
ATOM 2730 N N . ASP A 1 352 ? -18.398 -16.155 38.356 1.00 91.94 352 ASP A N 1
ATOM 2731 C CA . ASP A 1 352 ? -17.843 -14.957 37.724 1.00 91.94 352 ASP A CA 1
ATOM 2732 C C . ASP A 1 352 ? -16.915 -14.195 38.694 1.00 91.94 352 ASP A C 1
ATOM 2734 O O . ASP A 1 352 ? -15.790 -13.842 38.333 1.00 91.94 352 ASP A O 1
ATOM 2738 N N . VAL A 1 353 ? -17.336 -14.010 39.950 1.00 90.44 353 VAL A N 1
ATOM 2739 C CA . VAL A 1 353 ? -16.531 -13.352 40.992 1.00 90.44 353 VAL A CA 1
ATOM 2740 C C . VAL A 1 353 ? -15.264 -14.144 41.293 1.00 90.44 353 VAL A C 1
ATOM 2742 O O . VAL A 1 353 ? -14.188 -13.556 41.305 1.00 90.44 353 VAL A O 1
ATOM 2745 N N . ALA A 1 354 ? -15.346 -15.466 41.463 1.00 89.00 354 ALA A N 1
ATOM 2746 C CA . ALA A 1 354 ? -14.178 -16.306 41.723 1.00 89.00 354 ALA A CA 1
ATOM 2747 C C . ALA A 1 354 ? -13.140 -16.228 40.592 1.00 89.00 354 ALA A C 1
ATOM 2749 O O . ALA A 1 354 ? -11.944 -16.110 40.856 1.00 89.00 354 ALA A O 1
ATOM 2750 N N . ALA A 1 355 ? -13.589 -16.236 39.332 1.00 87.88 355 ALA A N 1
ATOM 2751 C CA . ALA A 1 355 ? -12.706 -16.062 38.181 1.00 87.88 355 ALA A CA 1
ATOM 2752 C C . ALA A 1 355 ? -12.048 -14.670 38.171 1.00 87.88 355 ALA A C 1
ATOM 2754 O O . ALA A 1 355 ? -10.843 -14.558 37.941 1.00 87.88 355 ALA A O 1
ATOM 2755 N N . ALA A 1 356 ? -12.822 -13.623 38.467 1.00 88.06 356 ALA A N 1
ATOM 2756 C CA . ALA A 1 356 ? -12.348 -12.244 38.520 1.00 88.06 356 ALA A CA 1
ATOM 2757 C C . ALA A 1 356 ? -11.394 -11.958 39.695 1.00 88.06 356 ALA A C 1
ATOM 2759 O O . ALA A 1 356 ? -10.474 -11.151 39.558 1.00 88.06 356 ALA A O 1
ATOM 2760 N N . TRP A 1 357 ? -11.576 -12.636 40.832 1.00 87.56 357 TRP A N 1
ATOM 2761 C CA . TRP A 1 357 ? -10.852 -12.386 42.084 1.00 87.56 357 TRP A CA 1
ATOM 2762 C C . TRP A 1 357 ? -9.348 -12.676 42.001 1.00 87.56 357 TRP A C 1
ATOM 2764 O O . TRP A 1 357 ? -8.557 -12.134 42.773 1.00 87.56 357 TRP A O 1
ATOM 2774 N N . HIS A 1 358 ? -8.920 -13.481 41.026 1.00 82.81 358 HIS A N 1
ATOM 2775 C CA . HIS A 1 358 ? -7.500 -13.694 40.745 1.00 82.81 358 HIS A CA 1
ATOM 2776 C C . HIS A 1 358 ? -6.783 -12.413 40.284 1.00 82.81 358 HIS A C 1
ATOM 2778 O O . HIS A 1 358 ? -5.572 -12.285 40.470 1.00 82.81 358 HIS A O 1
ATOM 2784 N N . ASN A 1 359 ? -7.509 -11.443 39.721 1.00 83.69 359 ASN A N 1
ATOM 2785 C CA . ASN A 1 359 ? -6.938 -10.194 39.239 1.00 83.69 359 ASN A CA 1
ATOM 2786 C C . ASN A 1 359 ? -6.775 -9.185 40.391 1.00 83.69 359 ASN A C 1
ATOM 2788 O O . ASN A 1 359 ? -7.744 -8.765 41.025 1.00 83.69 359 ASN A O 1
ATOM 2792 N N . GLU A 1 360 ? -5.539 -8.755 40.659 1.00 86.06 360 GLU A N 1
ATOM 2793 C CA . GLU A 1 360 ? -5.235 -7.796 41.733 1.00 86.06 360 GLU A CA 1
ATOM 2794 C C . GLU A 1 360 ? -5.980 -6.463 41.568 1.00 86.06 360 GLU A C 1
ATOM 2796 O O . GLU A 1 360 ? -6.421 -5.870 42.552 1.00 86.06 360 GLU A O 1
ATOM 2801 N N . THR A 1 361 ? -6.181 -6.012 40.327 1.00 84.44 361 THR A N 1
ATOM 2802 C CA . THR A 1 361 ? -6.890 -4.754 40.069 1.00 84.44 361 THR A CA 1
ATOM 2803 C C . THR A 1 361 ? -8.364 -4.873 40.442 1.00 84.44 361 THR A C 1
ATOM 2805 O O . THR A 1 361 ? -8.909 -3.950 41.039 1.00 84.44 361 THR A O 1
ATOM 2808 N N . VAL A 1 362 ? -8.997 -6.015 40.149 1.00 85.12 362 VAL A N 1
ATOM 2809 C CA . VAL A 1 362 ? -10.389 -6.278 40.548 1.00 85.12 362 VAL A CA 1
ATOM 2810 C C . VAL A 1 362 ? -10.513 -6.274 42.070 1.00 85.12 362 VAL A C 1
ATOM 2812 O O . VAL A 1 362 ? -11.368 -5.571 42.602 1.00 85.12 362 VAL A O 1
ATOM 2815 N N . ARG A 1 363 ? -9.617 -6.978 42.776 1.00 87.75 363 ARG A N 1
ATOM 2816 C CA . ARG A 1 363 ? -9.600 -6.990 44.250 1.00 87.75 363 ARG A CA 1
ATOM 2817 C C . ARG A 1 363 ? -9.478 -5.588 44.831 1.00 87.75 363 ARG A C 1
ATOM 2819 O O . ARG A 1 363 ? -10.212 -5.240 45.748 1.00 87.75 363 ARG A O 1
ATOM 2826 N N . ARG A 1 364 ? -8.593 -4.766 44.264 1.00 86.25 364 ARG A N 1
ATOM 2827 C CA . ARG A 1 364 ? -8.402 -3.379 44.699 1.00 86.25 364 ARG A CA 1
ATOM 2828 C C . ARG A 1 364 ? -9.649 -2.526 44.473 1.00 86.25 364 ARG A C 1
ATOM 2830 O O . ARG A 1 364 ? -10.005 -1.766 45.360 1.00 86.25 364 ARG A O 1
ATOM 2837 N N . ILE A 1 365 ? -10.305 -2.652 43.316 1.00 83.81 365 ILE A N 1
ATOM 2838 C CA . ILE A 1 365 ? -11.542 -1.913 43.012 1.00 83.81 365 ILE A CA 1
ATOM 2839 C C . ILE A 1 365 ? -12.629 -2.263 44.028 1.00 83.81 365 ILE A C 1
ATOM 2841 O O . ILE A 1 365 ? -13.208 -1.363 44.626 1.00 83.81 365 ILE A O 1
ATOM 2845 N N . VAL A 1 366 ? -12.864 -3.557 44.259 1.00 84.38 366 VAL A N 1
ATOM 2846 C CA . VAL A 1 366 ? -13.894 -4.012 45.200 1.00 84.38 366 VAL A CA 1
ATOM 2847 C C . VAL A 1 366 ? -13.565 -3.573 46.628 1.00 84.38 366 VAL A C 1
ATOM 2849 O O . VAL A 1 366 ? -14.443 -3.048 47.303 1.00 84.38 366 VAL A O 1
ATOM 2852 N N . GLN A 1 367 ? -12.308 -3.702 47.070 1.00 85.00 367 GLN A N 1
ATOM 2853 C CA . GLN A 1 367 ? -11.900 -3.269 48.410 1.00 85.00 367 GLN A CA 1
ATOM 2854 C C . GLN A 1 367 ? -12.102 -1.764 48.616 1.00 85.00 367 GLN A C 1
ATOM 2856 O O . GLN A 1 367 ? -12.661 -1.362 49.628 1.00 85.00 367 GLN A O 1
ATOM 2861 N N . VAL A 1 368 ? -11.724 -0.936 47.636 1.00 85.50 368 VAL A N 1
ATOM 2862 C CA . VAL A 1 368 ? -11.935 0.519 47.707 1.00 85.50 368 VAL A CA 1
ATOM 2863 C C . VAL A 1 368 ? -13.420 0.866 47.812 1.00 85.50 368 VAL A C 1
ATOM 2865 O O . VAL A 1 368 ? -13.774 1.766 48.568 1.00 85.50 368 VAL A O 1
ATOM 2868 N N . SER A 1 369 ? -14.291 0.172 47.076 1.00 84.31 369 SER A N 1
ATOM 2869 C CA . SER A 1 369 ? -15.736 0.397 47.178 1.00 84.31 369 SER A CA 1
ATOM 2870 C C . SER A 1 369 ? -16.298 -0.042 48.535 1.00 84.31 369 SER A C 1
ATOM 2872 O O . SER A 1 369 ? -17.133 0.669 49.087 1.00 84.31 369 SER A O 1
ATOM 2874 N N . ILE A 1 370 ? -15.804 -1.149 49.108 1.00 83.56 370 ILE A N 1
ATOM 2875 C CA . ILE A 1 370 ? -16.161 -1.594 50.468 1.00 83.56 370 ILE A CA 1
ATOM 2876 C C . ILE A 1 370 ? -15.735 -0.552 51.508 1.00 83.56 370 ILE A C 1
ATOM 2878 O O . ILE A 1 370 ? -16.537 -0.182 52.362 1.00 83.56 370 ILE A O 1
ATOM 2882 N N . ASP A 1 371 ? -14.507 -0.038 51.413 1.00 83.75 371 ASP A N 1
ATOM 2883 C CA . ASP A 1 371 ? -13.960 0.939 52.364 1.00 83.75 371 ASP A CA 1
ATOM 2884 C C . ASP A 1 371 ? -14.721 2.280 52.336 1.00 83.75 371 ASP A C 1
ATOM 2886 O O . ASP A 1 371 ? -14.727 3.017 53.321 1.00 83.75 371 ASP A O 1
ATOM 2890 N N . LYS A 1 372 ? -15.372 2.603 51.211 1.00 80.94 372 LYS A N 1
ATOM 2891 C CA . LYS A 1 372 ? -16.205 3.803 51.033 1.00 80.94 372 LYS A CA 1
ATOM 2892 C C . LYS A 1 372 ? -17.665 3.627 51.467 1.00 80.94 372 LYS A C 1
ATOM 2894 O O . LYS A 1 372 ? -18.409 4.610 51.496 1.00 80.94 372 LYS A O 1
ATOM 2899 N N . ALA A 1 373 ? -18.119 2.411 51.769 1.00 72.69 373 ALA A N 1
ATOM 2900 C CA . ALA A 1 373 ? -19.500 2.186 52.188 1.00 72.69 373 ALA A CA 1
ATOM 2901 C C . ALA A 1 373 ? -19.727 2.742 53.611 1.00 72.69 373 ALA A C 1
ATOM 2903 O O . ALA A 1 373 ? -18.906 2.471 54.490 1.00 72.69 373 ALA A O 1
ATOM 2904 N N . PRO A 1 374 ? -20.818 3.494 53.889 1.00 58.75 374 PRO A N 1
ATOM 2905 C CA . PRO A 1 374 ? -22.060 3.647 53.113 1.00 58.75 374 PRO A CA 1
ATOM 2906 C C . PRO A 1 374 ? -22.193 4.940 52.270 1.00 58.75 374 PRO A C 1
ATOM 2908 O O . PRO A 1 374 ? -23.263 5.187 51.716 1.00 58.75 374 PRO A O 1
ATOM 2911 N N . GLU A 1 375 ? -21.152 5.770 52.165 1.00 72.44 375 GLU A N 1
ATOM 2912 C CA . GLU A 1 375 ? -21.209 7.108 51.534 1.00 72.44 375 GLU A CA 1
ATOM 2913 C C . GLU A 1 375 ? -20.866 7.117 50.028 1.00 72.44 375 GLU A C 1
ATOM 2915 O O . GLU A 1 375 ? -20.909 8.166 49.386 1.00 72.44 375 GLU A O 1
ATOM 2920 N N . GLY A 1 376 ? -20.525 5.957 49.459 1.00 68.81 376 GLY A N 1
ATOM 2921 C CA . GLY A 1 376 ? -20.144 5.800 48.052 1.00 68.81 376 GLY A CA 1
ATOM 2922 C C . GLY A 1 376 ? -21.271 6.044 47.036 1.00 68.81 376 GLY A C 1
ATOM 2923 O O . GLY A 1 376 ? -22.463 6.049 47.366 1.00 68.81 376 GLY A O 1
ATOM 2924 N N . ASP A 1 377 ? -20.878 6.226 45.772 1.00 73.31 377 ASP A N 1
ATOM 2925 C CA . ASP A 1 377 ? -21.811 6.363 44.648 1.00 73.31 377 ASP A CA 1
ATOM 2926 C C . ASP A 1 377 ? -22.533 5.035 44.318 1.00 73.31 377 ASP A C 1
ATOM 2928 O O . ASP A 1 377 ? -22.306 3.997 44.945 1.00 73.31 377 ASP A O 1
ATOM 2932 N N . ASP A 1 378 ? -23.443 5.048 43.340 1.00 72.19 378 ASP A N 1
ATOM 2933 C CA . ASP A 1 378 ? -24.193 3.841 42.963 1.00 72.19 378 ASP A CA 1
ATOM 2934 C C . ASP A 1 378 ? -23.281 2.710 42.452 1.00 72.19 378 ASP A C 1
ATOM 2936 O O . ASP A 1 378 ? -23.585 1.536 42.660 1.00 72.19 378 ASP A O 1
ATOM 2940 N N . THR A 1 379 ? -22.123 3.035 41.866 1.00 73.31 379 THR A N 1
ATOM 2941 C CA . THR A 1 379 ? -21.134 2.031 41.441 1.00 73.31 379 THR A CA 1
ATOM 2942 C C . THR A 1 379 ? -20.440 1.402 42.650 1.00 73.31 379 THR A C 1
ATOM 2944 O O . THR A 1 379 ? -20.239 0.187 42.682 1.00 73.31 379 THR A O 1
ATOM 2947 N N . ASP A 1 380 ? -20.102 2.199 43.667 1.00 76.88 380 ASP A N 1
ATOM 2948 C CA . ASP A 1 380 ? -19.519 1.710 44.918 1.00 76.88 380 ASP A CA 1
ATOM 2949 C C . ASP A 1 380 ? -20.493 0.782 45.662 1.00 76.88 380 ASP A C 1
ATOM 2951 O O . ASP A 1 380 ? -20.099 -0.293 46.122 1.00 76.88 380 ASP A O 1
ATOM 2955 N N . LYS A 1 381 ? -21.784 1.134 45.709 1.00 79.25 381 LYS A N 1
ATOM 2956 C CA . LYS A 1 381 ? -22.829 0.283 46.305 1.00 79.25 381 LYS A CA 1
ATOM 2957 C C . LYS A 1 381 ? -22.990 -1.042 45.560 1.00 79.25 381 LYS A C 1
ATOM 2959 O O . LYS A 1 381 ? -23.076 -2.090 46.195 1.00 79.25 381 LYS A O 1
ATOM 2964 N N . GLU A 1 382 ? -22.984 -1.026 44.228 1.00 78.44 382 GLU A N 1
ATOM 2965 C CA . GLU A 1 382 ? -23.042 -2.249 43.415 1.00 78.44 382 GLU A CA 1
ATOM 2966 C C . GLU A 1 382 ? -21.818 -3.149 43.622 1.00 78.44 382 GLU A C 1
ATOM 2968 O O . GLU A 1 382 ? -21.953 -4.368 43.746 1.00 78.44 382 GLU A O 1
ATOM 2973 N N . ASN A 1 383 ? -20.620 -2.564 43.701 1.00 83.50 383 ASN A N 1
ATOM 2974 C CA . ASN A 1 383 ? -19.399 -3.312 43.992 1.00 83.50 383 ASN A CA 1
ATOM 2975 C C . ASN A 1 383 ? -19.442 -3.950 45.390 1.00 83.50 383 ASN A C 1
ATOM 2977 O O . ASN A 1 383 ? -18.939 -5.059 45.559 1.00 83.50 383 ASN A O 1
ATOM 2981 N N . CYS A 1 384 ? -20.075 -3.302 46.374 1.00 83.75 384 CYS A N 1
ATOM 2982 C CA . CYS A 1 384 ? -20.272 -3.884 47.704 1.00 83.75 384 CYS A CA 1
ATOM 2983 C C . CYS A 1 384 ? -21.166 -5.129 47.669 1.00 83.75 384 CYS A C 1
ATOM 2985 O O . CYS A 1 384 ? -20.901 -6.082 48.395 1.00 83.75 384 CYS A O 1
ATOM 2987 N N . LEU A 1 385 ? -22.171 -5.177 46.787 1.00 84.06 385 LEU A N 1
ATOM 2988 C CA . LEU A 1 385 ? -23.021 -6.365 46.629 1.00 84.06 385 LEU A CA 1
ATOM 2989 C C . LEU A 1 385 ? -22.244 -7.577 46.099 1.00 84.06 385 LEU A C 1
ATOM 2991 O O . LEU A 1 385 ? -22.624 -8.714 46.366 1.00 84.06 385 LEU A O 1
ATOM 2995 N N . LEU A 1 386 ? -21.130 -7.371 45.386 1.00 84.12 386 LEU A N 1
ATOM 2996 C CA . LEU A 1 386 ? -20.248 -8.475 44.991 1.00 84.12 386 LEU A CA 1
ATOM 2997 C C . LEU A 1 386 ? -19.509 -9.091 46.184 1.00 84.12 386 LEU A C 1
ATOM 2999 O O . LEU A 1 386 ? -19.079 -10.241 46.079 1.00 84.12 386 LEU A O 1
ATOM 3003 N N . ALA A 1 387 ? -19.363 -8.364 47.298 1.00 82.00 387 ALA A N 1
ATOM 3004 C CA . ALA A 1 387 ? -18.607 -8.825 48.457 1.00 82.00 387 ALA A CA 1
ATOM 3005 C C . ALA A 1 387 ? -19.195 -10.103 49.070 1.00 82.00 387 ALA A C 1
ATOM 3007 O O . ALA A 1 387 ? -18.453 -10.987 49.494 1.00 82.00 387 ALA A O 1
ATOM 3008 N N . GLU A 1 388 ? -20.520 -10.247 49.022 1.00 83.94 388 GLU A N 1
ATOM 3009 C CA . GLU A 1 388 ? -21.255 -11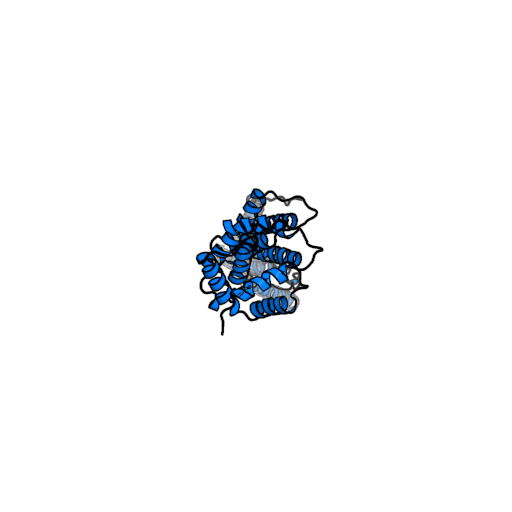.430 49.490 1.00 83.94 388 GLU A CA 1
ATOM 3010 C C . GLU A 1 388 ? -20.920 -12.709 48.700 1.00 83.94 388 GLU A C 1
ATOM 3012 O O . GLU A 1 388 ? -21.182 -13.822 49.155 1.00 83.94 388 GLU A O 1
ATOM 3017 N N . TYR A 1 389 ? -20.333 -12.559 47.510 1.00 86.62 389 TYR A N 1
ATOM 3018 C CA . TYR A 1 389 ? -20.017 -13.648 46.587 1.00 86.62 389 TYR A CA 1
ATOM 3019 C C . TYR A 1 389 ? -18.511 -13.912 46.466 1.00 86.62 389 TYR A C 1
ATOM 3021 O O . TYR A 1 389 ? -18.107 -14.760 45.663 1.00 86.62 389 TYR A O 1
ATOM 3029 N N . ILE A 1 390 ? -17.679 -13.203 47.239 1.00 83.88 390 ILE A N 1
ATOM 3030 C CA . ILE A 1 390 ? -16.229 -13.412 47.272 1.00 83.88 390 ILE A CA 1
ATOM 3031 C C . ILE A 1 390 ? -15.935 -14.813 47.837 1.00 83.88 390 ILE A C 1
ATOM 3033 O O . ILE A 1 390 ? -16.516 -15.193 48.857 1.00 83.88 390 ILE A O 1
ATOM 3037 N N . PRO A 1 391 ? -15.027 -15.594 47.219 1.00 76.56 391 PRO A N 1
ATOM 3038 C CA . PRO A 1 391 ? -14.598 -16.868 47.783 1.00 76.56 391 PRO A CA 1
ATOM 3039 C C . PRO A 1 391 ? -13.999 -16.658 49.176 1.00 76.56 391 PRO A C 1
ATOM 3041 O O . PRO A 1 391 ? -13.075 -15.860 49.338 1.00 76.56 391 PRO A O 1
ATOM 3044 N N . THR A 1 392 ? -14.499 -17.381 50.178 1.00 72.44 392 THR A N 1
ATOM 3045 C CA . THR A 1 392 ? -13.839 -17.442 51.487 1.00 72.44 392 THR A CA 1
ATOM 3046 C C . THR A 1 392 ? -12.443 -18.059 51.331 1.00 72.44 392 THR A C 1
ATOM 3048 O O . THR A 1 392 ? -12.303 -18.976 50.515 1.00 72.44 392 THR A O 1
ATOM 3051 N N . PRO A 1 393 ? -11.431 -17.553 52.060 1.00 60.06 393 PRO A N 1
ATOM 3052 C CA . PRO A 1 393 ? -10.040 -17.993 51.936 1.00 60.06 393 PRO A CA 1
ATOM 3053 C C . PRO A 1 393 ? -9.823 -19.480 52.224 1.00 60.06 393 PRO A C 1
ATOM 3055 O O . PRO A 1 393 ? -10.593 -20.055 53.031 1.00 60.06 393 PRO A O 1
#

Sequence (393 aa):
MPYEYIPPQIRLKRFGIFRPLALAVPFATLGAVALQAKDPWIAVGTATVVAVAAATMGAGLGFLFGIPRSLQEERSNSGPQPDGTQNSRRYEVNTNLEQISDWLTKILVGIGLVQLGPIARTIGNLITEVGAGLAPDQRGRVIAAGVMFTYAPTGFLIGYVSTRTWLATLFAEYDDKKLDKIQGELLDIRRIVDSNVGERFQADGDAMRLVLQQLDYDEPDVDESALRNALRAATPSARANVLLLADEVRRKSWRDPAFQGRVERTVPIFRSLTELGPANHRYWAALGYAYKDSAPPNNSGALAALTRAIERRGDPRTTGKEFYEFARALVRIRLLDGKPADERTQGLIRQDVAAAWHNETVRRIVQVSIDKAPEGDDTDKENCLLAEYIPTP

Secondary structure (DSSP, 8-state):
-------HHHHTGGGTTHHHHHHHHHHHHHHHHHHH-SSHHHHHHHHHHHHHHHHHHHHHHHHHHHS--TTTHHHHT-----------------THHHHHHHHHHHHHHHHHHHHHHHHHHHHHHHHHHHHHTT-SSHHHHHHHHHHHHHHHHHHHHHHHHHIIIIIHHHHHHHHHHHHHHHHHHHHHHHHHHHHHHHHHHHHHHHHHHHHHHHH-SSSPPPPHHHHHHHHHHS-HHHHHHHHHHHHHHHHHHHH-GGGTT-HHHHHHHHHHHHHH-TT-HHHHHHHHHHHHHSSS--HHHHHHHHHHHHHHH--HHHHT-THHHHHHHHHHHHTTTTSPPPHHHHHHHHHHHHHHHTSHHHHHHHHHHHHTTTT--HHHHHHHHGGGGSPP-

Foldseek 3Di:
DDDDPDDPVVVVVVCVVVVVVLVVVVVVLLVVLLVPFPDSVQLSVLLVVLLVVLLQLLLVLLQLLQADPPVPVVVVPDDDDDDDDDDPPPVPDPCVSVVVSVVVVVVVVVCCVVCVPVVVVVVQVVLVVSLVSSDVDPVSSVSSCVSNVSRNNSSSVCNNVCNNPVVVVVVVVVVVVVVVVVVVVVVVVVVVCCVPVVQQVVLLVQLVVLLVQLLDPVHDHDDLVSNLVSLLSHDPVSLVVSLVVLLVLLVCCQVDVVSPPSLQSSQSSLVSSCVNCVLALSSLQSNLSSQCRHVVHNLVSNLVSLVSSDVSPPDCVVVVVLVSLVSNLLSLLVVCVPPDDDPVSLVSSLVSQASSVVRPVLVVLLVVLVVCPPVDDPVSVSSVVSVVSHDDD

pLDDT: mean 80.72, std 15.43, range [35.69, 97.62]

Organism: NCBI:txid619741

Radius of gyration: 48.53 Å; chains: 1; bounding box: 93×44×126 Å